Protein AF-Q3UFU7-F1 (afdb_monomer_lite)

Sequence (595 aa):
MSSWLGGLGSGLGQSLGQVGGSLASLTGQISNFTKDMLLEGTEDVPADFPNSGREENEATHSVLRSENERLKKLYTDLEEKHEASELQIKQQSSSYRSQLQQKEEEINHLKERQLALQDELLRLQSAAQSAHSGSGSAPAASASSSFSYGVSHRVSAFHEDDMDFGDVISSQQEINRLSNEVSRLESELGHWRHIAQTKVQGAQSSDQTEICKLQNIIKELKQNRSQDLDDHQHELSALQNAHQQKLTEISRRHREELSDYEERIEELENLLQQGGSGVTVTDHSKVYEMQNTIQILQMEKVESTKQIEDLENKIKEIHKRLSSAEHDQEVWKKEQERLEVEKREMTEQCERLKLELSEAQQSALRQSDAAVEEETILPHSSSVAEVLRLQQALTDAENEIMRLRSLNQDISLAEDNQKLQMCVQTLEKEKSLLSQEKEELQVSLSKLSSEYEVIKSTASRDLDLFSQVHDLKHNLEAKEQELNQSIHENEILMAELEELDKQNQEATKHVILIKDQLSKQQSEGDSVIKKLKEELAGEKQRTHQLEDDKMNIIKELTVQKEKLTHSEQALSDLQLTKQKLEDKVEDLVDQLSKS

Structure (mmCIF, N/CA/C/O backbone):
data_AF-Q3UFU7-F1
#
_entry.id   AF-Q3UFU7-F1
#
loop_
_atom_site.group_PDB
_atom_site.id
_atom_site.type_symbol
_atom_site.label_atom_id
_atom_site.label_alt_id
_atom_site.label_comp_id
_atom_site.label_asym_id
_atom_site.label_entity_id
_atom_site.label_seq_id
_atom_site.pdbx_PDB_ins_code
_atom_site.Cartn_x
_atom_site.Cartn_y
_atom_site.Cartn_z
_atom_site.occupancy
_atom_site.B_iso_or_equiv
_atom_site.auth_seq_id
_atom_site.auth_comp_id
_atom_site.auth_asym_id
_atom_site.auth_atom_id
_atom_site.pdbx_PDB_model_num
ATOM 1 N N . MET A 1 1 ? 72.736 -35.925 -38.783 1.00 42.75 1 MET A N 1
ATOM 2 C CA . MET A 1 1 ? 71.896 -36.243 -37.611 1.00 42.75 1 MET A CA 1
ATOM 3 C C . MET A 1 1 ? 70.460 -36.175 -38.072 1.00 42.75 1 MET A C 1
ATOM 5 O O . MET A 1 1 ? 70.076 -35.193 -38.691 1.00 42.75 1 MET A O 1
ATOM 9 N N . SER A 1 2 ? 69.768 -37.293 -37.934 1.00 36.34 2 SER A N 1
ATOM 10 C CA . SER A 1 2 ? 68.602 -37.673 -38.722 1.00 36.34 2 SER A CA 1
ATOM 11 C C . SER A 1 2 ? 67.278 -37.238 -38.087 1.00 36.34 2 SER A C 1
ATOM 13 O O . SER A 1 2 ? 67.170 -37.187 -36.867 1.00 36.34 2 SER A O 1
ATOM 15 N N . SER A 1 3 ? 66.277 -37.061 -38.954 1.00 39.00 3 SER A N 1
ATOM 16 C CA . SER A 1 3 ? 64.859 -37.400 -38.746 1.00 39.00 3 SER A CA 1
ATOM 17 C C . SER A 1 3 ? 64.030 -36.604 -37.733 1.00 39.00 3 SER A C 1
ATOM 19 O O . SER A 1 3 ? 63.894 -37.022 -36.591 1.00 39.00 3 SER A O 1
ATOM 21 N N . TRP A 1 4 ? 63.330 -35.567 -38.213 1.00 42.31 4 TRP A N 1
ATOM 22 C CA . TRP A 1 4 ? 62.076 -35.058 -37.612 1.00 42.31 4 TRP A CA 1
ATOM 23 C C . TRP A 1 4 ? 60.914 -34.962 -38.628 1.00 42.31 4 TRP A C 1
ATOM 25 O O . TRP A 1 4 ? 59.907 -34.306 -38.386 1.00 42.31 4 TRP A O 1
ATOM 35 N N . LEU A 1 5 ? 61.023 -35.653 -39.769 1.00 46.47 5 LEU A N 1
ATOM 36 C CA . LEU A 1 5 ? 59.932 -35.839 -40.732 1.00 46.47 5 LEU A CA 1
ATOM 37 C C . LEU A 1 5 ? 59.405 -37.271 -40.610 1.00 46.47 5 LEU A C 1
ATOM 39 O O . LEU A 1 5 ? 59.954 -38.201 -41.196 1.00 46.47 5 LEU A O 1
ATOM 43 N N . GLY A 1 6 ? 58.353 -37.453 -39.815 1.00 36.00 6 GLY A N 1
ATOM 44 C CA . GLY A 1 6 ? 57.640 -38.723 -39.730 1.00 36.00 6 GLY A CA 1
ATOM 45 C C . GLY A 1 6 ? 56.508 -38.675 -38.714 1.00 36.00 6 GLY A C 1
ATOM 46 O O . GLY A 1 6 ? 56.775 -38.677 -37.518 1.00 36.00 6 GLY A O 1
ATOM 47 N N . GLY A 1 7 ? 55.256 -38.665 -39.186 1.00 34.00 7 GLY A N 1
ATOM 48 C CA . GLY A 1 7 ? 54.116 -38.981 -38.318 1.00 34.00 7 GLY A CA 1
ATOM 49 C C . GLY A 1 7 ? 52.786 -38.268 -38.567 1.00 34.00 7 GLY A C 1
ATOM 50 O O . GLY A 1 7 ? 52.069 -38.040 -37.604 1.00 34.00 7 GLY A O 1
ATOM 51 N N . LEU A 1 8 ? 52.406 -37.932 -39.804 1.00 43.47 8 LEU A N 1
ATOM 52 C CA . LEU A 1 8 ? 50.995 -37.653 -40.127 1.00 43.47 8 LEU A CA 1
ATOM 53 C C . LEU A 1 8 ? 50.382 -38.907 -40.751 1.00 43.47 8 LEU A C 1
ATOM 55 O O . LEU A 1 8 ? 50.283 -39.036 -41.967 1.00 43.47 8 LEU A O 1
ATOM 59 N N . GLY A 1 9 ? 50.032 -39.875 -39.909 1.00 43.72 9 GLY A N 1
ATOM 60 C CA . GLY A 1 9 ? 49.356 -41.081 -40.367 1.00 43.72 9 GLY A CA 1
ATOM 61 C C . GLY A 1 9 ? 49.081 -42.066 -39.241 1.00 43.72 9 GLY A C 1
ATOM 62 O O . GLY A 1 9 ? 50.007 -42.698 -38.745 1.00 43.72 9 GLY A O 1
ATOM 63 N N . SER A 1 10 ? 47.790 -42.263 -38.960 1.00 47.34 10 SER A N 1
ATOM 64 C CA . SER A 1 10 ? 47.181 -43.316 -38.124 1.00 47.34 10 SER A CA 1
ATOM 65 C C . SER A 1 10 ? 46.925 -42.951 -36.659 1.00 47.34 10 SER A C 1
ATOM 67 O O . SER A 1 10 ? 47.835 -42.883 -35.842 1.00 47.34 10 SER A O 1
ATOM 69 N N . GLY A 1 11 ? 45.641 -42.786 -36.325 1.00 36.84 11 GLY A N 1
ATOM 70 C CA . GLY A 1 11 ? 45.171 -42.618 -34.948 1.00 36.84 11 GLY A CA 1
ATOM 71 C C . GLY A 1 11 ? 43.696 -42.235 -34.830 1.00 36.84 11 GLY A C 1
ATOM 72 O O . GLY A 1 11 ? 43.345 -41.406 -34.000 1.00 36.84 11 GLY A O 1
ATOM 73 N N . LEU A 1 12 ? 42.826 -42.786 -35.684 1.00 50.03 12 LEU A N 1
ATOM 74 C CA . LEU A 1 12 ? 41.378 -42.651 -35.534 1.00 50.03 12 LEU A CA 1
ATOM 75 C C . LEU A 1 12 ? 40.921 -43.650 -34.460 1.00 50.03 12 LEU A C 1
ATOM 77 O O . LEU A 1 12 ? 40.670 -44.813 -34.761 1.00 50.03 12 LEU A O 1
ATOM 81 N N . GLY A 1 13 ? 40.864 -43.219 -33.201 1.00 48.16 13 GLY A N 1
ATOM 82 C CA . GLY A 1 13 ? 40.243 -44.005 -32.135 1.00 48.16 13 GLY A CA 1
ATOM 83 C C . GLY A 1 13 ? 40.944 -43.884 -30.789 1.00 48.16 13 GLY A C 1
ATOM 84 O O . GLY A 1 13 ? 42.096 -44.268 -30.652 1.00 48.16 13 GLY A O 1
ATOM 85 N N . GLN A 1 14 ? 40.166 -43.451 -29.795 1.00 44.91 14 GLN A N 1
ATOM 86 C CA . GLN A 1 14 ? 40.465 -43.375 -28.358 1.00 44.91 14 GLN A CA 1
ATOM 87 C C . GLN A 1 14 ? 41.135 -42.090 -27.854 1.00 44.91 14 GLN A C 1
ATOM 89 O O . GLN A 1 14 ? 42.336 -42.036 -27.632 1.00 44.91 14 GLN A O 1
ATOM 94 N N . SER A 1 15 ? 40.312 -41.074 -27.582 1.00 37.69 15 SER A N 1
ATOM 95 C CA . SER A 1 15 ? 40.325 -40.342 -26.301 1.00 37.69 15 SER A CA 1
ATOM 96 C C . SER A 1 15 ? 39.219 -39.281 -26.325 1.00 37.69 15 SER A C 1
ATOM 98 O O . SER A 1 15 ? 39.423 -38.129 -26.708 1.00 37.69 15 SER A O 1
ATOM 100 N N . LEU A 1 16 ? 38.003 -39.691 -25.957 1.00 46.25 16 LEU A N 1
ATOM 101 C CA . LEU A 1 16 ? 36.899 -38.776 -25.675 1.00 46.25 16 LEU A CA 1
ATOM 102 C C . LEU A 1 16 ? 37.094 -38.270 -24.239 1.00 46.25 16 LEU A C 1
ATOM 104 O O . LEU A 1 16 ? 36.517 -38.811 -23.301 1.00 46.25 16 LEU A O 1
ATOM 108 N N . GLY A 1 17 ? 38.007 -37.319 -24.045 1.00 43.31 17 GLY A N 1
ATOM 109 C CA . GLY A 1 17 ? 38.309 -36.869 -22.686 1.00 43.31 17 GLY A CA 1
ATOM 110 C C . GLY A 1 17 ? 39.391 -35.816 -22.506 1.00 43.31 17 GLY A C 1
ATOM 111 O O . GLY A 1 17 ? 39.773 -35.602 -21.369 1.00 43.31 17 GLY A O 1
ATOM 112 N N . GLN A 1 18 ? 39.916 -35.159 -23.549 1.00 46.97 18 GLN A N 1
ATOM 113 C CA . GLN A 1 18 ? 40.803 -34.002 -23.344 1.00 46.97 18 GLN A CA 1
ATOM 114 C C . GLN A 1 18 ? 41.016 -33.192 -24.633 1.00 46.97 18 GLN A C 1
ATOM 116 O O . GLN A 1 18 ? 42.053 -33.286 -25.277 1.00 46.97 18 GLN A O 1
ATOM 121 N N . VAL A 1 19 ? 40.042 -32.368 -25.030 1.00 44.69 19 VAL A N 1
ATOM 122 C CA . VAL A 1 19 ? 40.220 -31.386 -26.123 1.00 44.69 19 VAL A CA 1
ATOM 123 C C . VAL A 1 19 ? 39.761 -30.005 -25.649 1.00 44.69 19 VAL A C 1
ATOM 125 O O . VAL A 1 19 ? 38.826 -29.421 -26.174 1.00 44.69 19 VAL A O 1
ATOM 128 N N . GLY A 1 20 ? 40.407 -29.499 -24.597 1.00 43.19 20 GLY A N 1
ATOM 129 C CA . GLY A 1 20 ? 40.314 -28.089 -24.191 1.00 43.19 20 GLY A CA 1
ATOM 130 C C . GLY A 1 20 ? 41.552 -27.267 -24.573 1.00 43.19 20 GLY A C 1
ATOM 131 O O . GLY A 1 20 ? 41.472 -26.051 -24.686 1.00 43.19 20 GLY A O 1
ATOM 132 N N . GLY A 1 21 ? 42.700 -27.920 -24.807 1.00 45.75 21 GLY A N 1
ATOM 133 C CA . GLY A 1 21 ? 43.987 -27.237 -25.013 1.00 45.75 21 GLY A CA 1
ATOM 134 C C . GLY A 1 21 ? 44.416 -27.044 -26.472 1.00 45.75 21 GLY A C 1
ATOM 135 O O . GLY A 1 21 ? 45.148 -26.107 -26.773 1.00 45.75 21 GLY A O 1
ATOM 136 N N . SER A 1 22 ? 43.964 -27.892 -27.403 1.00 43.12 22 SER A N 1
ATOM 137 C CA . SER A 1 22 ? 44.488 -27.884 -28.783 1.00 43.12 22 SER A CA 1
ATOM 138 C C . SER A 1 22 ? 43.803 -26.890 -29.727 1.00 43.12 22 SER A C 1
ATOM 140 O O . SER A 1 22 ? 44.399 -26.523 -30.735 1.00 43.12 22 SER A O 1
ATOM 142 N N . LEU A 1 23 ? 42.599 -26.399 -29.407 1.00 46.72 23 LEU A N 1
ATOM 143 C CA . LEU A 1 23 ? 41.930 -25.378 -30.229 1.00 46.72 23 LEU A CA 1
ATOM 144 C C . LEU A 1 23 ? 42.521 -23.977 -30.009 1.00 46.72 23 LEU A C 1
ATOM 146 O O . LEU A 1 23 ? 42.663 -23.228 -30.968 1.00 46.72 23 LEU A O 1
ATOM 150 N N . ALA A 1 24 ? 42.975 -23.654 -28.794 1.00 49.44 24 ALA A N 1
ATOM 151 C CA . ALA A 1 24 ? 43.646 -22.382 -28.513 1.00 49.44 24 ALA A CA 1
ATOM 152 C C . ALA A 1 24 ? 44.995 -22.254 -29.252 1.00 49.44 24 ALA A C 1
ATOM 154 O O . ALA A 1 24 ? 45.337 -21.178 -29.740 1.00 49.44 24 ALA A O 1
ATOM 155 N N . SER A 1 25 ? 45.728 -23.366 -29.412 1.00 49.75 25 SER A N 1
ATOM 156 C CA . SER A 1 25 ? 46.969 -23.399 -30.199 1.00 49.75 25 SER A CA 1
ATOM 157 C C . SER A 1 25 ? 46.715 -23.239 -31.700 1.00 49.75 25 SER A C 1
ATOM 159 O O . SER A 1 25 ? 47.517 -22.601 -32.374 1.00 49.75 25 SER A O 1
ATOM 161 N N . LEU A 1 26 ? 45.613 -23.778 -32.234 1.00 49.06 26 LEU A N 1
ATOM 162 C CA . LEU A 1 26 ? 45.287 -23.661 -33.658 1.00 49.06 26 LEU A CA 1
ATOM 163 C C . LEU A 1 26 ? 44.810 -22.241 -34.006 1.00 49.06 26 LEU A C 1
ATOM 165 O O . LEU A 1 26 ? 45.267 -21.667 -34.990 1.00 49.06 26 LEU A O 1
ATOM 169 N N . THR A 1 27 ? 43.972 -21.628 -33.165 1.00 55.66 27 THR A N 1
ATOM 170 C CA . THR A 1 27 ? 43.513 -20.240 -33.352 1.00 55.66 27 THR A CA 1
ATOM 171 C C . THR A 1 27 ? 44.665 -19.239 -33.207 1.00 55.66 27 THR A C 1
ATOM 173 O O . THR A 1 27 ? 44.780 -18.315 -34.011 1.00 55.66 27 THR A O 1
ATOM 176 N N . GLY A 1 28 ? 45.578 -19.459 -32.253 1.00 51.12 28 GLY A N 1
ATOM 177 C CA . GLY A 1 28 ? 46.790 -18.646 -32.103 1.00 51.12 28 GLY A CA 1
ATOM 178 C C . GLY A 1 28 ? 47.779 -18.803 -33.266 1.00 51.12 28 GLY A C 1
ATOM 179 O O . GLY A 1 28 ? 48.377 -17.823 -33.705 1.00 51.12 28 GLY A O 1
ATOM 180 N N . GLN A 1 29 ? 47.918 -20.011 -33.823 1.00 53.31 29 GLN A N 1
ATOM 181 C CA . GLN A 1 29 ? 48.786 -20.264 -34.979 1.00 53.31 29 GLN A CA 1
ATOM 182 C C . GLN A 1 29 ? 48.216 -19.696 -36.284 1.00 53.31 29 GLN A C 1
ATOM 184 O O . GLN A 1 29 ? 48.975 -19.134 -37.066 1.00 53.31 29 GLN A O 1
ATOM 189 N N . ILE A 1 30 ? 46.897 -19.756 -36.496 1.00 57.34 30 ILE A N 1
ATOM 190 C CA . ILE A 1 30 ? 46.233 -19.116 -37.646 1.00 57.34 30 ILE A CA 1
ATOM 191 C C . ILE A 1 30 ? 46.327 -17.585 -37.539 1.00 57.34 30 ILE A C 1
ATOM 193 O O . ILE A 1 30 ? 46.573 -16.908 -38.539 1.00 57.34 30 ILE A O 1
ATOM 197 N N . SER A 1 31 ? 46.204 -17.031 -36.327 1.00 53.47 31 SER A N 1
ATOM 198 C CA . SER A 1 31 ? 46.367 -15.594 -36.079 1.00 53.47 31 SER A CA 1
ATOM 199 C C . SER A 1 31 ? 47.802 -15.113 -36.323 1.00 53.47 31 SER A C 1
ATOM 201 O O . SER A 1 31 ? 47.988 -14.045 -36.901 1.00 53.47 31 SER A O 1
ATOM 203 N N . ASN A 1 32 ? 48.814 -15.890 -35.924 1.00 53.88 32 ASN A N 1
ATOM 204 C CA . ASN A 1 32 ? 50.216 -15.553 -36.188 1.00 53.88 32 ASN A CA 1
ATOM 205 C C . ASN A 1 32 ? 50.574 -15.725 -37.670 1.00 53.88 32 ASN A C 1
ATOM 207 O O . ASN A 1 32 ? 51.228 -14.858 -38.233 1.00 53.88 32 ASN A O 1
ATOM 211 N N . PHE A 1 33 ? 50.056 -16.762 -38.332 1.00 56.72 33 PHE A N 1
ATOM 212 C CA . PHE A 1 33 ? 50.244 -16.969 -39.770 1.00 56.72 33 PHE A CA 1
ATOM 213 C C . PHE A 1 33 ? 49.623 -15.840 -40.610 1.00 56.72 33 PHE A C 1
ATOM 215 O O . PHE A 1 33 ? 50.231 -15.357 -41.558 1.00 56.72 33 PHE A O 1
ATOM 222 N N . THR A 1 34 ? 48.436 -15.359 -40.228 1.00 57.53 34 THR A N 1
ATOM 223 C CA . THR A 1 34 ? 47.778 -14.228 -40.909 1.00 57.53 34 THR A CA 1
ATOM 224 C C . THR A 1 34 ? 48.528 -12.913 -40.671 1.00 57.53 34 THR A C 1
ATOM 226 O O . THR A 1 34 ? 48.582 -12.063 -41.554 1.00 57.53 34 THR A O 1
ATOM 229 N N . LYS A 1 35 ? 49.149 -12.751 -39.498 1.00 59.62 35 LYS A N 1
ATOM 230 C CA . LYS A 1 35 ? 49.955 -11.575 -39.153 1.00 59.62 35 LYS A CA 1
ATOM 231 C C . LYS A 1 35 ? 51.303 -11.552 -39.881 1.00 59.62 35 LYS A C 1
ATOM 233 O O . LYS A 1 35 ? 51.685 -10.495 -40.374 1.00 59.62 35 LYS A O 1
ATOM 238 N N . ASP A 1 36 ? 51.978 -12.694 -39.988 1.00 51.16 36 ASP A N 1
ATOM 239 C CA . ASP A 1 36 ? 53.257 -12.811 -40.699 1.00 51.16 36 ASP A CA 1
ATOM 240 C C . ASP A 1 36 ? 53.067 -12.644 -42.213 1.00 51.16 36 ASP A C 1
ATOM 242 O O . ASP A 1 36 ? 53.793 -11.876 -42.835 1.00 51.16 36 ASP A O 1
ATOM 246 N N . MET A 1 37 ? 52.006 -13.220 -42.789 1.00 59.00 37 MET A N 1
ATOM 247 C CA . MET A 1 37 ? 51.662 -13.054 -44.208 1.00 59.00 37 MET A CA 1
ATOM 248 C C . MET A 1 37 ? 51.261 -11.607 -44.574 1.00 59.00 37 MET A C 1
ATOM 250 O O . MET A 1 37 ? 51.439 -11.187 -45.715 1.00 59.00 37 MET A O 1
ATOM 254 N N . LEU A 1 38 ? 50.740 -10.820 -43.620 1.00 56.75 38 LEU A N 1
ATOM 255 C CA . LEU A 1 38 ? 50.469 -9.385 -43.805 1.00 56.75 38 LEU A CA 1
ATOM 256 C C . LEU A 1 38 ? 51.726 -8.509 -43.648 1.00 56.75 38 LEU A C 1
ATOM 258 O O . LEU A 1 38 ? 51.766 -7.419 -44.217 1.00 56.75 38 LEU A O 1
ATOM 262 N N . LEU A 1 39 ? 52.746 -8.962 -42.908 1.00 53.12 39 LEU A N 1
ATOM 263 C CA . LEU A 1 39 ? 54.046 -8.282 -42.808 1.00 53.12 39 LEU A CA 1
ATOM 264 C C . LEU A 1 39 ? 54.978 -8.614 -43.987 1.00 53.12 39 LEU A C 1
ATOM 266 O O . LEU A 1 39 ? 55.780 -7.769 -44.386 1.00 53.12 39 LEU A O 1
ATOM 270 N N . GLU A 1 40 ? 54.855 -9.812 -44.560 1.00 47.53 40 GLU A N 1
ATOM 271 C CA . GLU A 1 40 ? 55.684 -10.323 -45.663 1.00 47.53 40 GLU A CA 1
ATOM 272 C C . GLU A 1 40 ? 55.464 -9.581 -47.001 1.00 47.53 40 GLU A C 1
ATOM 274 O O . GLU A 1 40 ? 56.283 -9.683 -47.906 1.00 47.53 40 GLU A O 1
ATOM 279 N N . GLY A 1 41 ? 54.428 -8.738 -47.111 1.00 44.91 41 GLY A N 1
ATOM 280 C CA . GLY A 1 41 ? 54.225 -7.823 -48.248 1.00 44.91 41 GLY A CA 1
ATOM 281 C C . GLY A 1 41 ? 55.121 -6.572 -48.253 1.00 44.91 41 GLY A C 1
ATOM 282 O O . GLY A 1 41 ? 54.967 -5.716 -49.124 1.00 44.91 41 GLY A O 1
ATOM 283 N N . THR A 1 42 ? 56.034 -6.434 -47.287 1.00 46.19 42 THR A N 1
ATOM 284 C CA . THR A 1 42 ? 56.977 -5.307 -47.193 1.00 46.19 42 THR A CA 1
ATOM 285 C C . THR A 1 42 ? 58.277 -5.660 -47.922 1.00 46.19 42 THR A C 1
ATOM 287 O O . THR A 1 42 ? 59.310 -5.897 -47.305 1.00 46.19 42 THR A O 1
ATOM 290 N N . GLU A 1 43 ? 58.213 -5.781 -49.247 1.00 43.31 43 GLU A N 1
ATOM 291 C CA . GLU A 1 43 ? 59.383 -6.049 -50.089 1.00 43.31 43 GLU A CA 1
ATOM 292 C C . GLU A 1 43 ? 60.225 -4.764 -50.247 1.00 43.31 43 GLU A C 1
ATOM 294 O O . GLU A 1 43 ? 59.730 -3.732 -50.710 1.00 43.31 43 GLU A O 1
ATOM 299 N N . ASP A 1 44 ? 61.497 -4.813 -49.836 1.00 51.00 44 ASP A N 1
ATOM 300 C CA . ASP A 1 44 ? 62.486 -3.747 -50.037 1.00 51.00 44 ASP A CA 1
ATOM 301 C C . ASP A 1 44 ? 62.775 -3.574 -51.540 1.00 51.00 44 ASP A C 1
ATOM 303 O O . ASP A 1 44 ? 63.490 -4.366 -52.158 1.00 51.00 44 ASP A O 1
ATOM 307 N N . VAL A 1 45 ? 62.224 -2.520 -52.149 1.00 48.00 45 VAL A N 1
ATOM 308 C CA . VAL A 1 45 ? 62.451 -2.192 -53.567 1.00 48.00 45 VAL A CA 1
ATOM 309 C C . VAL A 1 45 ? 63.878 -1.637 -53.766 1.00 48.00 45 VAL A C 1
ATOM 311 O O . VAL A 1 45 ? 64.257 -0.675 -53.086 1.00 48.00 45 VAL A O 1
ATOM 314 N N . PRO A 1 46 ? 64.679 -2.179 -54.713 1.00 44.03 46 PRO A N 1
ATOM 315 C CA . PRO A 1 46 ? 66.037 -1.716 -54.968 1.00 44.03 46 PRO A CA 1
ATOM 316 C C . PRO A 1 46 ? 66.088 -0.276 -55.493 1.00 44.03 46 PRO A C 1
ATOM 318 O O . PRO A 1 46 ? 65.231 0.200 -56.238 1.00 44.03 46 PRO A O 1
ATOM 321 N N . ALA A 1 47 ? 67.142 0.417 -55.076 1.00 47.38 47 ALA A N 1
ATOM 322 C CA . ALA A 1 47 ? 67.372 1.834 -55.276 1.00 47.38 47 ALA A CA 1
ATOM 323 C C . ALA A 1 47 ? 67.779 2.184 -56.717 1.00 47.38 47 ALA A C 1
ATOM 325 O O . ALA A 1 47 ? 68.966 2.286 -56.966 1.00 47.38 47 ALA A O 1
ATOM 326 N N . ASP A 1 48 ? 66.825 2.430 -57.623 1.00 46.03 48 ASP A N 1
ATOM 327 C CA . ASP A 1 48 ? 67.097 3.069 -58.929 1.00 46.03 48 ASP A CA 1
ATOM 328 C C . ASP A 1 48 ? 65.831 3.727 -59.541 1.00 46.03 48 ASP A C 1
ATOM 330 O O . ASP A 1 48 ? 65.288 3.246 -60.526 1.00 46.03 48 ASP A O 1
ATOM 334 N N . PHE A 1 49 ? 65.327 4.837 -58.970 1.00 46.34 49 PHE A N 1
ATOM 335 C CA . PHE A 1 49 ? 64.352 5.760 -59.608 1.00 46.34 49 PHE A CA 1
ATOM 336 C C . PHE A 1 49 ? 64.473 7.187 -59.004 1.00 46.34 49 PHE A C 1
ATOM 338 O O . PHE A 1 49 ? 64.958 7.322 -57.877 1.00 46.34 49 PHE A O 1
ATOM 345 N N . PRO A 1 50 ? 64.106 8.266 -59.738 1.00 51.69 50 PRO A N 1
ATOM 346 C CA . PRO A 1 50 ? 64.584 9.629 -59.494 1.00 51.69 50 PRO A CA 1
ATOM 347 C C . PRO A 1 50 ? 64.018 10.250 -58.208 1.00 51.69 50 PRO A C 1
ATOM 349 O O . PRO A 1 50 ? 62.871 10.016 -57.828 1.00 51.69 50 PRO A O 1
ATOM 352 N N . ASN A 1 51 ? 64.837 11.090 -57.567 1.00 55.66 51 ASN A N 1
ATOM 353 C CA . ASN A 1 51 ? 64.678 11.589 -56.194 1.00 55.66 51 ASN A CA 1
ATOM 354 C C . ASN A 1 51 ? 63.332 12.262 -55.844 1.00 55.66 51 ASN A C 1
ATOM 356 O O . ASN A 1 51 ? 63.008 12.323 -54.665 1.00 55.66 51 ASN A O 1
ATOM 360 N N . SER A 1 52 ? 62.524 12.722 -56.806 1.00 54.66 52 SER A N 1
ATOM 361 C CA . SER A 1 52 ? 61.234 13.373 -56.517 1.00 54.66 52 SER A CA 1
ATOM 362 C C . SER A 1 52 ? 60.101 12.397 -56.168 1.00 54.66 52 SER A C 1
ATOM 364 O O . SER A 1 52 ? 59.212 12.755 -55.406 1.00 54.66 52 SER A O 1
ATOM 366 N N . GLY A 1 53 ? 60.124 11.161 -56.684 1.00 56.72 53 GLY A N 1
ATOM 367 C CA . GLY A 1 53 ? 59.087 10.159 -56.382 1.00 56.72 53 GLY A CA 1
ATOM 368 C C . GLY A 1 53 ? 59.289 9.458 -55.036 1.00 56.72 53 GLY A C 1
ATOM 369 O O . GLY A 1 53 ? 58.341 8.947 -54.450 1.00 56.72 53 GLY A O 1
ATOM 370 N N . ARG A 1 54 ? 60.525 9.453 -54.519 1.00 59.12 54 ARG A N 1
ATOM 371 C CA . ARG A 1 54 ? 60.869 8.826 -53.236 1.00 59.12 54 ARG A CA 1
ATOM 372 C C . ARG A 1 54 ? 60.335 9.632 -52.050 1.00 59.12 54 ARG A C 1
ATOM 374 O O . ARG A 1 54 ? 59.747 9.036 -51.157 1.00 59.12 54 ARG A O 1
ATOM 381 N N . GLU A 1 55 ? 60.481 10.959 -52.072 1.00 62.78 55 GLU A N 1
ATOM 382 C CA . GLU A 1 55 ? 59.978 11.845 -51.008 1.00 62.78 55 GLU A CA 1
ATOM 383 C C . GLU A 1 55 ? 58.443 11.855 -50.932 1.00 62.78 55 GLU A C 1
ATOM 385 O O . GLU A 1 55 ? 57.882 11.802 -49.839 1.00 62.78 55 GLU A O 1
ATOM 390 N N . GLU A 1 56 ? 57.744 11.855 -52.074 1.00 66.75 56 GLU A N 1
ATOM 391 C CA . GLU A 1 56 ? 56.275 11.778 -52.115 1.00 66.75 56 GLU A CA 1
ATOM 392 C C . GLU A 1 56 ? 55.763 10.416 -51.615 1.00 66.75 56 GLU A C 1
ATOM 394 O O . GLU A 1 56 ? 54.802 10.346 -50.841 1.00 66.75 56 GLU A O 1
ATOM 399 N N . ASN A 1 57 ? 56.446 9.325 -51.979 1.00 68.81 57 ASN A N 1
ATOM 400 C CA . ASN A 1 57 ? 56.098 7.989 -51.503 1.00 68.81 57 ASN A CA 1
ATOM 401 C C . ASN A 1 57 ? 56.389 7.827 -49.997 1.00 68.81 57 ASN A C 1
ATOM 403 O O . ASN A 1 57 ? 55.589 7.250 -49.263 1.00 68.81 57 ASN A O 1
ATOM 407 N N . GLU A 1 58 ? 57.486 8.400 -49.497 1.00 75.50 58 GLU A N 1
ATOM 408 C CA . GLU A 1 58 ? 57.838 8.400 -48.072 1.00 75.50 58 GLU A CA 1
ATOM 409 C C . GLU A 1 58 ? 56.868 9.252 -47.233 1.00 75.50 58 GLU A C 1
ATOM 411 O O . GLU A 1 58 ? 56.435 8.822 -46.159 1.00 75.50 58 GLU A O 1
ATOM 416 N N . ALA A 1 59 ? 56.435 10.408 -47.750 1.00 76.50 59 ALA A N 1
ATOM 417 C CA . ALA A 1 59 ? 55.385 11.221 -47.138 1.00 76.50 59 ALA A CA 1
ATOM 418 C C . ALA A 1 59 ? 54.049 10.461 -47.072 1.00 76.50 59 ALA A C 1
ATOM 420 O O . ALA A 1 59 ? 53.404 10.434 -46.021 1.00 76.50 59 ALA A O 1
ATOM 421 N N . THR A 1 60 ? 53.673 9.774 -48.154 1.00 77.19 60 THR A N 1
ATOM 422 C CA . THR A 1 60 ? 52.450 8.958 -48.216 1.00 77.19 60 THR A CA 1
ATOM 423 C C . THR A 1 60 ? 52.505 7.789 -47.228 1.00 77.19 60 THR A C 1
ATOM 425 O O . THR A 1 60 ? 51.553 7.560 -46.481 1.00 77.19 60 THR A O 1
ATOM 428 N N . HIS A 1 61 ? 53.645 7.099 -47.128 1.00 76.69 61 HIS A N 1
ATOM 429 C CA . HIS A 1 61 ? 53.862 6.049 -46.130 1.00 76.69 61 HIS A CA 1
ATOM 430 C C . HIS A 1 61 ? 53.818 6.576 -44.691 1.00 76.69 61 HIS A C 1
ATOM 432 O O . HIS A 1 61 ? 53.285 5.902 -43.809 1.00 76.69 61 HIS A O 1
ATOM 438 N N . SER A 1 62 ? 54.347 7.774 -44.433 1.00 81.38 62 SER A N 1
ATOM 439 C CA . SER A 1 62 ? 54.288 8.405 -43.111 1.00 81.38 62 SER A CA 1
ATOM 440 C C . SER A 1 62 ? 52.848 8.740 -42.699 1.00 81.38 62 SER A C 1
ATOM 442 O O . SER A 1 62 ? 52.452 8.460 -41.565 1.00 81.38 62 SER A O 1
ATOM 444 N N . VAL A 1 63 ? 52.032 9.244 -43.635 1.00 87.81 63 VAL A N 1
ATOM 445 C CA . VAL A 1 63 ? 50.596 9.505 -43.425 1.00 87.81 63 VAL A CA 1
ATOM 446 C C . VAL A 1 63 ? 49.814 8.209 -43.201 1.00 87.81 63 VAL A C 1
ATOM 448 O O . VAL A 1 63 ? 49.030 8.122 -42.262 1.00 87.81 63 VAL A O 1
ATOM 451 N N . LEU A 1 64 ? 50.051 7.165 -43.999 1.00 86.56 64 LEU A N 1
ATOM 452 C CA . LEU A 1 64 ? 49.389 5.867 -43.808 1.00 86.56 64 LEU A CA 1
ATOM 453 C C . LEU A 1 64 ? 49.766 5.202 -42.478 1.00 86.56 64 LEU A C 1
ATOM 455 O O . LEU A 1 64 ? 48.939 4.516 -41.874 1.00 86.56 64 LEU A O 1
ATOM 459 N N . ARG A 1 65 ? 51.002 5.404 -42.008 1.00 87.69 65 ARG A N 1
ATOM 460 C CA . ARG A 1 65 ? 51.478 4.891 -40.718 1.00 87.69 65 ARG A CA 1
ATOM 461 C C . ARG A 1 65 ? 50.838 5.636 -39.546 1.00 87.69 65 ARG A C 1
ATOM 463 O O . ARG A 1 65 ? 50.391 4.990 -38.602 1.00 87.69 65 ARG A O 1
ATOM 470 N N . SER A 1 66 ? 50.760 6.967 -39.609 1.00 87.38 66 SER A N 1
ATOM 471 C CA . SER A 1 66 ? 50.100 7.761 -38.565 1.00 87.38 66 SER A CA 1
ATOM 472 C C . SER A 1 66 ? 48.593 7.500 -38.519 1.00 87.38 66 SER A C 1
ATOM 474 O O . SER A 1 66 ? 48.026 7.396 -37.433 1.00 87.38 66 SER A O 1
ATOM 476 N N . GLU A 1 67 ? 47.960 7.294 -39.674 1.00 88.06 67 GLU A N 1
ATOM 477 C CA . GLU A 1 67 ? 46.550 6.920 -39.765 1.00 88.06 67 GLU A CA 1
ATOM 478 C C . GLU A 1 67 ? 46.292 5.500 -39.239 1.00 88.06 67 GLU A C 1
ATOM 480 O O . GLU A 1 67 ? 45.318 5.286 -38.520 1.00 88.06 67 GLU A O 1
ATOM 485 N N . ASN A 1 68 ? 47.185 4.539 -39.503 1.00 82.88 68 ASN A N 1
ATOM 486 C CA . ASN A 1 68 ? 47.101 3.202 -38.905 1.00 82.88 68 ASN A CA 1
ATOM 487 C C . ASN A 1 68 ? 47.216 3.241 -37.378 1.00 82.88 68 ASN A C 1
ATOM 489 O O . ASN A 1 68 ? 46.425 2.595 -36.696 1.00 82.88 68 ASN A O 1
ATOM 493 N N . GLU A 1 69 ? 48.156 4.011 -36.827 1.00 90.38 69 GLU A N 1
ATOM 494 C CA . GLU A 1 69 ? 48.277 4.180 -35.372 1.00 90.38 69 GLU A CA 1
ATOM 495 C C . GLU A 1 69 ? 47.039 4.864 -34.774 1.00 90.38 69 GLU A C 1
ATOM 497 O O . GLU A 1 69 ? 46.518 4.439 -33.740 1.00 90.38 69 GLU A O 1
ATOM 502 N N . ARG A 1 70 ? 46.494 5.876 -35.462 1.00 95.56 70 ARG A N 1
ATOM 503 C CA . ARG A 1 70 ? 45.246 6.535 -35.060 1.00 95.56 70 ARG A CA 1
ATOM 504 C C . ARG A 1 70 ? 44.066 5.560 -35.058 1.00 95.56 70 ARG A C 1
ATOM 506 O O . ARG A 1 70 ? 43.287 5.558 -34.106 1.00 95.56 70 ARG A O 1
ATOM 513 N N . LEU A 1 71 ? 43.927 4.741 -36.101 1.00 91.31 71 LEU A N 1
ATOM 514 C CA . LEU A 1 71 ? 42.874 3.728 -36.205 1.00 91.31 71 LEU A CA 1
ATOM 515 C C . LEU A 1 71 ? 43.036 2.645 -35.143 1.00 91.31 71 LEU A C 1
ATOM 517 O O . LEU A 1 71 ? 42.054 2.271 -34.515 1.00 91.31 71 LEU A O 1
ATOM 521 N N . LYS A 1 72 ? 44.260 2.185 -34.890 1.00 90.56 72 LYS A N 1
ATOM 522 C CA . LYS A 1 72 ? 44.554 1.193 -33.855 1.00 90.56 72 LYS A CA 1
ATOM 523 C C . LYS A 1 72 ? 44.145 1.690 -32.471 1.00 90.56 72 LYS A C 1
ATOM 525 O O . LYS A 1 72 ? 43.478 0.960 -31.748 1.00 90.56 72 LYS A O 1
ATOM 530 N N . LYS A 1 73 ? 44.459 2.949 -32.149 1.00 93.56 73 LYS A N 1
ATOM 531 C CA . LYS A 1 73 ? 44.003 3.590 -30.910 1.00 93.56 73 LYS A CA 1
ATOM 532 C C . LYS A 1 73 ? 42.478 3.730 -30.853 1.00 93.56 73 LYS A C 1
ATOM 534 O O . LYS A 1 73 ? 41.871 3.497 -29.818 1.00 93.56 73 LYS A O 1
ATOM 539 N N . LEU A 1 74 ? 41.840 4.080 -31.971 1.00 93.25 74 LEU A N 1
ATOM 540 C CA . LEU A 1 74 ? 40.379 4.160 -32.031 1.00 93.25 74 LEU A CA 1
ATOM 541 C C . LEU A 1 74 ? 39.722 2.789 -31.802 1.00 93.25 74 LEU A C 1
ATOM 543 O O . LEU A 1 74 ? 38.698 2.723 -31.130 1.00 93.25 74 LEU A O 1
ATOM 547 N N . TYR A 1 75 ? 40.302 1.714 -32.342 1.00 86.31 75 TYR A N 1
ATOM 548 C CA . TYR A 1 75 ? 39.828 0.348 -32.123 1.00 86.31 75 TYR A CA 1
ATOM 549 C C . TYR A 1 75 ? 39.938 -0.060 -30.654 1.00 86.31 75 TYR A C 1
ATOM 551 O O . TYR A 1 75 ? 38.955 -0.552 -30.112 1.00 86.31 75 TYR A O 1
ATOM 559 N N . THR A 1 76 ? 41.073 0.203 -29.998 1.00 91.62 76 THR A N 1
ATOM 560 C CA . THR A 1 76 ? 41.233 -0.102 -28.566 1.00 91.62 76 THR A CA 1
ATOM 561 C C . THR A 1 76 ? 40.270 0.710 -27.704 1.00 91.62 76 THR A C 1
ATOM 563 O O . THR A 1 76 ? 39.584 0.143 -26.862 1.00 91.62 76 THR A O 1
ATOM 566 N N . ASP A 1 77 ? 40.127 2.014 -27.966 1.00 91.31 77 ASP A N 1
ATOM 567 C CA . ASP A 1 77 ? 39.199 2.875 -27.220 1.00 91.31 77 ASP A CA 1
ATOM 568 C C . ASP A 1 77 ? 37.733 2.430 -27.405 1.00 91.31 77 ASP A C 1
ATOM 570 O O . ASP A 1 77 ? 36.896 2.605 -26.516 1.00 91.31 77 ASP A O 1
ATOM 574 N N . LEU A 1 78 ? 37.389 1.892 -28.581 1.00 90.25 78 LEU A N 1
ATOM 575 C CA . LEU A 1 78 ? 36.048 1.390 -28.872 1.00 90.25 78 LEU A CA 1
ATOM 576 C C . LEU A 1 78 ? 35.789 0.032 -28.208 1.00 90.25 78 LEU A C 1
ATOM 578 O O . LEU A 1 78 ? 34.691 -0.181 -27.696 1.00 90.25 78 LEU A O 1
ATOM 582 N N . GLU A 1 79 ? 36.785 -0.852 -28.193 1.00 90.00 79 GLU A N 1
ATOM 583 C CA . GLU A 1 79 ? 36.736 -2.148 -27.510 1.00 90.00 79 GLU A CA 1
ATOM 584 C C . GLU A 1 79 ? 36.585 -1.962 -25.993 1.00 90.00 79 GLU A C 1
ATOM 586 O O . GLU A 1 79 ? 35.637 -2.487 -25.411 1.00 90.00 79 GLU A O 1
ATOM 591 N N . GLU A 1 80 ? 37.387 -1.089 -25.373 1.00 91.75 80 GLU A N 1
ATOM 592 C CA . GLU A 1 80 ? 37.263 -0.749 -23.946 1.00 91.75 80 GLU A CA 1
ATOM 593 C C . GLU A 1 80 ? 35.882 -0.161 -23.605 1.00 91.75 80 GLU A C 1
ATOM 595 O O . GLU A 1 80 ? 35.269 -0.518 -22.596 1.00 91.75 80 GLU A O 1
ATOM 600 N N . LYS A 1 81 ? 35.340 0.721 -24.458 1.00 92.69 81 LYS A N 1
ATOM 601 C CA . LYS A 1 81 ? 33.981 1.264 -24.275 1.00 92.69 81 LYS A CA 1
ATOM 602 C C . LYS A 1 81 ? 32.903 0.194 -24.399 1.00 92.69 81 LYS A C 1
ATOM 604 O O . LYS A 1 81 ? 31.904 0.259 -23.680 1.00 92.69 81 LYS A O 1
ATOM 609 N N . HIS A 1 82 ? 33.076 -0.756 -25.314 1.00 89.62 82 HIS A N 1
ATOM 610 C CA . HIS A 1 82 ? 32.147 -1.864 -25.475 1.00 89.62 82 HIS A CA 1
ATOM 611 C C . HIS A 1 82 ? 32.152 -2.765 -24.234 1.00 89.62 82 HIS A C 1
ATOM 613 O O . HIS A 1 82 ? 31.086 -3.017 -23.673 1.00 89.62 82 HIS A O 1
ATOM 619 N N . GLU A 1 83 ? 33.332 -3.149 -23.742 1.00 92.62 83 GLU A N 1
ATOM 620 C CA . GLU A 1 83 ? 33.480 -3.937 -22.513 1.00 92.62 83 GLU A CA 1
ATOM 621 C C . GLU A 1 83 ? 32.888 -3.218 -21.292 1.00 92.62 83 GLU A C 1
ATOM 623 O O . GLU A 1 83 ? 32.141 -3.816 -20.512 1.00 92.62 83 GLU A O 1
ATOM 628 N N . ALA A 1 84 ? 33.143 -1.913 -21.150 1.00 87.25 84 ALA A N 1
ATOM 629 C CA . ALA A 1 84 ? 32.566 -1.106 -20.077 1.00 87.25 84 ALA A CA 1
ATOM 630 C C . ALA A 1 84 ? 31.028 -1.073 -20.140 1.00 87.25 84 ALA A C 1
ATOM 632 O O . ALA A 1 84 ? 30.359 -1.200 -19.110 1.00 87.25 84 ALA A O 1
ATOM 633 N N . SER A 1 85 ? 30.454 -0.948 -21.342 1.00 83.19 85 SER A N 1
ATOM 634 C CA . SER A 1 85 ? 29.001 -0.974 -21.541 1.00 83.19 85 SER A CA 1
ATOM 635 C C . SER A 1 85 ? 28.405 -2.349 -21.230 1.00 83.19 85 SER A C 1
ATOM 637 O O . SER A 1 85 ? 27.376 -2.425 -20.555 1.00 83.19 85 SER A O 1
ATOM 639 N N . GLU A 1 86 ? 29.058 -3.441 -21.636 1.00 90.00 86 GLU A N 1
ATOM 640 C CA . GLU A 1 86 ? 28.612 -4.791 -21.284 1.00 90.00 86 GLU A CA 1
ATOM 641 C C . GLU A 1 86 ? 28.613 -5.024 -19.771 1.00 90.00 86 GLU A C 1
ATOM 643 O O . GLU A 1 86 ? 27.661 -5.597 -19.234 1.00 90.00 86 GLU A O 1
ATOM 648 N N . LEU A 1 87 ? 29.664 -4.584 -19.073 1.00 91.88 87 LEU A N 1
ATOM 649 C CA . LEU A 1 87 ? 29.749 -4.694 -17.617 1.00 91.88 87 LEU A CA 1
ATOM 650 C C . LEU A 1 87 ? 28.650 -3.879 -16.934 1.00 91.88 87 LEU A C 1
ATOM 652 O O . LEU A 1 87 ? 27.989 -4.394 -16.030 1.00 91.88 87 LEU A O 1
ATOM 656 N N . GLN A 1 88 ? 28.391 -2.658 -17.405 1.00 96.06 88 GLN A N 1
ATOM 657 C CA . GLN A 1 88 ? 27.312 -1.818 -16.889 1.00 96.06 88 GLN A CA 1
ATOM 658 C C . GLN A 1 88 ? 25.940 -2.476 -17.083 1.00 96.06 88 GLN A C 1
ATOM 660 O O . GLN A 1 88 ? 25.157 -2.560 -16.136 1.00 96.06 88 GLN A O 1
ATOM 665 N N . ILE A 1 89 ? 25.656 -2.997 -18.280 1.00 89.94 89 ILE A N 1
ATOM 666 C CA . ILE A 1 89 ? 24.395 -3.688 -18.582 1.00 89.94 89 ILE A CA 1
ATOM 667 C C . ILE A 1 89 ? 24.260 -4.953 -17.728 1.00 89.94 89 ILE A C 1
ATOM 669 O O . ILE A 1 89 ? 23.193 -5.213 -17.166 1.00 89.94 89 ILE A O 1
ATOM 673 N N . LYS A 1 90 ? 25.333 -5.738 -17.569 1.00 93.31 90 LYS A N 1
ATOM 674 C CA . LYS A 1 90 ? 25.334 -6.922 -16.696 1.00 93.31 90 LYS A CA 1
ATOM 675 C C . LYS A 1 90 ? 25.040 -6.537 -15.250 1.00 93.31 90 LYS A C 1
ATOM 677 O O . LYS A 1 90 ? 24.150 -7.141 -14.652 1.00 93.31 90 LYS A O 1
ATOM 682 N N . GLN A 1 91 ? 25.701 -5.510 -14.721 1.00 93.44 91 GLN A N 1
ATOM 683 C CA . GLN A 1 91 ? 25.479 -5.016 -13.362 1.00 93.44 91 GLN A CA 1
ATOM 684 C C . GLN A 1 91 ? 24.037 -4.528 -13.159 1.00 93.44 91 GLN A C 1
ATOM 686 O O . GLN A 1 91 ? 23.383 -4.951 -12.204 1.00 93.44 91 GLN A O 1
ATOM 691 N N . GLN A 1 92 ? 23.513 -3.707 -14.074 1.00 90.31 92 GLN A N 1
ATOM 692 C CA . GLN A 1 92 ? 22.129 -3.225 -14.024 1.00 90.31 92 GLN A CA 1
ATOM 693 C C . GLN A 1 92 ? 21.129 -4.380 -14.104 1.00 90.31 92 GLN A C 1
ATOM 695 O O . GLN A 1 92 ? 20.220 -4.473 -13.283 1.00 90.31 92 GLN A O 1
ATOM 700 N N . SER A 1 93 ? 21.322 -5.314 -15.040 1.00 88.12 93 SER A N 1
ATOM 701 C CA . SER A 1 93 ? 20.440 -6.476 -15.178 1.00 88.12 93 SER A CA 1
ATOM 702 C C . SER A 1 93 ? 20.480 -7.391 -13.950 1.00 88.12 93 SER A C 1
ATOM 704 O O . SER A 1 93 ? 19.463 -7.976 -13.592 1.00 88.12 93 SER A O 1
ATOM 706 N N . SER A 1 94 ? 21.635 -7.521 -13.293 1.00 90.69 94 SER A N 1
ATOM 707 C CA . SER A 1 94 ? 21.768 -8.265 -12.040 1.00 90.69 94 SER A CA 1
ATOM 708 C C . SER A 1 94 ? 20.987 -7.579 -10.918 1.00 90.69 94 SER A C 1
ATOM 710 O O . SER A 1 94 ? 20.158 -8.215 -10.277 1.00 90.69 94 SER A O 1
ATOM 712 N N . SER A 1 95 ? 21.155 -6.260 -10.761 1.00 91.25 95 SER A N 1
ATOM 713 C CA . SER A 1 95 ? 20.425 -5.471 -9.761 1.00 91.25 95 SER A CA 1
ATOM 714 C C . SER A 1 95 ? 18.908 -5.559 -9.945 1.00 91.25 95 SER A C 1
ATOM 716 O O . SER A 1 95 ? 18.193 -5.810 -8.975 1.00 91.25 95 SER A O 1
ATOM 718 N N . TYR A 1 96 ? 18.412 -5.439 -11.182 1.00 96.31 96 TYR A N 1
ATOM 719 C CA . TYR A 1 96 ? 16.982 -5.581 -11.461 1.00 96.31 96 TYR A CA 1
ATOM 720 C C . TYR A 1 96 ? 16.461 -6.990 -11.176 1.00 96.31 96 TYR A C 1
ATOM 722 O O . TYR A 1 96 ? 15.380 -7.121 -10.610 1.00 96.31 96 TYR A O 1
ATOM 730 N N . ARG A 1 97 ? 17.220 -8.046 -11.508 1.00 95.38 97 ARG A N 1
ATOM 731 C CA . ARG A 1 97 ? 16.830 -9.422 -11.154 1.00 95.38 97 ARG A CA 1
ATOM 732 C C . ARG A 1 97 ? 16.751 -9.614 -9.641 1.00 95.38 97 ARG A C 1
ATOM 734 O O . ARG A 1 97 ? 15.790 -10.211 -9.173 1.00 95.38 97 ARG A O 1
ATOM 741 N N . SER A 1 98 ? 17.713 -9.086 -8.886 1.00 92.56 98 SER A N 1
ATOM 742 C CA . SER A 1 98 ? 17.703 -9.171 -7.423 1.00 92.56 98 SER A CA 1
ATOM 743 C C . SER A 1 98 ? 16.530 -8.409 -6.802 1.00 92.56 98 SER A C 1
ATOM 745 O O . SER A 1 98 ? 15.868 -8.944 -5.920 1.00 92.56 98 SER A O 1
ATOM 747 N N . GLN A 1 99 ? 16.220 -7.201 -7.288 1.00 91.56 99 GLN A N 1
ATOM 748 C CA . GLN A 1 99 ? 15.048 -6.444 -6.826 1.00 91.56 99 GLN A CA 1
ATOM 749 C C . GLN A 1 99 ? 13.735 -7.159 -7.153 1.00 91.56 99 GLN A C 1
ATOM 751 O O . GLN A 1 99 ? 12.838 -7.209 -6.315 1.00 91.56 99 GLN A O 1
ATOM 756 N N . LEU A 1 100 ? 13.625 -7.735 -8.355 1.00 94.94 100 LEU A N 1
ATOM 757 C CA . LEU A 1 100 ? 12.450 -8.507 -8.752 1.00 94.94 100 LEU A CA 1
ATOM 758 C C . LEU A 1 100 ? 12.259 -9.718 -7.830 1.00 94.94 100 LEU A C 1
ATOM 760 O O . LEU A 1 100 ? 11.163 -9.921 -7.322 1.00 94.94 100 LEU A O 1
ATOM 764 N N . GLN A 1 101 ? 13.333 -10.468 -7.564 1.00 95.38 101 GLN A N 1
ATOM 765 C CA . GLN A 1 101 ? 13.294 -11.618 -6.663 1.00 95.38 101 GLN A CA 1
ATOM 766 C C . GLN A 1 101 ? 12.873 -11.211 -5.243 1.00 95.38 101 GLN A C 1
ATOM 768 O O . GLN A 1 101 ? 11.987 -11.839 -4.672 1.00 95.38 101 GLN A O 1
ATOM 773 N N . GLN A 1 102 ? 13.438 -10.126 -4.705 1.00 94.62 102 GLN A N 1
ATOM 774 C CA . GLN A 1 102 ? 13.056 -9.604 -3.391 1.00 94.62 102 GLN A CA 1
ATOM 775 C C . GLN A 1 102 ? 11.564 -9.240 -3.337 1.00 94.62 102 GLN A C 1
ATOM 777 O O . GLN A 1 102 ? 10.886 -9.536 -2.355 1.00 94.62 102 GLN A O 1
ATOM 782 N N . LYS A 1 103 ? 11.036 -8.615 -4.396 1.00 94.38 103 LYS A N 1
ATOM 783 C CA . LYS A 1 103 ? 9.610 -8.275 -4.480 1.00 94.38 103 LYS A CA 1
ATOM 784 C C . LYS A 1 103 ? 8.721 -9.506 -4.605 1.00 94.38 103 LYS A C 1
ATOM 786 O O . LYS A 1 103 ? 7.632 -9.521 -4.042 1.00 94.38 103 LYS A O 1
ATOM 791 N N . GLU A 1 104 ? 9.173 -10.541 -5.299 1.00 95.81 104 GLU A N 1
ATOM 792 C CA . GLU A 1 104 ? 8.444 -11.804 -5.407 1.00 95.81 104 GLU A CA 1
ATOM 793 C C . GLU A 1 104 ? 8.389 -12.544 -4.058 1.00 95.81 104 GLU A C 1
ATOM 795 O O . GLU A 1 104 ? 7.332 -13.044 -3.674 1.00 95.81 104 GLU A O 1
ATOM 800 N N . GLU A 1 105 ? 9.484 -12.534 -3.291 1.00 95.88 105 GLU A N 1
ATOM 801 C CA . GLU A 1 105 ? 9.539 -13.050 -1.915 1.00 95.88 105 GLU A CA 1
ATOM 802 C C . GLU A 1 105 ? 8.622 -12.253 -0.967 1.00 95.88 105 GLU A C 1
ATOM 804 O O . GLU A 1 105 ? 7.842 -12.847 -0.223 1.00 95.88 105 GLU A O 1
ATOM 809 N N . GLU A 1 106 ? 8.621 -10.918 -1.049 1.00 96.31 106 GLU A N 1
ATOM 810 C CA . GLU A 1 106 ? 7.708 -10.054 -0.286 1.00 96.31 106 GLU A CA 1
ATOM 811 C C . GLU A 1 106 ? 6.234 -10.352 -0.612 1.00 96.31 106 GLU A C 1
ATOM 813 O O . GLU A 1 106 ? 5.412 -10.517 0.290 1.00 96.31 106 GLU A O 1
ATOM 818 N N . ILE A 1 107 ? 5.896 -10.493 -1.899 1.00 92.44 107 ILE A N 1
ATOM 819 C CA . ILE A 1 107 ? 4.546 -10.869 -2.339 1.00 92.44 107 ILE A CA 1
ATOM 820 C C . ILE A 1 107 ? 4.159 -12.247 -1.793 1.00 92.44 107 ILE A C 1
ATOM 822 O O . ILE A 1 107 ? 3.010 -12.438 -1.391 1.00 92.44 107 ILE A O 1
ATOM 826 N N . ASN A 1 108 ? 5.084 -13.208 -1.767 1.00 94.56 108 ASN A N 1
ATOM 827 C CA . ASN A 1 108 ? 4.816 -14.536 -1.221 1.00 94.56 108 ASN A CA 1
ATOM 828 C C . ASN A 1 108 ? 4.552 -14.479 0.286 1.00 94.56 108 ASN A C 1
ATOM 830 O O . ASN A 1 108 ? 3.539 -15.016 0.728 1.00 94.56 108 ASN A O 1
ATOM 834 N N . HIS A 1 109 ? 5.360 -13.745 1.052 1.00 95.06 109 HIS A N 1
ATOM 835 C CA . HIS A 1 109 ? 5.111 -13.543 2.481 1.00 95.06 109 HIS A CA 1
ATOM 836 C C . HIS A 1 109 ? 3.780 -12.836 2.757 1.00 95.06 109 HIS A C 1
ATOM 838 O O . HIS A 1 109 ? 3.043 -13.222 3.667 1.00 95.06 109 HIS A O 1
ATOM 844 N N . LEU A 1 110 ? 3.422 -11.830 1.955 1.00 94.50 110 LEU A N 1
ATOM 845 C CA . LEU A 1 110 ? 2.126 -11.161 2.076 1.00 94.50 110 LEU A CA 1
ATOM 846 C C . LEU A 1 110 ? 0.963 -12.108 1.751 1.00 94.50 110 LEU A C 1
ATOM 848 O O . LEU A 1 110 ? -0.040 -12.099 2.464 1.00 94.50 110 LEU A O 1
ATOM 852 N N . LYS A 1 111 ? 1.101 -12.967 0.734 1.00 95.31 111 LYS A N 1
ATOM 853 C CA . LYS A 1 111 ? 0.105 -14.002 0.410 1.00 95.31 111 LYS A CA 1
ATOM 854 C C . LYS A 1 111 ? -0.022 -15.051 1.512 1.00 95.31 111 LYS A C 1
ATOM 856 O O . LYS A 1 111 ? -1.141 -15.426 1.849 1.00 95.31 111 LYS A O 1
ATOM 861 N N . GLU A 1 112 ? 1.086 -15.507 2.088 1.00 93.81 112 GLU A N 1
ATOM 862 C CA . GLU A 1 112 ? 1.091 -16.433 3.227 1.00 93.81 112 GLU A CA 1
ATOM 863 C C . GLU A 1 112 ? 0.387 -15.816 4.436 1.00 93.81 112 GLU A C 1
ATOM 865 O O . GLU A 1 112 ? -0.478 -16.450 5.039 1.00 93.81 112 GLU A O 1
ATOM 870 N N . ARG A 1 113 ? 0.675 -14.545 4.742 1.00 94.25 113 ARG A N 1
ATOM 871 C CA . ARG A 1 113 ? -0.004 -13.806 5.811 1.00 94.25 113 ARG A CA 1
ATOM 872 C C . ARG A 1 113 ? -1.495 -13.635 5.529 1.00 94.25 113 ARG A C 1
ATOM 874 O O . ARG A 1 113 ? -2.304 -13.800 6.437 1.00 94.25 113 ARG A O 1
ATOM 881 N N . GLN A 1 114 ? -1.871 -13.338 4.286 1.00 92.69 114 GLN A N 1
ATOM 882 C CA . GLN A 1 114 ? -3.272 -13.246 3.878 1.00 92.69 114 GLN A CA 1
ATOM 883 C C . GLN A 1 114 ? -3.997 -14.590 4.049 1.00 92.69 114 GLN A C 1
ATOM 885 O O . GLN A 1 114 ? -5.107 -14.616 4.576 1.00 92.69 114 GLN A O 1
ATOM 890 N N . LEU A 1 115 ? -3.367 -15.698 3.649 1.00 94.25 115 LEU A N 1
ATOM 891 C CA . LEU A 1 115 ? -3.898 -17.052 3.834 1.00 94.25 115 LEU A CA 1
ATOM 892 C C . LEU A 1 115 ? -4.050 -17.405 5.317 1.00 94.25 115 LEU A C 1
ATOM 894 O O . LEU A 1 115 ? -5.101 -17.904 5.712 1.00 94.25 115 LEU A O 1
ATOM 898 N N . ALA A 1 116 ? -3.046 -17.102 6.142 1.00 92.69 116 ALA A N 1
ATOM 899 C CA . ALA A 1 116 ? -3.093 -17.342 7.583 1.00 92.69 116 ALA A CA 1
ATOM 900 C C . ALA A 1 116 ? -4.227 -16.553 8.259 1.00 92.69 116 ALA A C 1
ATOM 902 O O . ALA A 1 116 ? -4.979 -17.109 9.057 1.00 92.69 116 ALA A O 1
ATOM 903 N N . LEU A 1 117 ? -4.400 -15.280 7.890 1.00 93.12 117 LEU A N 1
ATOM 904 C CA . LEU A 1 117 ? -5.509 -14.457 8.378 1.00 93.12 117 LEU A CA 1
ATOM 905 C C . LEU A 1 117 ? -6.867 -15.011 7.924 1.00 93.12 117 LEU A C 1
ATOM 907 O O . LEU A 1 117 ? -7.813 -15.049 8.707 1.00 93.12 117 LEU A O 1
ATOM 911 N N . GLN A 1 118 ? -6.974 -15.479 6.678 1.00 92.56 118 GLN A N 1
ATOM 912 C CA . GLN A 1 118 ? -8.210 -16.068 6.166 1.00 92.56 118 GLN A CA 1
ATOM 913 C C . GLN A 1 118 ? -8.581 -17.373 6.892 1.00 92.56 118 GLN A C 1
ATOM 915 O O . GLN A 1 118 ? -9.758 -17.581 7.201 1.00 92.56 118 GLN A O 1
ATOM 920 N N . ASP A 1 119 ? -7.598 -18.224 7.198 1.00 92.62 119 ASP A N 1
ATOM 921 C CA . ASP A 1 119 ? -7.791 -19.445 7.992 1.00 92.62 119 ASP A CA 1
ATOM 922 C C . ASP A 1 119 ? -8.226 -19.118 9.429 1.00 92.62 119 ASP A C 1
ATOM 924 O O . ASP A 1 119 ? -9.177 -19.706 9.953 1.00 92.62 119 ASP A O 1
ATOM 928 N N . GLU A 1 120 ? -7.615 -18.100 10.043 1.00 91.44 120 GLU A N 1
ATOM 929 C CA . GLU A 1 120 ? -7.998 -17.644 11.378 1.00 91.44 120 GLU A CA 1
ATOM 930 C C . GLU A 1 120 ? -9.452 -17.154 11.424 1.00 91.44 120 GLU A C 1
ATOM 932 O O . GLU A 1 120 ? -10.182 -17.479 12.366 1.00 91.44 120 GLU A O 1
ATOM 937 N N . LEU A 1 121 ? -9.924 -16.459 10.385 1.00 90.75 121 LEU A N 1
ATOM 938 C CA . LEU A 1 121 ? -11.327 -16.055 10.322 1.00 90.75 121 LEU A CA 1
ATOM 939 C C . LEU A 1 121 ? -12.290 -17.203 10.091 1.00 90.75 121 LEU A C 1
ATOM 941 O O . LEU A 1 121 ? -13.358 -17.213 10.702 1.00 90.75 121 LEU A O 1
ATOM 945 N N . LEU A 1 122 ? -11.937 -18.177 9.255 1.00 89.62 122 LEU A N 1
ATOM 946 C CA . LEU A 1 122 ? -12.739 -19.392 9.102 1.00 89.62 122 LEU A CA 1
ATOM 947 C C . LEU A 1 122 ? -12.844 -20.146 10.433 1.00 89.62 122 LEU A C 1
ATOM 949 O O . LEU A 1 122 ? -13.923 -20.628 10.798 1.00 89.62 122 LEU A O 1
ATOM 953 N N . ARG A 1 123 ? -11.755 -20.185 11.207 1.00 89.50 123 ARG A N 1
ATOM 954 C CA . ARG A 1 123 ? -11.725 -20.778 12.547 1.00 89.50 123 ARG A CA 1
ATOM 955 C C . ARG A 1 123 ? -12.601 -20.006 13.536 1.00 89.50 123 ARG A C 1
ATOM 957 O O . ARG A 1 123 ? -13.371 -20.625 14.271 1.00 89.50 123 ARG A O 1
ATOM 964 N N . LEU A 1 124 ? -12.541 -18.673 13.529 1.00 85.69 124 LEU A N 1
ATOM 965 C CA . LEU A 1 124 ? -13.385 -17.813 14.370 1.00 85.69 124 LEU A CA 1
ATOM 966 C C . LEU A 1 124 ? -14.870 -17.914 13.992 1.00 85.69 124 LEU A C 1
ATOM 968 O O . LEU A 1 124 ? -15.721 -18.022 14.875 1.00 85.69 124 LEU A O 1
ATOM 972 N N . GLN A 1 125 ? -15.193 -17.968 12.698 1.00 86.81 125 GLN A N 1
ATOM 973 C CA . GLN A 1 125 ? -16.557 -18.175 12.210 1.00 86.81 125 GLN A CA 1
ATOM 974 C C . GLN A 1 125 ? -17.104 -19.546 12.633 1.00 86.81 125 GLN A C 1
ATOM 976 O O . GLN A 1 125 ? -18.246 -19.647 13.084 1.00 86.81 125 GLN A O 1
ATOM 981 N N . SER A 1 126 ? -16.277 -20.591 12.559 1.00 80.94 126 SER A N 1
ATOM 982 C CA . SER A 1 126 ? -16.635 -21.941 13.012 1.00 80.94 126 SER A CA 1
ATOM 983 C C . SER A 1 126 ? -16.846 -21.999 14.531 1.00 80.94 126 SER A C 1
ATOM 985 O O . SER A 1 126 ? -17.798 -22.622 15.006 1.00 80.94 126 SER A O 1
ATOM 987 N N . ALA A 1 127 ? -16.015 -21.298 15.311 1.00 75.50 127 ALA A N 1
ATOM 988 C CA . ALA A 1 127 ? -16.174 -21.184 16.761 1.00 75.50 127 ALA A CA 1
ATOM 989 C C . ALA A 1 127 ? -17.459 -20.424 17.147 1.00 75.50 127 ALA A C 1
ATOM 991 O O . ALA A 1 127 ? -18.179 -20.845 18.056 1.00 75.50 127 ALA A O 1
ATOM 992 N N . ALA A 1 128 ? -17.801 -19.361 16.414 1.00 70.62 128 ALA A N 1
ATOM 993 C CA . ALA A 1 128 ? -19.033 -18.600 16.619 1.00 70.62 128 ALA A CA 1
ATOM 994 C C . ALA A 1 128 ? -20.300 -19.414 16.282 1.00 70.62 128 ALA A C 1
ATOM 996 O O . ALA A 1 128 ? -21.302 -19.315 16.994 1.00 70.62 128 ALA A O 1
ATOM 997 N N . GLN A 1 129 ? -20.256 -20.258 15.243 1.00 70.56 129 GLN A N 1
ATOM 998 C CA . GLN A 1 129 ? -21.361 -21.159 14.879 1.00 70.56 129 GLN A CA 1
ATOM 999 C C . GLN A 1 129 ? -21.525 -22.326 15.868 1.00 70.56 129 GLN A C 1
ATOM 1001 O O . GLN A 1 129 ? -22.650 -22.721 16.177 1.00 70.56 129 GLN A O 1
ATOM 1006 N N . SER A 1 130 ? -20.423 -22.834 16.429 1.00 57.47 130 SER A N 1
ATOM 1007 C CA . SER A 1 130 ? -20.442 -23.854 17.487 1.00 57.47 130 SER A CA 1
ATOM 1008 C C . SER A 1 130 ? -21.120 -23.345 18.771 1.00 57.47 130 SER A C 1
ATOM 1010 O O . SER A 1 130 ? -21.927 -24.052 19.376 1.00 57.47 130 SER A O 1
ATOM 1012 N N . ALA A 1 131 ? -20.905 -22.073 19.130 1.00 51.72 131 ALA A N 1
ATOM 1013 C CA . ALA A 1 131 ? -21.539 -21.439 20.292 1.00 51.72 131 ALA A CA 1
ATOM 1014 C C . ALA A 1 131 ? -23.068 -21.246 20.161 1.00 51.72 131 ALA A C 1
ATOM 1016 O O . ALA A 1 131 ? -23.748 -21.073 21.170 1.00 51.72 131 ALA A O 1
ATOM 1017 N N . HIS A 1 132 ? -23.628 -21.314 18.946 1.00 51.16 132 HIS A N 1
ATOM 1018 C CA . HIS A 1 132 ? -25.067 -21.141 18.693 1.00 51.16 132 HIS A CA 1
ATOM 1019 C C . HIS A 1 132 ? -25.863 -22.461 18.646 1.00 51.16 132 HIS A C 1
ATOM 1021 O O . HIS A 1 132 ? -27.083 -22.430 18.502 1.00 51.16 132 HIS A O 1
ATOM 1027 N N . SER A 1 133 ? -25.227 -23.626 18.828 1.00 42.16 133 SER A N 1
ATOM 1028 C CA . SER A 1 133 ? -25.914 -24.938 18.823 1.00 42.16 133 SER A CA 1
ATOM 1029 C C . SER A 1 133 ? -26.463 -25.377 20.194 1.00 42.16 133 SER A C 1
ATOM 1031 O O . SER A 1 133 ? -26.717 -26.558 20.423 1.00 42.16 133 SER A O 1
ATOM 1033 N N . GLY A 1 134 ? -26.671 -24.427 21.109 1.00 42.81 134 GLY A N 1
ATOM 1034 C CA . GLY A 1 134 ? -27.159 -24.654 22.471 1.00 42.81 134 GLY A CA 1
ATOM 1035 C C . GLY A 1 134 ? -28.569 -24.128 22.757 1.00 42.81 134 GLY A C 1
ATOM 1036 O O . GLY A 1 134 ? -28.803 -23.689 23.871 1.00 42.81 134 GLY A O 1
ATOM 1037 N N . SER A 1 135 ? -29.501 -24.106 21.799 1.00 33.72 135 SER A N 1
ATOM 1038 C CA . SER A 1 135 ? -30.940 -23.988 22.099 1.00 33.72 135 SER A CA 1
ATOM 1039 C C . SER A 1 135 ? -31.773 -24.306 20.859 1.00 33.72 135 SER A C 1
ATOM 1041 O O . SER A 1 135 ? -31.634 -23.663 19.820 1.00 33.72 135 SER A O 1
ATOM 1043 N N . GLY A 1 136 ? -32.616 -25.334 20.943 1.00 38.12 136 GLY A N 1
ATOM 1044 C CA . GLY A 1 136 ? -33.489 -25.741 19.850 1.00 38.12 136 GLY A CA 1
ATOM 1045 C C . GLY A 1 136 ? -34.721 -24.847 19.720 1.00 38.12 136 GLY A C 1
ATOM 1046 O O . GLY A 1 136 ? -35.474 -24.706 20.676 1.00 38.12 136 GLY A O 1
ATOM 1047 N N . SER A 1 137 ? -34.957 -24.314 18.518 1.00 33.56 137 SER A N 1
ATOM 1048 C CA . SER A 1 137 ? -36.261 -24.288 17.832 1.00 33.56 137 SER A CA 1
ATOM 1049 C C . SER A 1 137 ? -36.086 -23.727 16.409 1.00 33.56 137 SER A C 1
ATOM 1051 O O . SER A 1 137 ? -35.327 -22.786 16.197 1.00 33.56 137 SER A O 1
ATOM 1053 N N . ALA A 1 138 ? -36.765 -24.313 15.424 1.00 36.31 138 ALA A N 1
ATOM 1054 C CA . ALA A 1 138 ? -36.739 -23.939 14.001 1.00 36.31 138 ALA A CA 1
ATOM 1055 C C . ALA A 1 138 ? -38.006 -23.130 13.610 1.00 36.31 138 ALA A C 1
ATOM 1057 O O . ALA A 1 138 ? -38.940 -23.070 14.408 1.00 36.31 138 ALA A O 1
ATOM 1058 N N . PRO A 1 139 ? -38.186 -22.694 12.343 1.00 63.22 139 PRO A N 1
ATOM 1059 C CA . PRO A 1 139 ? -37.326 -21.824 11.530 1.00 63.22 139 PRO A CA 1
ATOM 1060 C C . PRO A 1 139 ? -38.114 -20.621 10.942 1.00 63.22 139 PRO A C 1
ATOM 1062 O O . PRO A 1 139 ? -39.312 -20.740 10.706 1.00 63.22 139 PRO A O 1
ATOM 1065 N N . ALA A 1 140 ? -37.444 -19.503 10.624 1.00 29.41 140 ALA A N 1
ATOM 1066 C CA . ALA A 1 140 ? -37.694 -18.652 9.438 1.00 29.41 140 ALA A CA 1
ATOM 1067 C C . ALA A 1 140 ? -37.006 -17.282 9.567 1.00 29.41 140 ALA A C 1
ATOM 1069 O O . ALA A 1 140 ? -37.359 -16.496 10.437 1.00 29.41 140 ALA A O 1
ATOM 1070 N N . ALA A 1 141 ? -36.080 -16.993 8.652 1.00 28.00 141 ALA A N 1
ATOM 1071 C CA . ALA A 1 141 ? -36.068 -15.803 7.791 1.00 28.00 141 ALA A CA 1
ATOM 1072 C C . ALA A 1 141 ? -34.668 -15.645 7.185 1.00 28.00 141 ALA A C 1
ATOM 1074 O O . ALA A 1 141 ? -33.679 -15.416 7.876 1.00 28.00 141 ALA A O 1
ATOM 1075 N N . SER A 1 142 ? -34.601 -15.795 5.867 1.00 45.59 142 SER A N 1
ATOM 1076 C CA . SER A 1 142 ? -33.440 -15.472 5.051 1.00 45.59 142 SER A CA 1
ATOM 1077 C C . SER A 1 142 ? -33.205 -13.960 5.034 1.00 45.59 142 SER A C 1
ATOM 1079 O O . SER A 1 142 ? -34.087 -13.228 4.599 1.00 45.59 142 SER A O 1
ATOM 1081 N N . ALA A 1 143 ? -32.014 -13.514 5.427 1.00 31.25 143 ALA A N 1
ATOM 1082 C CA . ALA A 1 143 ? -31.282 -12.421 4.783 1.00 31.25 143 ALA A CA 1
ATOM 1083 C C . ALA A 1 143 ? -29.855 -12.388 5.347 1.00 31.25 143 ALA A C 1
ATOM 1085 O O . ALA A 1 143 ? -29.643 -12.294 6.552 1.00 31.25 143 ALA A O 1
ATOM 1086 N N . SER A 1 144 ? -28.892 -12.546 4.448 1.00 31.81 144 SER A N 1
ATOM 1087 C CA . SER A 1 144 ? -27.474 -12.747 4.713 1.00 31.81 144 SER A CA 1
ATOM 1088 C C . SER A 1 144 ? -26.814 -11.584 5.457 1.00 31.81 144 SER A C 1
ATOM 1090 O O . SER A 1 144 ? -26.955 -10.422 5.084 1.00 31.81 144 SER A O 1
ATOM 1092 N N . SER A 1 145 ? -26.025 -11.930 6.472 1.00 31.44 145 SER A N 1
ATOM 1093 C CA . SER A 1 145 ? -25.134 -11.042 7.213 1.00 31.44 145 SER A CA 1
ATOM 1094 C C . SER A 1 145 ? -23.849 -10.766 6.422 1.00 31.44 145 SER A C 1
ATOM 1096 O O . SER A 1 145 ? -23.044 -11.675 6.214 1.00 31.44 145 SER A O 1
ATOM 1098 N N . SER A 1 146 ? -23.631 -9.513 6.024 1.00 40.75 146 SER A N 1
ATOM 1099 C CA . SER A 1 146 ? -22.326 -9.020 5.569 1.00 40.75 146 SER A CA 1
ATOM 1100 C C . SER A 1 146 ? -21.519 -8.560 6.785 1.00 40.75 146 SER A C 1
ATOM 1102 O O . SER A 1 146 ? -21.610 -7.405 7.189 1.00 40.75 146 SER A O 1
ATOM 1104 N N . PHE A 1 147 ? -20.762 -9.472 7.399 1.00 36.38 147 PHE A N 1
ATOM 1105 C CA . PHE A 1 147 ? -19.756 -9.131 8.410 1.00 36.38 147 PHE A CA 1
ATOM 1106 C C . PHE A 1 147 ? -18.414 -8.903 7.702 1.00 36.38 147 PHE A C 1
ATOM 1108 O O . PHE A 1 147 ? -17.672 -9.854 7.455 1.00 36.38 147 PHE A O 1
ATOM 1115 N N . SER A 1 148 ? -18.113 -7.650 7.340 1.00 30.98 148 SER A N 1
ATOM 1116 C CA . SER A 1 148 ? -16.734 -7.245 7.055 1.00 30.98 148 SER A CA 1
ATOM 1117 C C . SER A 1 148 ? -16.020 -6.948 8.370 1.00 30.98 148 SER A C 1
ATOM 1119 O O . SER A 1 148 ? -16.610 -6.454 9.329 1.00 30.98 148 SER A O 1
ATOM 1121 N N . TYR A 1 149 ? -14.744 -7.298 8.399 1.00 37.69 149 TYR A N 1
ATOM 1122 C CA . TYR A 1 149 ? -13.867 -7.275 9.553 1.00 37.69 149 TYR A CA 1
ATOM 1123 C C . TYR A 1 149 ? -13.782 -5.882 10.184 1.00 37.69 149 TYR A C 1
ATOM 1125 O O . TYR A 1 149 ? -13.335 -4.937 9.544 1.00 37.69 149 TYR A O 1
ATOM 1133 N N . GLY A 1 150 ? -14.116 -5.788 11.466 1.00 39.69 150 GLY A N 1
ATOM 1134 C CA . GLY A 1 150 ? -13.626 -4.736 12.348 1.00 39.69 150 GLY A CA 1
ATOM 1135 C C . GLY A 1 150 ? -12.676 -5.363 13.357 1.00 39.69 150 GLY A C 1
ATOM 1136 O O . GLY A 1 150 ? -13.093 -5.692 14.464 1.00 39.69 150 GLY A O 1
ATOM 1137 N N . VAL A 1 151 ? -11.420 -5.590 12.967 1.00 34.78 151 VAL A N 1
ATOM 1138 C CA . VAL A 1 151 ? -10.349 -5.903 13.921 1.00 34.78 151 VAL A CA 1
ATOM 1139 C C . VAL A 1 151 ? -9.603 -4.607 14.191 1.00 34.78 151 VAL A C 1
ATOM 1141 O O . VAL A 1 151 ? -9.064 -3.975 13.288 1.00 34.78 151 VAL A O 1
ATOM 1144 N N . SER A 1 152 ? -9.641 -4.207 15.457 1.00 41.19 152 SER A N 1
ATOM 1145 C CA . SER A 1 152 ? -8.984 -3.031 16.002 1.00 41.19 152 SER A CA 1
ATOM 1146 C C . SER A 1 152 ? -7.501 -2.978 15.647 1.00 41.19 152 SER A C 1
ATOM 1148 O O . SER A 1 152 ? -6.717 -3.784 16.143 1.00 41.19 152 SER A O 1
ATOM 1150 N N . HIS A 1 153 ? -7.093 -1.929 14.940 1.00 34.22 153 HIS A N 1
ATOM 1151 C CA . HIS A 1 153 ? -5.741 -1.397 15.058 1.00 34.22 153 HIS A CA 1
ATOM 1152 C C . HIS A 1 153 ? -5.724 -0.305 16.132 1.00 34.22 153 HIS A C 1
ATOM 1154 O O . HIS A 1 153 ? -5.673 0.885 15.855 1.00 34.22 153 HIS A O 1
ATOM 1160 N N . ARG A 1 154 ? -5.714 -0.726 17.403 1.00 43.19 154 ARG A N 1
ATOM 1161 C CA . ARG A 1 154 ? -5.076 0.066 18.465 1.00 43.19 154 ARG A CA 1
ATOM 1162 C C . ARG A 1 154 ? -3.561 -0.159 18.400 1.00 43.19 154 ARG A C 1
ATOM 1164 O O . ARG A 1 154 ? -3.038 -0.776 19.310 1.00 43.19 154 ARG A O 1
ATOM 1171 N N . VAL A 1 155 ? -2.871 0.287 17.352 1.00 39.00 155 VAL A N 1
ATOM 1172 C CA . VAL A 1 155 ? -1.426 0.606 17.383 1.00 39.00 155 VAL A CA 1
ATOM 1173 C C . VAL A 1 155 ? -1.119 1.447 16.138 1.00 39.00 155 VAL A C 1
ATOM 1175 O O . VAL A 1 155 ? -0.706 0.896 15.129 1.00 39.00 155 VAL A O 1
ATOM 1178 N N . SER A 1 156 ? -1.355 2.756 16.182 1.00 40.81 156 SER A N 1
ATOM 1179 C CA . SER A 1 156 ? -0.521 3.753 15.485 1.00 40.81 156 SER A CA 1
ATOM 1180 C C . SER A 1 156 ? -1.010 5.148 15.871 1.00 40.81 156 SER A C 1
ATOM 1182 O O . SER A 1 156 ? -1.716 5.818 15.134 1.00 40.81 156 SER A O 1
ATOM 1184 N N . ALA A 1 157 ? -0.714 5.558 17.102 1.00 41.91 157 ALA A N 1
ATOM 1185 C CA . ALA A 1 157 ? -1.036 6.894 17.597 1.00 41.91 157 ALA A CA 1
ATOM 1186 C C . ALA A 1 157 ? 0.082 7.910 17.301 1.00 41.91 157 ALA A C 1
ATOM 1188 O O . ALA A 1 157 ? 0.238 8.860 18.061 1.00 41.91 157 ALA A O 1
ATOM 1189 N N . PHE A 1 158 ? 0.891 7.715 16.254 1.00 43.88 158 PHE A N 1
ATOM 1190 C CA . PHE A 1 158 ? 1.951 8.666 15.923 1.00 43.88 158 PHE A CA 1
ATOM 1191 C C . PHE A 1 158 ? 2.091 8.865 14.414 1.00 43.88 158 PHE A C 1
ATOM 1193 O O . PHE A 1 158 ? 2.632 8.017 13.713 1.00 43.88 158 PHE A O 1
ATOM 1200 N N . HIS A 1 159 ? 1.635 10.055 14.020 1.00 52.00 159 HIS A N 1
ATOM 1201 C CA . HIS A 1 159 ? 1.963 10.824 12.821 1.00 52.00 159 HIS A CA 1
ATOM 1202 C C . HIS A 1 159 ? 1.432 10.299 11.494 1.00 52.00 159 HIS A C 1
ATOM 1204 O O . HIS A 1 159 ? 2.119 9.630 10.731 1.00 52.00 159 HIS A O 1
ATOM 1210 N N . GLU A 1 160 ? 0.218 10.747 11.207 1.00 40.31 160 GLU A N 1
ATOM 1211 C CA . GLU A 1 160 ? -0.297 10.925 9.860 1.00 40.31 160 GLU A CA 1
ATOM 1212 C C . GLU A 1 160 ? -0.737 12.402 9.822 1.00 40.31 160 GLU A C 1
ATOM 1214 O O . GLU A 1 160 ? -1.592 12.809 10.607 1.00 40.31 160 GLU A O 1
ATOM 1219 N N . ASP A 1 161 ? -0.040 13.221 9.030 1.00 49.19 161 ASP A N 1
ATOM 1220 C CA . ASP A 1 161 ? -0.366 14.623 8.710 1.00 49.19 161 ASP A CA 1
ATOM 1221 C C . ASP A 1 161 ? -0.145 15.751 9.744 1.00 49.19 161 ASP A C 1
ATOM 1223 O O . ASP A 1 161 ? -0.952 16.673 9.862 1.00 49.19 161 ASP A O 1
ATOM 1227 N N . ASP A 1 162 ? 1.017 15.800 10.401 1.00 55.34 162 ASP A N 1
ATOM 1228 C CA . ASP A 1 162 ? 1.574 17.109 10.790 1.00 55.34 162 ASP A CA 1
ATOM 1229 C C . ASP A 1 162 ? 2.644 17.463 9.752 1.00 55.34 162 ASP A C 1
ATOM 1231 O O . ASP A 1 162 ? 3.620 16.731 9.604 1.00 55.34 162 ASP A O 1
ATOM 1235 N N . MET A 1 163 ? 2.434 18.532 8.974 1.00 64.62 163 MET A N 1
ATOM 1236 C CA . MET A 1 163 ? 3.462 19.067 8.074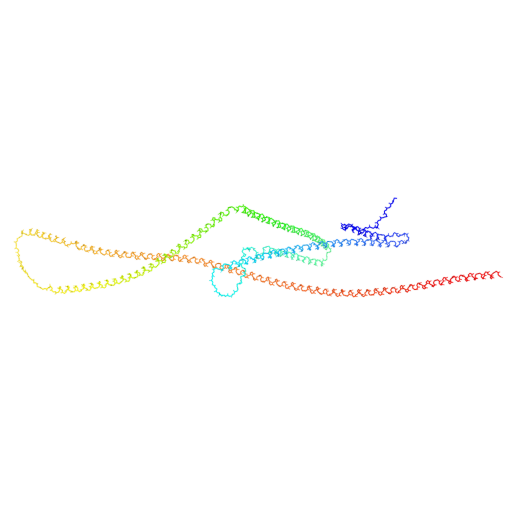 1.00 64.62 163 MET A CA 1
ATOM 1237 C C . MET A 1 163 ? 4.674 19.393 8.941 1.00 64.62 163 MET A C 1
ATOM 1239 O O . MET A 1 163 ? 4.653 20.373 9.692 1.00 64.62 163 MET A O 1
ATOM 1243 N N . ASP A 1 164 ? 5.695 18.540 8.882 1.00 70.94 164 ASP A N 1
ATOM 1244 C CA . ASP A 1 164 ? 6.813 18.595 9.805 1.00 70.94 164 ASP A CA 1
ATOM 1245 C C . ASP A 1 164 ? 7.399 20.009 9.800 1.00 70.94 164 ASP A C 1
ATOM 1247 O O . ASP A 1 164 ? 7.582 20.635 8.752 1.00 70.94 164 ASP A O 1
ATOM 1251 N N . PHE A 1 165 ? 7.760 20.531 10.976 1.00 68.19 165 PHE A N 1
ATOM 1252 C CA . PHE A 1 165 ? 8.453 21.822 11.088 1.00 68.19 165 PHE A CA 1
ATOM 1253 C C . PHE A 1 165 ? 9.670 21.916 10.141 1.00 68.19 165 PHE A C 1
ATOM 1255 O O . PHE A 1 165 ? 10.068 23.018 9.762 1.00 68.19 165 PHE A O 1
ATOM 1262 N N . GLY A 1 166 ? 10.232 20.773 9.727 1.00 75.25 166 GLY A N 1
ATOM 1263 C CA . GLY A 1 166 ? 11.234 20.659 8.671 1.00 75.25 166 GLY A CA 1
ATOM 1264 C C . GLY A 1 166 ? 10.783 21.211 7.315 1.00 75.25 166 GLY A C 1
ATOM 1265 O O . GLY A 1 166 ? 11.514 22.012 6.743 1.00 75.25 166 GLY A O 1
ATOM 1266 N N . ASP A 1 167 ? 9.580 20.891 6.841 1.00 81.31 167 ASP A N 1
ATOM 1267 C CA . ASP A 1 167 ? 9.064 21.333 5.536 1.00 81.31 167 ASP A CA 1
ATOM 1268 C C . ASP A 1 167 ? 8.788 22.840 5.513 1.00 81.31 167 ASP A C 1
ATOM 1270 O O . ASP A 1 167 ? 9.094 23.551 4.547 1.00 81.31 167 ASP A O 1
ATOM 1274 N N . VAL A 1 168 ? 8.284 23.370 6.629 1.00 81.06 168 VAL A N 1
ATOM 1275 C CA . VAL A 1 168 ? 8.093 24.814 6.812 1.00 81.06 168 VAL A CA 1
ATOM 1276 C C . VAL A 1 168 ? 9.445 25.536 6.822 1.00 81.06 168 VAL A C 1
ATOM 1278 O O . VAL A 1 168 ? 9.600 26.578 6.185 1.00 81.06 168 VAL A O 1
ATOM 1281 N N . ILE A 1 169 ? 10.460 24.971 7.480 1.00 80.69 169 ILE A N 1
ATOM 1282 C CA . ILE A 1 169 ? 11.812 25.541 7.497 1.00 80.69 169 ILE A CA 1
ATOM 1283 C C . ILE A 1 169 ? 12.476 25.436 6.115 1.00 80.69 169 ILE A C 1
ATOM 1285 O O . ILE A 1 169 ? 13.088 26.410 5.674 1.00 80.69 169 ILE A O 1
ATOM 1289 N N . SER A 1 170 ? 12.326 24.318 5.401 1.00 85.00 170 SER A N 1
ATOM 1290 C CA . SER A 1 170 ? 12.868 24.116 4.052 1.00 85.00 170 SER A CA 1
ATOM 1291 C C . SER A 1 170 ? 12.240 25.063 3.033 1.00 85.00 170 SER A C 1
ATOM 1293 O O . SER A 1 170 ? 12.962 25.700 2.264 1.00 85.00 170 SER A O 1
ATOM 1295 N N . SER A 1 171 ? 10.917 25.248 3.068 1.00 85.12 171 SER A N 1
ATOM 1296 C CA . SER A 1 171 ? 10.250 26.225 2.200 1.00 85.12 171 SER A CA 1
ATOM 1297 C C . SER A 1 171 ? 10.694 27.659 2.514 1.00 85.12 171 SER A C 1
ATOM 1299 O O . SER A 1 171 ? 10.964 28.443 1.603 1.00 85.12 171 SER A O 1
ATOM 1301 N N . GLN A 1 172 ? 10.882 27.996 3.794 1.00 90.00 172 GLN A N 1
ATOM 1302 C CA . GLN A 1 172 ? 11.370 29.312 4.198 1.00 90.00 172 GLN A CA 1
ATOM 1303 C C . GLN A 1 172 ? 12.836 29.553 3.796 1.00 90.00 172 GLN A C 1
ATOM 1305 O O . GLN A 1 172 ? 13.197 30.675 3.426 1.00 90.00 172 GLN A O 1
ATOM 1310 N N . GLN A 1 173 ? 13.685 28.524 3.842 1.00 88.06 173 GLN A N 1
ATOM 1311 C CA . GLN A 1 173 ? 15.064 28.586 3.350 1.00 88.06 173 GLN A CA 1
ATOM 1312 C C . GLN A 1 173 ? 15.112 28.808 1.835 1.00 88.06 173 GLN A C 1
ATOM 1314 O O . GLN A 1 173 ? 15.889 29.646 1.373 1.00 88.06 173 GLN A O 1
ATOM 1319 N N . GLU A 1 174 ? 14.245 28.138 1.076 1.00 91.25 174 GLU A N 1
ATOM 1320 C CA . GLU A 1 174 ? 14.168 28.304 -0.378 1.00 91.25 174 GLU A CA 1
ATOM 1321 C C . GLU A 1 174 ? 13.666 29.700 -0.768 1.00 91.25 174 GLU A C 1
ATOM 1323 O O . GLU A 1 174 ? 14.245 30.356 -1.636 1.00 91.25 174 GLU A O 1
ATOM 1328 N N . ILE A 1 175 ? 12.666 30.229 -0.058 1.00 90.44 175 ILE A N 1
ATOM 1329 C CA . ILE A 1 175 ? 12.209 31.616 -0.235 1.00 90.44 175 ILE A CA 1
ATOM 1330 C C . ILE A 1 175 ? 13.361 32.602 0.003 1.00 90.44 175 ILE A C 1
ATOM 1332 O O . ILE A 1 175 ? 13.554 33.537 -0.777 1.00 90.44 175 ILE A O 1
ATOM 1336 N N . ASN A 1 176 ? 14.164 32.389 1.047 1.00 91.75 176 ASN A N 1
ATOM 1337 C CA . ASN A 1 176 ? 15.307 33.253 1.344 1.00 91.75 176 ASN A CA 1
ATOM 1338 C C . ASN A 1 176 ? 16.403 33.148 0.271 1.00 91.75 176 ASN A C 1
ATOM 1340 O O . ASN A 1 176 ? 16.984 34.165 -0.115 1.00 91.75 176 ASN A O 1
ATOM 1344 N N . ARG A 1 177 ? 16.661 31.944 -0.254 1.00 96.12 177 ARG A N 1
ATOM 1345 C CA . ARG A 1 177 ? 17.586 31.719 -1.373 1.00 96.12 177 ARG A CA 1
ATOM 1346 C C . ARG A 1 177 ? 17.131 32.473 -2.624 1.00 96.12 177 ARG A C 1
ATOM 1348 O O . ARG A 1 177 ? 17.924 33.213 -3.204 1.00 96.12 177 ARG A O 1
ATOM 1355 N N . LEU A 1 178 ? 15.865 32.324 -3.011 1.00 93.25 178 LEU A N 1
ATOM 1356 C CA . LEU A 1 178 ? 15.292 32.999 -4.177 1.00 93.25 178 LEU A CA 1
ATOM 1357 C C . LEU A 1 178 ? 15.291 34.523 -4.011 1.00 93.25 178 LEU A C 1
ATOM 1359 O O . LEU A 1 178 ? 15.623 35.240 -4.949 1.00 93.25 178 LEU A O 1
ATOM 1363 N N . SER A 1 179 ? 14.992 35.027 -2.814 1.00 92.75 179 SER A N 1
ATOM 1364 C CA . SER A 1 179 ? 15.030 36.464 -2.512 1.00 92.75 179 SER A CA 1
ATOM 1365 C C . SER A 1 179 ? 16.442 37.057 -2.653 1.00 92.75 179 SER A C 1
ATOM 1367 O O . SER A 1 179 ? 16.631 38.135 -3.229 1.00 92.75 179 SER A O 1
ATOM 1369 N N . ASN A 1 180 ? 17.464 36.318 -2.209 1.00 90.31 180 ASN A N 1
ATOM 1370 C CA . ASN A 1 180 ? 18.862 36.701 -2.409 1.00 90.31 180 ASN A CA 1
ATOM 1371 C C . ASN A 1 180 ? 19.261 36.670 -3.889 1.00 90.31 180 ASN A C 1
ATOM 1373 O O . ASN A 1 180 ? 19.970 37.564 -4.348 1.00 90.31 180 ASN A O 1
ATOM 1377 N N . GLU A 1 181 ? 18.783 35.682 -4.647 1.00 92.25 181 GLU A N 1
ATOM 1378 C CA . GLU A 1 181 ? 19.043 35.585 -6.084 1.00 92.25 181 GLU A CA 1
ATOM 1379 C C . GLU A 1 181 ? 18.386 36.731 -6.862 1.00 92.25 181 GLU A C 1
ATOM 1381 O O . GLU A 1 181 ? 19.024 37.340 -7.720 1.00 92.25 181 GLU A O 1
ATOM 1386 N N . VAL A 1 182 ? 17.154 37.106 -6.510 1.00 92.88 182 VAL A N 1
ATOM 1387 C CA . VAL A 1 182 ? 16.486 38.292 -7.067 1.00 92.88 182 VAL A CA 1
ATOM 1388 C C . VAL A 1 182 ? 17.298 39.551 -6.765 1.00 92.88 182 VAL A C 1
ATOM 1390 O O . VAL A 1 182 ? 17.604 40.307 -7.684 1.00 92.88 182 VAL A O 1
ATOM 1393 N N . SER A 1 183 ? 17.742 39.738 -5.520 1.00 90.62 183 SER A N 1
ATOM 1394 C CA . SER A 1 183 ? 18.573 40.889 -5.130 1.00 90.62 183 SER A CA 1
ATOM 1395 C C . SER A 1 183 ? 19.904 40.929 -5.895 1.00 90.62 183 SER A C 1
ATOM 1397 O O . SER A 1 183 ? 20.365 41.989 -6.330 1.00 90.62 183 SER A O 1
ATOM 1399 N N . ARG A 1 184 ? 20.525 39.761 -6.106 1.00 94.44 184 ARG A N 1
ATOM 1400 C CA . ARG A 1 184 ? 21.746 39.611 -6.903 1.00 94.44 184 ARG A CA 1
ATOM 1401 C C . ARG A 1 184 ? 21.502 40.011 -8.359 1.00 94.44 184 ARG A C 1
ATOM 1403 O O . ARG A 1 184 ? 22.254 40.831 -8.888 1.00 94.44 184 ARG A O 1
ATOM 1410 N N . LEU A 1 185 ? 20.438 39.504 -8.980 1.00 89.81 185 LEU A N 1
ATOM 1411 C CA . LEU A 1 185 ? 20.060 39.812 -10.363 1.00 89.81 185 LEU A CA 1
ATOM 1412 C C . LEU A 1 185 ? 19.690 41.290 -10.547 1.00 89.81 185 LEU A C 1
ATOM 1414 O O . LEU A 1 185 ? 20.070 41.900 -11.545 1.00 89.81 185 LEU A O 1
ATOM 1418 N N . GLU A 1 186 ? 19.015 41.902 -9.577 1.00 88.81 186 GLU A N 1
ATOM 1419 C CA . GLU A 1 186 ? 18.740 43.342 -9.575 1.00 88.81 186 GLU A CA 1
ATOM 1420 C C . GLU A 1 186 ? 20.035 44.165 -9.525 1.00 88.81 186 GLU A C 1
ATOM 1422 O O . GLU A 1 186 ? 20.173 45.148 -10.264 1.00 88.81 186 GLU A O 1
ATOM 1427 N N . SER A 1 187 ? 21.022 43.739 -8.727 1.00 81.69 187 SER A N 1
ATOM 1428 C CA . SER A 1 187 ? 22.341 44.381 -8.696 1.00 81.69 187 SER A CA 1
ATOM 1429 C C . SER A 1 187 ? 23.097 44.228 -10.025 1.00 81.69 187 SER A C 1
ATOM 1431 O O . SER A 1 187 ? 23.697 45.193 -10.505 1.00 81.69 187 SER A O 1
ATOM 1433 N N . GLU A 1 188 ? 23.002 43.063 -10.677 1.00 81.50 188 GLU A N 1
ATOM 1434 C CA . GLU A 1 188 ? 23.599 42.818 -11.994 1.00 81.50 188 GLU A CA 1
ATOM 1435 C C . GLU A 1 188 ? 22.924 43.657 -13.080 1.00 81.50 188 GLU A C 1
ATOM 1437 O O . GLU A 1 188 ? 23.612 44.273 -13.890 1.00 81.50 188 GLU A O 1
ATOM 1442 N N . LEU A 1 189 ? 21.593 43.772 -13.078 1.00 84.38 189 LEU A N 1
ATOM 1443 C CA . LEU A 1 189 ? 20.867 44.674 -13.977 1.00 84.38 189 LEU A CA 1
ATOM 1444 C C . LEU A 1 189 ? 21.275 46.137 -13.769 1.00 84.38 189 LEU A C 1
ATOM 1446 O O . LEU A 1 189 ? 21.439 46.877 -14.744 1.00 84.38 189 LEU A O 1
ATOM 1450 N N . GLY A 1 190 ? 21.469 46.561 -12.518 1.00 81.12 190 GLY A N 1
ATOM 1451 C CA . GLY A 1 190 ? 22.006 47.881 -12.184 1.00 81.12 190 GLY A CA 1
ATOM 1452 C C . GLY A 1 190 ? 23.423 48.089 -12.727 1.00 81.12 190 GLY A C 1
ATOM 1453 O O . GLY A 1 190 ? 23.709 49.124 -13.334 1.00 81.12 190 GLY A O 1
ATOM 1454 N N . HIS A 1 191 ? 24.285 47.084 -12.580 1.00 78.75 191 HIS A N 1
ATOM 1455 C CA . HIS A 1 191 ? 25.657 47.085 -13.080 1.00 78.75 191 HIS A CA 1
ATOM 1456 C C . HIS A 1 191 ? 25.719 47.139 -14.614 1.00 78.75 191 HIS A C 1
ATOM 1458 O O . HIS A 1 191 ? 26.388 48.011 -15.170 1.00 78.75 191 HIS A O 1
ATOM 1464 N N . TRP A 1 192 ? 24.957 46.290 -15.308 1.00 76.00 192 TRP A N 1
ATOM 1465 C CA . TRP A 1 192 ? 24.866 46.283 -16.770 1.00 76.00 192 TRP A CA 1
ATOM 1466 C C . TRP A 1 192 ? 24.278 47.583 -17.321 1.00 76.00 192 TRP A C 1
ATOM 1468 O O . TRP A 1 192 ? 24.743 48.083 -18.346 1.00 76.00 192 TRP A O 1
ATOM 1478 N N . ARG A 1 193 ? 23.311 48.188 -16.619 1.00 80.69 193 ARG A N 1
ATOM 1479 C CA . ARG A 1 193 ? 22.792 49.523 -16.950 1.00 80.69 193 ARG A CA 1
ATOM 1480 C C . ARG A 1 193 ? 23.876 50.596 -16.826 1.00 80.69 193 ARG A C 1
ATOM 1482 O O . ARG A 1 193 ? 23.972 51.452 -17.703 1.00 80.69 193 ARG A O 1
ATOM 1489 N N . HIS A 1 194 ? 24.705 50.527 -15.784 1.00 73.19 194 HIS A N 1
ATOM 1490 C CA . HIS A 1 194 ? 25.840 51.432 -15.595 1.00 73.19 194 HIS A CA 1
ATOM 1491 C C . HIS A 1 194 ? 26.890 51.270 -16.700 1.00 73.19 194 HIS A C 1
ATOM 1493 O O . HIS A 1 194 ? 27.303 52.271 -17.275 1.00 73.19 194 HIS A O 1
ATOM 1499 N N . ILE A 1 195 ? 27.251 50.032 -17.058 1.00 66.12 195 ILE A N 1
ATOM 1500 C CA . ILE A 1 195 ? 28.179 49.720 -18.161 1.00 66.12 195 ILE A CA 1
ATOM 1501 C C . ILE A 1 195 ? 27.649 50.244 -19.502 1.00 66.12 195 ILE A C 1
ATOM 1503 O O . ILE A 1 195 ? 28.389 50.802 -20.314 1.00 66.12 195 ILE A O 1
ATOM 1507 N N . ALA A 1 196 ? 26.350 50.077 -19.753 1.00 68.62 196 ALA A N 1
ATOM 1508 C CA . ALA A 1 196 ? 25.724 50.589 -20.965 1.00 68.62 196 ALA A CA 1
ATOM 1509 C C . ALA A 1 196 ? 25.764 52.126 -21.023 1.00 68.62 196 ALA A C 1
ATOM 1511 O O . ALA A 1 196 ? 25.971 52.689 -22.096 1.00 68.62 196 ALA A O 1
ATOM 1512 N N . GLN A 1 197 ? 25.612 52.807 -19.882 1.00 66.06 197 GLN A N 1
ATOM 1513 C CA . GLN A 1 197 ? 25.720 54.265 -19.787 1.00 66.06 197 GLN A CA 1
ATOM 1514 C C . GLN A 1 197 ? 27.167 54.771 -19.882 1.00 66.06 197 GLN A C 1
ATOM 1516 O O . GLN A 1 197 ? 27.401 55.774 -20.554 1.00 66.06 197 GLN A O 1
ATOM 1521 N N . THR A 1 198 ? 28.151 54.081 -19.299 1.00 55.66 198 THR A N 1
ATOM 1522 C CA . THR A 1 198 ? 29.570 54.467 -19.397 1.00 55.66 198 THR A CA 1
ATOM 1523 C C . THR A 1 198 ? 30.144 54.245 -20.797 1.00 55.66 198 THR A C 1
ATOM 1525 O O . THR A 1 198 ? 30.956 55.051 -21.243 1.00 55.66 198 THR A O 1
ATOM 1528 N N . LYS A 1 199 ? 29.655 53.262 -21.569 1.00 56.53 199 LYS A N 1
ATOM 1529 C CA . LYS A 1 199 ? 30.017 53.098 -22.994 1.00 56.53 199 LYS A CA 1
ATOM 1530 C C . LYS A 1 199 ? 29.607 54.272 -23.895 1.00 56.53 199 LYS A C 1
ATOM 1532 O O . LYS A 1 199 ? 30.170 54.421 -24.977 1.00 56.53 199 LYS A O 1
ATOM 1537 N N . VAL A 1 200 ? 28.672 55.125 -23.465 1.00 55.34 200 VAL A N 1
ATOM 1538 C CA . VAL A 1 200 ? 28.285 56.353 -24.189 1.00 55.34 200 VAL A CA 1
ATOM 1539 C C . VAL A 1 200 ? 29.302 57.491 -23.971 1.00 55.34 200 VAL A C 1
ATOM 1541 O O . VAL A 1 200 ? 29.391 58.403 -24.791 1.00 55.34 200 VAL A O 1
ATOM 1544 N N . GLN A 1 201 ? 30.132 57.423 -22.922 1.00 47.62 201 GLN A N 1
ATOM 1545 C CA . GLN A 1 201 ? 31.198 58.385 -22.611 1.00 47.62 201 GLN A CA 1
ATOM 1546 C C . GLN A 1 201 ? 32.564 57.685 -22.667 1.00 47.62 201 GLN A C 1
ATOM 1548 O O . GLN A 1 201 ? 33.093 57.215 -21.667 1.00 47.62 201 GLN A O 1
ATOM 1553 N N . GLY A 1 202 ? 33.128 57.587 -23.874 1.00 49.97 202 GLY A N 1
ATOM 1554 C CA . GLY A 1 202 ? 34.330 56.801 -24.164 1.00 49.97 202 GLY A CA 1
ATOM 1555 C C . GLY A 1 202 ? 35.534 57.064 -23.245 1.00 49.97 202 GLY A C 1
ATOM 1556 O O . GLY A 1 202 ? 36.115 58.148 -23.259 1.00 49.97 202 GLY A O 1
ATOM 1557 N N . ALA A 1 203 ? 35.966 56.023 -22.525 1.00 44.75 203 ALA A N 1
ATOM 1558 C CA . ALA A 1 203 ? 37.252 55.945 -21.833 1.00 44.75 203 ALA A CA 1
ATOM 1559 C C . ALA A 1 203 ? 37.824 54.514 -21.933 1.00 44.75 203 ALA A C 1
ATOM 1561 O O . ALA A 1 203 ? 37.410 53.603 -21.224 1.00 44.75 203 ALA A O 1
ATOM 1562 N N . GLN A 1 204 ? 38.804 54.319 -22.820 1.00 53.59 204 GLN A N 1
ATOM 1563 C CA . GLN A 1 204 ? 39.395 53.017 -23.187 1.00 53.59 204 GLN A CA 1
ATOM 1564 C C . GLN A 1 204 ? 40.271 52.358 -22.090 1.00 53.59 204 GLN A C 1
ATOM 1566 O O . GLN A 1 204 ? 40.816 51.281 -22.310 1.00 53.59 204 GLN A O 1
ATOM 1571 N N . SER A 1 205 ? 40.429 52.964 -20.905 1.00 54.84 205 SER A N 1
ATOM 1572 C CA . SER A 1 205 ? 41.152 52.354 -19.770 1.00 54.84 205 SER A CA 1
ATOM 1573 C C . SER A 1 205 ? 40.247 51.567 -18.808 1.00 54.84 205 SER A C 1
ATOM 1575 O O . SER A 1 205 ? 40.745 50.724 -18.059 1.00 54.84 205 SER A O 1
ATOM 1577 N N . SER A 1 206 ? 38.926 51.795 -18.838 1.00 57.50 206 SER A N 1
ATOM 1578 C CA . SER A 1 206 ? 37.956 51.047 -18.015 1.00 57.50 206 SER A CA 1
ATOM 1579 C C . SER A 1 206 ? 37.815 49.603 -18.500 1.00 57.50 206 SER A C 1
ATOM 1581 O O . SER A 1 206 ? 37.893 48.671 -17.699 1.00 57.50 206 SER A O 1
ATOM 1583 N N . ASP A 1 207 ? 37.745 49.418 -19.823 1.00 62.25 207 ASP A N 1
ATOM 1584 C CA . ASP A 1 207 ? 37.485 48.126 -20.470 1.00 62.25 207 ASP A CA 1
ATOM 1585 C C . ASP A 1 207 ? 38.538 47.058 -20.116 1.00 62.25 207 ASP A C 1
ATOM 1587 O O . ASP A 1 207 ? 38.188 45.926 -19.794 1.00 62.25 207 ASP A O 1
ATOM 1591 N N . GLN A 1 208 ? 39.832 47.402 -20.085 1.00 68.62 208 GLN A N 1
ATOM 1592 C CA . GLN A 1 208 ? 40.897 46.444 -19.742 1.00 68.62 208 GLN A CA 1
ATOM 1593 C C . GLN A 1 208 ? 40.819 45.990 -18.272 1.00 68.62 208 GLN A C 1
ATOM 1595 O O . GLN A 1 208 ? 41.041 44.823 -17.949 1.00 68.62 208 GLN A O 1
ATOM 1600 N N . THR A 1 209 ? 40.489 46.915 -17.368 1.00 77.38 209 THR A N 1
ATOM 1601 C CA . THR A 1 209 ? 40.382 46.646 -15.928 1.00 77.38 209 THR A CA 1
ATOM 1602 C C . THR A 1 209 ? 39.142 45.802 -15.624 1.00 77.38 209 THR A C 1
ATOM 1604 O O . THR A 1 209 ? 39.180 44.923 -14.764 1.00 77.38 209 THR A O 1
ATOM 1607 N N . GLU A 1 210 ? 38.053 46.028 -16.359 1.00 75.62 210 GLU A N 1
ATOM 1608 C CA . GLU A 1 210 ? 36.822 45.235 -16.301 1.00 75.62 210 GLU A CA 1
ATOM 1609 C C . GLU A 1 210 ? 37.014 43.831 -16.881 1.00 75.62 210 GLU A C 1
ATOM 1611 O O . GLU A 1 210 ? 36.588 42.860 -16.258 1.00 75.62 210 GLU A O 1
ATOM 1616 N N . ILE A 1 211 ? 37.746 43.689 -17.991 1.00 76.56 211 ILE A N 1
ATOM 1617 C CA . ILE A 1 211 ? 38.122 42.380 -18.546 1.00 76.56 211 ILE A CA 1
ATOM 1618 C C . ILE A 1 211 ? 38.933 41.568 -17.526 1.00 76.56 211 ILE A C 1
ATOM 1620 O O . ILE A 1 211 ? 38.631 40.394 -17.311 1.00 76.56 211 ILE A O 1
ATOM 1624 N N . CYS A 1 212 ? 39.903 42.182 -16.839 1.00 75.25 212 CYS A N 1
ATOM 1625 C CA . CYS A 1 212 ? 40.659 41.508 -15.777 1.00 75.25 212 CYS A CA 1
ATOM 1626 C C . CYS A 1 212 ? 39.768 41.091 -14.591 1.00 75.25 212 CYS A C 1
ATOM 1628 O O . CYS A 1 212 ? 39.936 39.998 -14.050 1.00 75.25 212 CYS A O 1
ATOM 1630 N N . LYS A 1 213 ? 38.794 41.923 -14.193 1.00 84.06 213 LYS A N 1
ATOM 1631 C CA . LYS A 1 213 ? 37.833 41.576 -13.129 1.00 84.06 213 LYS A CA 1
ATOM 1632 C C . LYS A 1 213 ? 36.935 40.409 -13.537 1.00 84.06 213 LYS A C 1
ATOM 1634 O O . LYS A 1 213 ? 36.793 39.466 -12.768 1.00 84.06 213 LYS A O 1
ATOM 1639 N N . LEU A 1 214 ? 36.391 40.433 -14.753 1.00 82.75 214 LEU A N 1
ATOM 1640 C CA . LEU A 1 214 ? 35.561 39.350 -15.284 1.00 82.75 214 LEU A CA 1
ATOM 1641 C C . LEU A 1 214 ? 36.353 38.048 -15.430 1.00 82.75 214 LEU A C 1
ATOM 1643 O O . LEU A 1 214 ? 35.839 36.985 -15.101 1.00 82.75 214 LEU A O 1
ATOM 1647 N N . GLN A 1 215 ? 37.617 38.109 -15.853 1.00 82.62 215 GLN A N 1
ATOM 1648 C CA . GLN A 1 215 ? 38.487 36.931 -15.888 1.00 82.62 215 GLN A CA 1
ATOM 1649 C C . GLN A 1 215 ? 38.726 36.337 -14.496 1.00 82.62 215 GLN A C 1
ATOM 1651 O O . GLN A 1 215 ? 38.696 35.114 -14.354 1.00 82.62 215 GLN A O 1
ATOM 1656 N N . ASN A 1 216 ? 38.915 37.173 -13.471 1.00 85.50 216 ASN A N 1
ATOM 1657 C CA . ASN A 1 216 ? 39.049 36.705 -12.091 1.00 85.50 216 ASN A CA 1
ATOM 1658 C C . ASN A 1 216 ? 37.750 36.070 -11.578 1.00 85.50 216 ASN A C 1
ATOM 1660 O O . ASN A 1 216 ? 37.807 34.969 -11.041 1.00 85.50 216 ASN A O 1
ATOM 1664 N N . ILE A 1 217 ? 36.594 36.691 -11.837 1.00 88.00 217 ILE A N 1
ATOM 1665 C CA . ILE A 1 217 ? 35.278 36.137 -11.478 1.00 88.00 217 ILE A CA 1
ATOM 1666 C C . ILE A 1 217 ? 35.040 34.800 -12.187 1.00 88.00 217 ILE A C 1
ATOM 1668 O O . ILE A 1 217 ? 34.616 33.836 -11.564 1.00 88.00 217 ILE A O 1
ATOM 1672 N N . ILE A 1 218 ? 35.362 34.688 -13.479 1.00 85.19 218 ILE A N 1
ATOM 1673 C CA . ILE A 1 218 ? 35.234 33.425 -14.223 1.00 85.19 218 ILE A CA 1
ATOM 1674 C C . ILE A 1 218 ? 36.144 32.344 -13.630 1.00 85.19 218 ILE A C 1
ATOM 1676 O O . ILE A 1 218 ? 35.756 31.177 -13.570 1.00 85.19 218 ILE A O 1
ATOM 1680 N N . LYS A 1 219 ? 37.361 32.707 -13.213 1.00 91.81 219 LYS A N 1
ATOM 1681 C CA . LYS A 1 219 ? 38.294 31.769 -12.586 1.00 91.81 219 LYS A CA 1
ATOM 1682 C C . LYS A 1 219 ? 37.774 31.292 -11.228 1.00 91.81 219 LYS A C 1
ATOM 1684 O O . LYS A 1 219 ? 37.808 30.094 -10.971 1.00 91.81 219 LYS A O 1
ATOM 1689 N N . GLU A 1 220 ? 37.254 32.206 -10.417 1.00 92.62 220 GLU A N 1
ATOM 1690 C CA . GLU A 1 220 ? 36.646 31.917 -9.117 1.00 92.62 220 GLU A CA 1
ATOM 1691 C C . GLU A 1 220 ? 35.387 31.056 -9.264 1.00 92.62 220 GLU A C 1
ATOM 1693 O O . GLU A 1 220 ? 35.283 30.022 -8.621 1.00 92.62 220 GLU A O 1
ATOM 1698 N N . LEU A 1 221 ? 34.492 31.376 -10.204 1.00 90.50 221 LEU A N 1
ATOM 1699 C CA . LEU A 1 221 ? 33.306 30.563 -10.497 1.00 90.50 221 LEU A CA 1
ATOM 1700 C C . LEU A 1 221 ? 33.662 29.149 -10.967 1.00 90.50 221 LEU A C 1
ATOM 1702 O O . LEU A 1 221 ? 32.988 28.190 -10.602 1.00 90.50 221 LEU A O 1
ATOM 1706 N N . LYS A 1 222 ? 34.720 28.993 -11.772 1.00 87.88 222 LYS A N 1
ATOM 1707 C CA . LYS A 1 222 ? 35.201 27.665 -12.182 1.00 87.88 222 LYS A CA 1
ATOM 1708 C C . LYS A 1 222 ? 35.752 26.868 -11.004 1.00 87.88 222 LYS A C 1
ATOM 1710 O O . LYS A 1 222 ? 35.495 25.671 -10.941 1.00 87.88 222 LYS A O 1
ATOM 1715 N N . GLN A 1 223 ? 36.494 27.520 -10.112 1.00 92.25 223 GLN A N 1
ATOM 1716 C CA . GLN A 1 223 ? 37.045 26.894 -8.913 1.00 92.25 223 GLN A CA 1
ATOM 1717 C C . GLN A 1 223 ? 35.945 26.531 -7.907 1.00 92.25 223 GLN A C 1
ATOM 1719 O O . GLN A 1 223 ? 35.946 25.420 -7.391 1.00 92.25 223 GLN A O 1
ATOM 1724 N N . ASN A 1 224 ? 34.972 27.415 -7.681 1.00 92.44 224 ASN A N 1
ATOM 1725 C CA . ASN A 1 224 ? 33.825 27.128 -6.821 1.00 92.44 224 ASN A CA 1
ATOM 1726 C C . ASN A 1 224 ? 33.011 25.967 -7.386 1.00 92.44 224 ASN A C 1
ATOM 1728 O O . ASN A 1 224 ? 32.718 25.024 -6.671 1.00 92.44 224 ASN A O 1
ATOM 1732 N N . ARG A 1 225 ? 32.747 25.957 -8.699 1.00 89.69 225 ARG A N 1
ATOM 1733 C CA . ARG A 1 225 ? 32.036 24.839 -9.326 1.00 89.69 225 ARG A CA 1
ATOM 1734 C C . ARG A 1 225 ? 32.798 23.515 -9.226 1.00 89.69 225 ARG A C 1
ATOM 1736 O O . ARG A 1 225 ? 32.153 22.479 -9.129 1.00 89.69 225 ARG A O 1
ATOM 1743 N N . SER A 1 226 ? 34.134 23.514 -9.300 1.00 90.25 226 SER A N 1
ATOM 1744 C CA . SER A 1 226 ? 34.892 22.273 -9.087 1.00 90.25 226 SER A CA 1
ATOM 1745 C C . SER A 1 226 ? 34.832 21.824 -7.631 1.00 90.25 226 SER A C 1
ATOM 1747 O O . SER A 1 226 ? 34.636 20.642 -7.394 1.00 90.25 226 SER A O 1
ATOM 1749 N N . GLN A 1 227 ? 34.934 22.758 -6.682 1.00 94.44 227 GLN A N 1
ATOM 1750 C CA . GLN A 1 227 ? 34.817 22.450 -5.258 1.00 94.44 227 GLN A CA 1
ATOM 1751 C C . GLN A 1 227 ? 33.427 21.898 -4.913 1.00 94.44 227 GLN A C 1
ATOM 1753 O O . GLN A 1 227 ? 33.345 20.858 -4.277 1.00 94.44 227 GLN A O 1
ATOM 1758 N N . ASP A 1 228 ? 32.351 22.514 -5.412 1.00 92.81 228 ASP A N 1
ATOM 1759 C CA . ASP A 1 228 ? 30.977 22.037 -5.199 1.00 92.81 228 ASP A CA 1
ATOM 1760 C C . ASP A 1 228 ? 30.770 20.625 -5.773 1.00 92.81 228 ASP A C 1
ATOM 1762 O O . ASP A 1 228 ? 30.072 19.801 -5.186 1.00 92.81 228 ASP A O 1
ATOM 1766 N N . LEU A 1 229 ? 31.376 20.319 -6.928 1.00 92.31 229 LEU A N 1
ATOM 1767 C CA . LEU A 1 229 ? 31.327 18.971 -7.499 1.00 92.31 229 LEU A CA 1
ATOM 1768 C C . LEU A 1 229 ? 32.056 17.957 -6.612 1.00 92.31 229 LEU A C 1
ATOM 1770 O O . LEU A 1 229 ? 31.530 16.865 -6.403 1.00 92.31 229 LEU A O 1
ATOM 1774 N N . ASP A 1 230 ? 33.228 18.315 -6.087 1.00 93.44 230 ASP A N 1
ATOM 1775 C CA . ASP A 1 230 ? 33.998 17.458 -5.184 1.00 93.44 230 ASP A CA 1
ATOM 1776 C C . ASP A 1 230 ? 33.256 17.238 -3.852 1.00 93.44 230 ASP A C 1
ATOM 1778 O O . ASP A 1 230 ? 33.181 16.105 -3.366 1.00 93.44 230 ASP A O 1
ATOM 1782 N N . ASP A 1 231 ? 32.637 18.284 -3.300 1.00 92.50 231 ASP A N 1
ATOM 1783 C CA . ASP A 1 231 ? 31.861 18.227 -2.058 1.00 92.50 231 ASP A CA 1
ATOM 1784 C C . ASP A 1 231 ? 30.603 17.364 -2.236 1.00 92.50 231 ASP A C 1
ATOM 1786 O O . ASP A 1 231 ? 30.364 16.451 -1.444 1.00 92.50 231 ASP A O 1
ATOM 1790 N N . HIS A 1 232 ? 29.849 17.544 -3.325 1.00 93.00 232 HIS A N 1
ATOM 1791 C CA . HIS A 1 232 ? 28.702 16.684 -3.627 1.00 93.00 232 HIS A CA 1
ATOM 1792 C C . HIS A 1 232 ? 29.107 15.229 -3.874 1.00 93.00 232 HIS A C 1
ATOM 1794 O O . HIS A 1 232 ? 28.410 14.312 -3.437 1.00 93.00 232 HIS A O 1
ATOM 1800 N N . GLN A 1 233 ? 30.237 14.984 -4.543 1.00 91.25 233 GLN A N 1
ATOM 1801 C CA . GLN A 1 233 ? 30.774 13.634 -4.724 1.00 91.25 233 GLN A CA 1
ATOM 1802 C C . GLN A 1 233 ? 31.113 12.995 -3.365 1.00 91.25 233 GLN A C 1
ATOM 1804 O O . GLN A 1 233 ? 30.844 11.807 -3.146 1.00 91.25 233 GLN A O 1
ATOM 1809 N N . HIS A 1 234 ? 31.682 13.777 -2.443 1.00 93.94 234 HIS A N 1
ATOM 1810 C CA . HIS A 1 234 ? 31.977 13.340 -1.084 1.00 93.94 234 HIS A CA 1
ATOM 1811 C C . HIS A 1 234 ? 30.700 13.049 -0.284 1.00 93.94 234 HIS A C 1
ATOM 1813 O O . HIS A 1 234 ? 30.600 11.979 0.317 1.00 93.94 234 HIS A O 1
ATOM 1819 N N . GLU A 1 235 ? 29.701 13.933 -0.329 1.00 93.19 235 GLU A N 1
ATOM 1820 C CA . GLU A 1 235 ? 28.398 13.746 0.322 1.00 93.19 235 GLU A CA 1
ATOM 1821 C C . GLU A 1 235 ? 27.661 12.514 -0.211 1.00 93.19 235 GLU A C 1
ATOM 1823 O O . GLU A 1 235 ? 27.183 11.695 0.574 1.00 93.19 235 GLU A O 1
ATOM 1828 N N . LEU A 1 236 ? 27.629 12.321 -1.535 1.00 90.81 236 LEU A N 1
ATOM 1829 C CA . LEU A 1 236 ? 27.064 11.127 -2.172 1.00 90.81 236 LEU A CA 1
ATOM 1830 C C . LEU A 1 236 ? 27.765 9.855 -1.690 1.00 90.81 236 LEU A C 1
ATOM 1832 O O . LEU A 1 236 ? 27.101 8.871 -1.364 1.00 90.81 236 LEU A O 1
ATOM 1836 N N . SER A 1 237 ? 29.095 9.882 -1.593 1.00 91.38 237 SER A N 1
ATOM 1837 C CA . SER A 1 237 ? 29.880 8.750 -1.088 1.00 91.38 237 SER A CA 1
ATOM 1838 C C . SER A 1 237 ? 29.597 8.482 0.396 1.00 91.38 237 SER A C 1
ATOM 1840 O O . SER A 1 237 ? 29.458 7.329 0.806 1.00 91.38 237 SER A O 1
ATOM 1842 N N . ALA A 1 238 ? 29.470 9.531 1.213 1.00 92.50 238 ALA A N 1
ATOM 1843 C CA . ALA A 1 238 ? 29.131 9.421 2.628 1.00 92.50 238 ALA A CA 1
ATOM 1844 C C . ALA A 1 238 ? 27.713 8.861 2.835 1.00 92.50 238 ALA A C 1
ATOM 1846 O O . ALA A 1 238 ? 27.524 7.962 3.655 1.00 92.50 238 ALA A O 1
ATOM 1847 N N . LEU A 1 239 ? 26.736 9.323 2.050 1.00 93.94 239 LEU A N 1
ATOM 1848 C CA . LEU A 1 239 ? 25.359 8.823 2.053 1.00 93.94 239 LEU A CA 1
ATOM 1849 C C . LEU A 1 239 ? 25.281 7.360 1.614 1.00 93.94 239 LEU A C 1
ATOM 1851 O O . LEU A 1 239 ? 24.625 6.557 2.278 1.00 93.94 239 LEU A O 1
ATOM 1855 N N . GLN A 1 240 ? 25.981 6.989 0.540 1.00 90.75 240 GLN A N 1
ATOM 1856 C CA . GLN A 1 240 ? 26.068 5.597 0.091 1.00 90.75 240 GLN A CA 1
ATOM 1857 C C . GLN A 1 240 ? 26.681 4.697 1.169 1.00 90.75 240 GLN A C 1
ATOM 1859 O O . GLN A 1 240 ? 26.133 3.632 1.457 1.00 90.75 240 GLN A O 1
ATOM 1864 N N . ASN A 1 241 ? 27.758 5.142 1.822 1.00 93.62 241 ASN A N 1
ATOM 1865 C CA . ASN A 1 241 ? 28.374 4.412 2.931 1.00 93.62 241 ASN A CA 1
ATOM 1866 C C . ASN A 1 241 ? 27.428 4.275 4.131 1.00 93.62 241 ASN A C 1
ATOM 1868 O O . ASN A 1 241 ? 27.301 3.184 4.685 1.00 93.62 241 ASN A O 1
ATOM 1872 N N . ALA A 1 242 ? 26.721 5.342 4.510 1.00 93.62 242 ALA A N 1
ATOM 1873 C CA . ALA A 1 242 ? 25.751 5.310 5.603 1.00 93.62 242 ALA A CA 1
ATOM 1874 C C . ALA A 1 242 ? 24.579 4.361 5.301 1.00 93.62 242 ALA A C 1
ATOM 1876 O O . ALA A 1 242 ? 24.146 3.602 6.171 1.00 93.62 242 ALA A O 1
ATOM 1877 N N . HIS A 1 243 ? 24.089 4.362 4.060 1.00 89.12 243 HIS A N 1
ATOM 1878 C CA . HIS A 1 243 ? 23.047 3.444 3.613 1.00 89.12 243 HIS A CA 1
ATOM 1879 C C . HIS A 1 243 ? 23.531 1.989 3.640 1.00 89.12 243 HIS A C 1
ATOM 1881 O O . HIS A 1 243 ? 22.853 1.123 4.196 1.00 89.12 243 HIS A O 1
ATOM 1887 N N . GLN A 1 244 ? 24.735 1.728 3.124 1.00 91.75 244 GLN A N 1
ATOM 1888 C CA . GLN A 1 244 ? 25.348 0.403 3.168 1.00 91.75 244 GLN A CA 1
ATOM 1889 C C . GLN A 1 244 ? 25.509 -0.088 4.611 1.00 91.75 244 GLN A C 1
ATOM 1891 O O . GLN A 1 244 ? 25.170 -1.231 4.913 1.00 91.75 244 GLN A O 1
ATOM 1896 N N . GLN A 1 245 ? 25.955 0.785 5.518 1.00 93.50 245 GLN A N 1
ATOM 1897 C CA . GLN A 1 245 ? 26.092 0.467 6.935 1.00 93.50 245 GLN A CA 1
ATOM 1898 C C . GLN A 1 245 ? 24.736 0.140 7.580 1.00 93.50 245 GLN A C 1
ATOM 1900 O O . GLN A 1 245 ? 24.621 -0.867 8.280 1.00 93.50 245 GLN A O 1
ATOM 1905 N N . LYS A 1 246 ? 23.686 0.929 7.309 1.00 95.69 246 LYS A N 1
ATOM 1906 C CA . LYS A 1 246 ? 22.328 0.646 7.806 1.00 95.69 246 LYS A CA 1
ATOM 1907 C C . LYS A 1 246 ? 21.798 -0.695 7.304 1.00 95.69 246 LYS A C 1
ATOM 1909 O O . LYS A 1 246 ? 21.246 -1.450 8.097 1.00 95.69 246 LYS A O 1
ATOM 1914 N N . LEU A 1 247 ? 22.001 -1.025 6.029 1.00 90.62 247 LEU A N 1
ATOM 1915 C CA . LEU A 1 247 ? 21.603 -2.325 5.479 1.00 90.62 247 LEU A CA 1
ATOM 1916 C C . LEU A 1 247 ? 22.339 -3.483 6.157 1.00 90.62 247 LEU A C 1
ATOM 1918 O O . LEU A 1 247 ? 21.715 -4.489 6.506 1.00 90.62 247 LEU A O 1
ATOM 1922 N N . THR A 1 248 ? 23.650 -3.342 6.381 1.00 89.56 248 THR A N 1
ATOM 1923 C CA . THR A 1 248 ? 24.425 -4.365 7.098 1.00 89.56 248 THR A CA 1
ATOM 1924 C C . THR A 1 248 ? 23.966 -4.521 8.543 1.00 89.56 248 THR A C 1
ATOM 1926 O O . THR A 1 248 ? 23.890 -5.642 9.033 1.00 89.56 248 THR A O 1
ATOM 1929 N N . GLU A 1 249 ? 23.598 -3.423 9.198 1.00 95.25 249 GLU A N 1
ATOM 1930 C CA . GLU A 1 249 ? 23.129 -3.416 10.580 1.00 95.25 249 GLU A CA 1
ATOM 1931 C C . GLU A 1 249 ? 21.735 -4.040 10.725 1.00 95.25 249 GLU A C 1
ATOM 1933 O O . GLU A 1 249 ? 21.524 -4.861 11.612 1.00 95.25 249 GLU A O 1
ATOM 1938 N N . ILE A 1 250 ? 20.800 -3.726 9.822 1.00 91.50 250 ILE A N 1
ATOM 1939 C CA . ILE A 1 250 ? 19.473 -4.363 9.783 1.00 91.50 250 ILE A CA 1
ATOM 1940 C C . ILE A 1 250 ? 19.619 -5.867 9.532 1.00 91.50 250 ILE A C 1
ATOM 1942 O O . ILE A 1 250 ? 19.037 -6.675 10.249 1.00 91.50 250 ILE A O 1
ATOM 1946 N N . SER A 1 251 ? 20.452 -6.253 8.561 1.00 86.62 251 SER A N 1
ATOM 1947 C CA . SER A 1 251 ? 20.698 -7.667 8.250 1.00 86.62 251 SER A CA 1
ATOM 1948 C C . SER A 1 251 ? 21.342 -8.413 9.423 1.00 86.62 251 SER A C 1
ATOM 1950 O O . SER A 1 251 ? 21.031 -9.578 9.661 1.00 86.62 251 SER A O 1
ATOM 1952 N N . ARG A 1 252 ? 22.246 -7.751 10.159 1.00 95.69 252 ARG A N 1
ATOM 1953 C CA . ARG A 1 252 ? 22.856 -8.286 11.381 1.00 95.69 252 ARG A CA 1
ATOM 1954 C C . ARG A 1 252 ? 21.804 -8.477 12.473 1.00 95.69 252 ARG A C 1
ATOM 1956 O O . ARG A 1 252 ? 21.727 -9.570 13.019 1.00 95.69 252 ARG A O 1
ATOM 1963 N N . ARG A 1 253 ? 20.966 -7.467 12.727 1.00 94.62 253 ARG A N 1
ATOM 1964 C CA . ARG A 1 253 ? 19.898 -7.532 13.733 1.00 94.62 253 ARG A CA 1
ATOM 1965 C C . ARG A 1 253 ? 18.903 -8.648 13.437 1.00 94.62 253 ARG A C 1
ATOM 1967 O O . ARG A 1 253 ? 18.627 -9.438 14.321 1.00 94.62 253 ARG A O 1
ATOM 1974 N N . HIS A 1 254 ? 18.427 -8.770 12.198 1.00 90.69 254 HIS A N 1
ATOM 1975 C CA . HIS A 1 254 ? 17.511 -9.856 11.838 1.00 90.69 254 HIS A CA 1
ATOM 1976 C C . HIS A 1 254 ? 18.151 -11.234 12.041 1.00 90.69 254 HIS A C 1
ATOM 1978 O O . HIS A 1 254 ? 17.478 -12.165 12.462 1.00 90.69 254 HIS A O 1
ATOM 1984 N N . ARG A 1 255 ? 19.454 -11.382 11.767 1.00 94.12 255 ARG A N 1
ATOM 1985 C CA . ARG A 1 255 ? 20.165 -12.640 12.032 1.00 94.12 255 ARG A CA 1
ATOM 1986 C C . ARG A 1 255 ? 20.251 -12.946 13.528 1.00 94.12 255 ARG A C 1
ATOM 1988 O O . ARG A 1 255 ? 20.134 -14.103 13.902 1.00 94.12 255 ARG A O 1
ATOM 1995 N N . GLU A 1 256 ? 20.470 -11.931 14.354 1.00 94.06 256 GLU A N 1
ATOM 1996 C CA . GLU A 1 256 ? 20.495 -12.070 15.814 1.00 94.06 256 GLU A CA 1
ATOM 1997 C C . GLU A 1 256 ? 19.109 -12.402 16.364 1.00 94.06 256 GLU A C 1
ATOM 1999 O O . GLU A 1 256 ? 18.981 -13.369 17.095 1.00 94.06 256 GLU A O 1
ATOM 2004 N N . GLU A 1 257 ? 18.061 -11.707 15.920 1.00 93.88 257 GLU A N 1
ATOM 2005 C CA . GLU A 1 257 ? 16.677 -12.015 16.298 1.00 93.88 257 GLU A CA 1
ATOM 2006 C C . GLU A 1 257 ? 16.283 -13.443 15.892 1.00 93.88 257 GLU A C 1
ATOM 2008 O O . GLU A 1 257 ? 15.680 -14.165 16.681 1.00 93.88 257 GLU A O 1
ATOM 2013 N N . LEU A 1 258 ? 16.658 -13.887 14.685 1.00 94.00 258 LEU A N 1
ATOM 2014 C CA . LEU A 1 258 ? 16.457 -15.275 14.260 1.00 94.00 258 LEU A CA 1
ATOM 2015 C C . LEU A 1 258 ? 17.221 -16.260 15.150 1.00 94.00 258 LEU A C 1
ATOM 2017 O O . LEU A 1 258 ? 16.647 -17.273 15.532 1.00 94.00 258 LEU A O 1
ATOM 2021 N N . SER A 1 259 ? 18.466 -15.949 15.520 1.00 93.00 259 SER A N 1
ATOM 2022 C CA . SER A 1 259 ? 19.256 -16.766 16.448 1.00 93.00 259 SER A CA 1
ATOM 2023 C C . SER A 1 259 ? 18.613 -16.841 17.837 1.00 93.00 259 SER A C 1
ATOM 2025 O O . SER A 1 259 ? 18.586 -17.916 18.428 1.00 93.00 259 SER A O 1
ATOM 2027 N N . ASP A 1 260 ? 18.067 -15.736 18.348 1.00 94.69 260 ASP A N 1
ATOM 2028 C CA . ASP A 1 260 ? 17.375 -15.691 19.641 1.00 94.69 260 ASP A CA 1
ATOM 2029 C C . ASP A 1 260 ? 16.076 -16.516 19.598 1.00 94.69 260 ASP A C 1
ATOM 2031 O O . ASP A 1 260 ? 15.738 -17.228 20.548 1.00 94.69 260 ASP A O 1
ATOM 2035 N N . TYR A 1 261 ? 15.335 -16.455 18.484 1.00 91.12 261 TYR A N 1
ATOM 2036 C CA . TYR A 1 261 ? 14.161 -17.303 18.276 1.00 91.12 261 TYR A CA 1
ATOM 2037 C C . TYR A 1 261 ? 14.536 -18.781 18.158 1.00 91.12 261 TYR A C 1
ATOM 2039 O O . TYR A 1 261 ? 13.840 -19.615 18.734 1.00 91.12 261 TYR A O 1
ATOM 2047 N N . GLU A 1 262 ? 15.618 -19.109 17.451 1.00 93.12 262 GLU A N 1
ATOM 2048 C CA . GLU A 1 262 ? 16.153 -20.471 17.357 1.00 93.12 262 GLU A CA 1
ATOM 2049 C C . GLU A 1 262 ? 16.553 -21.007 18.738 1.00 93.12 262 GLU A C 1
ATOM 2051 O O . GLU A 1 262 ? 16.107 -22.091 19.108 1.00 93.12 262 GLU A O 1
ATOM 2056 N N . GLU A 1 263 ? 17.288 -20.231 19.541 1.00 92.62 263 GLU A N 1
ATOM 2057 C CA . GLU A 1 263 ? 17.647 -20.600 20.918 1.00 92.62 263 GLU A CA 1
ATOM 2058 C C . GLU A 1 263 ? 16.393 -20.816 21.773 1.00 92.62 263 GLU A C 1
ATOM 2060 O O . GLU A 1 263 ? 16.272 -21.819 22.476 1.00 92.62 263 GLU A O 1
ATOM 2065 N N . ARG A 1 264 ? 15.396 -19.929 21.670 1.00 94.00 264 ARG A N 1
ATOM 2066 C CA . ARG A 1 264 ? 14.146 -20.076 22.422 1.00 94.00 264 ARG A CA 1
ATOM 2067 C C . ARG A 1 264 ? 13.344 -21.305 21.997 1.00 94.00 264 ARG A C 1
ATOM 2069 O O . ARG A 1 264 ? 12.702 -21.934 22.842 1.00 94.00 264 ARG A O 1
ATOM 2076 N N . ILE A 1 265 ? 13.344 -21.638 20.708 1.00 88.56 265 ILE A N 1
ATOM 2077 C CA . ILE A 1 265 ? 12.735 -22.870 20.199 1.00 88.56 265 ILE A CA 1
ATOM 2078 C C . ILE A 1 265 ? 13.490 -24.074 20.760 1.00 88.56 265 ILE A C 1
ATOM 2080 O O . ILE A 1 265 ? 12.844 -24.965 21.303 1.00 88.56 265 ILE A O 1
ATOM 2084 N N . GLU A 1 266 ? 14.823 -24.070 20.732 1.00 91.81 266 GLU A N 1
ATOM 2085 C CA . GLU A 1 266 ? 15.647 -25.141 21.299 1.00 91.81 266 GLU A CA 1
ATOM 2086 C C . GLU A 1 266 ? 15.400 -25.309 22.810 1.00 91.81 266 GLU A C 1
ATOM 2088 O O . GLU A 1 266 ? 15.254 -26.427 23.301 1.00 91.81 266 GLU A O 1
ATOM 2093 N N . GLU A 1 267 ? 15.259 -24.220 23.572 1.00 90.62 267 GLU A N 1
ATOM 2094 C CA . GLU A 1 267 ? 14.858 -24.264 24.984 1.00 90.62 267 GLU A CA 1
ATOM 2095 C C . GLU A 1 267 ? 13.476 -24.903 25.179 1.00 90.62 267 GLU A C 1
ATOM 2097 O O . GLU A 1 267 ? 13.289 -25.732 26.075 1.00 90.62 267 GLU A O 1
ATOM 2102 N N . LEU A 1 268 ? 12.491 -24.527 24.357 1.00 87.00 268 LEU A N 1
ATOM 2103 C CA . LEU A 1 268 ? 11.138 -25.085 24.417 1.00 87.00 268 LEU A CA 1
ATOM 2104 C C . LEU A 1 268 ? 11.119 -26.564 24.012 1.00 87.00 268 LEU A C 1
ATOM 2106 O O . LEU A 1 268 ? 10.427 -27.360 24.647 1.00 87.00 268 LEU A O 1
ATOM 2110 N N . GLU A 1 269 ? 11.901 -26.954 23.010 1.00 85.50 269 GLU A N 1
ATOM 2111 C CA . GLU A 1 269 ? 12.091 -28.344 22.598 1.00 85.50 269 GLU A CA 1
ATOM 2112 C C . GLU A 1 269 ? 12.784 -29.160 23.691 1.00 85.50 269 GLU A C 1
ATOM 2114 O O . GLU A 1 269 ? 12.342 -30.268 23.999 1.00 85.50 269 GLU A O 1
ATOM 2119 N N . ASN A 1 270 ? 13.797 -28.596 24.351 1.00 87.06 270 ASN A N 1
ATOM 2120 C CA . ASN A 1 270 ? 14.459 -29.206 25.500 1.00 87.06 270 ASN A CA 1
ATOM 2121 C C . ASN A 1 270 ? 13.494 -29.386 26.679 1.00 87.06 270 ASN A C 1
ATOM 2123 O O . ASN A 1 270 ? 13.496 -30.445 27.307 1.00 87.06 270 ASN A O 1
ATOM 2127 N N . LEU A 1 271 ? 12.623 -28.409 26.959 1.00 83.94 271 LEU A N 1
ATOM 2128 C CA . LEU A 1 271 ? 11.567 -28.527 27.972 1.00 83.94 271 LEU A CA 1
ATOM 2129 C C . LEU A 1 271 ? 10.526 -29.591 27.599 1.00 83.94 271 LEU A C 1
ATOM 2131 O O . LEU A 1 271 ? 10.095 -30.352 28.466 1.00 83.94 271 LEU A O 1
ATOM 2135 N N . LEU A 1 272 ? 10.149 -29.689 26.322 1.00 76.38 272 LEU A N 1
ATOM 2136 C CA . LEU A 1 272 ? 9.255 -30.736 25.823 1.00 76.38 272 LEU A CA 1
ATOM 2137 C C . LEU A 1 272 ? 9.903 -32.124 25.902 1.00 76.38 272 LEU A C 1
ATOM 2139 O O . LEU A 1 272 ? 9.240 -33.087 26.284 1.00 76.38 272 LEU A O 1
ATOM 2143 N N . GLN A 1 273 ? 11.198 -32.244 25.609 1.00 77.50 273 GLN A N 1
ATOM 2144 C CA . GLN A 1 273 ? 11.942 -33.501 25.718 1.00 77.50 273 GLN A CA 1
ATOM 2145 C C . GLN A 1 273 ? 12.207 -33.900 27.178 1.00 77.50 273 GLN A C 1
ATOM 2147 O O . GLN A 1 273 ? 12.073 -35.078 27.519 1.00 77.50 273 GLN A O 1
ATOM 2152 N N . GLN A 1 274 ? 12.493 -32.949 28.075 1.00 65.06 274 GLN A N 1
ATOM 2153 C CA . GLN A 1 274 ? 12.540 -33.199 29.523 1.00 65.06 274 GLN A CA 1
ATOM 2154 C C . GLN A 1 274 ? 11.164 -33.585 30.074 1.00 65.06 274 GLN A C 1
ATOM 2156 O O . GLN A 1 274 ? 11.074 -34.514 30.878 1.00 65.06 274 GLN A O 1
ATOM 2161 N N . GLY A 1 275 ? 10.097 -32.945 29.589 1.00 51.25 275 GLY A N 1
ATOM 2162 C CA . GLY A 1 275 ? 8.716 -33.345 29.843 1.00 51.25 275 GLY A CA 1
ATOM 2163 C C . GLY A 1 275 ? 8.425 -34.759 29.338 1.00 51.25 275 GLY A C 1
ATOM 2164 O O . GLY A 1 275 ? 7.790 -35.535 30.034 1.00 51.25 275 GLY A O 1
ATOM 2165 N N . GLY A 1 276 ? 8.967 -35.162 28.188 1.00 49.19 276 GLY A N 1
ATOM 2166 C CA . GLY A 1 276 ? 8.809 -36.516 27.646 1.00 49.19 276 GLY A CA 1
ATOM 2167 C C . GLY A 1 276 ? 9.577 -37.609 28.402 1.00 49.19 276 GLY A C 1
ATOM 2168 O O . GLY A 1 276 ? 9.153 -38.764 28.411 1.00 49.19 276 GLY A O 1
ATOM 2169 N N . SER A 1 277 ? 10.681 -37.269 29.074 1.00 50.41 277 SER A N 1
ATOM 2170 C CA . SER A 1 277 ? 11.570 -38.245 29.728 1.00 50.41 277 SER A CA 1
ATOM 2171 C C . SER A 1 277 ? 11.157 -38.606 31.171 1.00 50.41 277 SER A C 1
ATOM 2173 O O . SER A 1 277 ? 11.623 -39.601 31.725 1.00 50.41 277 SER A O 1
ATOM 2175 N N . GLY A 1 278 ? 10.226 -37.856 31.780 1.00 49.75 278 GLY A N 1
ATOM 2176 C CA . GLY A 1 278 ? 9.690 -38.117 33.130 1.00 49.75 278 GLY A CA 1
ATOM 2177 C C . GLY A 1 278 ? 8.268 -38.706 33.194 1.00 49.75 278 GLY A C 1
ATOM 2178 O O . GLY A 1 278 ? 7.763 -38.972 34.287 1.00 49.75 278 GLY A O 1
ATOM 2179 N N . VAL A 1 279 ? 7.607 -38.904 32.048 1.00 49.62 279 VAL A N 1
ATOM 2180 C CA . VAL A 1 279 ? 6.134 -39.039 31.958 1.00 49.62 279 VAL A CA 1
ATOM 2181 C C . VAL A 1 279 ? 5.606 -40.476 31.892 1.00 49.62 279 VAL A C 1
ATOM 2183 O O . VAL A 1 279 ? 4.400 -40.700 31.880 1.00 49.62 279 VAL A O 1
ATOM 2186 N N . THR A 1 280 ? 6.449 -41.506 31.954 1.00 51.75 280 THR A N 1
ATOM 2187 C CA . THR A 1 280 ? 5.922 -42.887 31.898 1.00 51.75 280 THR A CA 1
ATOM 2188 C C . THR A 1 280 ? 5.505 -43.474 33.249 1.00 51.75 280 THR A C 1
ATOM 2190 O O . THR A 1 280 ? 4.735 -44.430 33.260 1.00 51.75 280 THR A O 1
ATOM 2193 N N . VAL A 1 281 ? 5.932 -42.913 34.389 1.00 50.81 281 VAL A N 1
ATOM 2194 C CA . VAL A 1 281 ? 5.604 -43.487 35.717 1.00 50.81 281 VAL A CA 1
ATOM 2195 C C . VAL A 1 281 ? 4.879 -42.506 36.647 1.00 50.81 281 VAL A C 1
ATOM 2197 O O . VAL A 1 281 ? 4.037 -42.933 37.435 1.00 50.81 281 VAL A O 1
ATOM 2200 N N . THR A 1 282 ? 5.109 -41.196 36.526 1.00 53.28 282 THR A N 1
ATOM 2201 C CA . THR A 1 282 ? 4.503 -40.198 37.432 1.00 53.28 282 THR A CA 1
ATOM 2202 C C . THR A 1 282 ? 3.126 -39.716 36.955 1.00 53.28 282 THR A C 1
ATOM 2204 O O . THR A 1 282 ? 2.224 -39.509 37.769 1.00 53.28 282 THR A O 1
ATOM 2207 N N . ASP A 1 283 ? 2.914 -39.618 35.640 1.00 55.59 283 ASP A N 1
ATOM 2208 C CA . ASP A 1 283 ? 1.670 -39.073 35.084 1.00 55.59 283 ASP A CA 1
ATOM 2209 C C . ASP A 1 283 ? 0.488 -40.037 35.179 1.00 55.59 283 ASP A C 1
ATOM 2211 O O . ASP A 1 283 ? -0.639 -39.591 35.367 1.00 55.59 283 ASP A O 1
ATOM 2215 N N . HIS A 1 284 ? 0.704 -41.355 35.148 1.00 57.25 284 HIS A N 1
ATOM 2216 C CA . HIS A 1 284 ? -0.409 -42.303 35.266 1.00 57.25 284 HIS A CA 1
ATOM 2217 C C . HIS A 1 284 ? -1.053 -42.272 36.663 1.00 57.25 284 HIS A C 1
ATOM 2219 O O . HIS A 1 284 ? -2.274 -42.355 36.776 1.00 57.25 284 HIS A O 1
ATOM 2225 N N . SER A 1 285 ? -0.253 -42.069 37.720 1.00 72.12 285 SER A N 1
ATOM 2226 C CA . SER A 1 285 ? -0.763 -41.908 39.091 1.00 72.12 285 SER A CA 1
ATOM 2227 C C . SER A 1 285 ? -1.552 -40.611 39.241 1.00 72.12 285 SER A C 1
ATOM 2229 O O . SER A 1 285 ? -2.647 -40.611 39.795 1.00 72.12 285 SER A O 1
ATOM 2231 N N . LYS A 1 286 ? -1.036 -39.506 38.694 1.00 73.38 286 LYS A N 1
ATOM 2232 C CA . LYS A 1 286 ? -1.677 -38.191 38.801 1.00 73.38 286 LYS A CA 1
ATOM 2233 C C . LYS A 1 286 ? -2.943 -38.092 37.946 1.00 73.38 286 LYS A C 1
ATOM 2235 O O . LYS A 1 286 ? -3.935 -37.517 38.382 1.00 73.38 286 LYS A O 1
ATOM 2240 N N . VAL A 1 287 ? -2.947 -38.714 36.766 1.00 75.31 287 VAL A N 1
ATOM 2241 C CA . VAL A 1 287 ? -4.143 -38.862 35.923 1.00 75.31 287 VAL A CA 1
ATOM 2242 C C . VAL A 1 287 ? -5.186 -39.738 36.618 1.00 75.31 287 VAL A C 1
ATOM 2244 O O . VAL A 1 287 ? -6.356 -39.366 36.629 1.00 75.31 287 VAL A O 1
ATOM 2247 N N . TYR A 1 288 ? -4.785 -40.839 37.263 1.00 79.44 288 TYR A N 1
ATOM 2248 C CA . TYR A 1 288 ? -5.701 -41.681 38.040 1.00 79.44 288 TYR A CA 1
ATOM 2249 C C . TYR A 1 288 ? -6.286 -40.938 39.254 1.00 79.44 288 TYR A C 1
ATOM 2251 O O . TYR A 1 288 ? -7.488 -41.010 39.503 1.00 79.44 288 TYR A O 1
ATOM 2259 N N . GLU A 1 289 ? -5.479 -40.155 39.973 1.00 80.75 289 GLU A N 1
ATOM 2260 C CA . GLU A 1 289 ? -5.936 -39.302 41.080 1.00 80.75 289 GLU A CA 1
ATOM 2261 C C . GLU A 1 289 ? -6.893 -38.197 40.615 1.00 80.75 289 GLU A C 1
ATOM 2263 O O . GLU A 1 289 ? -7.933 -37.972 41.241 1.00 80.75 289 GLU A O 1
ATOM 2268 N N . MET A 1 290 ? -6.597 -37.536 39.492 1.00 80.31 290 MET A N 1
ATOM 2269 C CA . MET A 1 290 ? -7.491 -36.545 38.889 1.00 80.31 290 MET A CA 1
ATOM 2270 C C . MET A 1 290 ? -8.796 -37.187 38.415 1.00 80.31 290 MET A C 1
ATOM 2272 O O . MET A 1 290 ? -9.867 -36.635 38.650 1.00 80.31 290 MET A O 1
ATOM 2276 N N . GLN A 1 291 ? -8.735 -38.372 37.812 1.00 85.75 291 GLN A N 1
ATOM 2277 C CA . GLN A 1 291 ? -9.914 -39.115 37.376 1.00 85.75 291 GLN A CA 1
ATOM 2278 C C . GLN A 1 291 ? -10.781 -39.555 38.565 1.00 85.75 291 GLN A C 1
ATOM 2280 O O . GLN A 1 291 ? -12.004 -39.428 38.508 1.00 85.75 291 GLN A O 1
ATOM 2285 N N . ASN A 1 292 ? -10.163 -39.974 39.673 1.00 86.38 292 ASN A N 1
ATOM 2286 C CA . ASN A 1 292 ? -10.860 -40.300 40.916 1.00 86.38 292 ASN A CA 1
ATOM 2287 C C . ASN A 1 292 ? -11.489 -39.047 41.557 1.00 86.38 292 ASN A C 1
ATOM 2289 O O . ASN A 1 292 ? -12.632 -39.079 42.004 1.00 86.38 292 ASN A O 1
ATOM 2293 N N . THR A 1 293 ? -10.790 -37.908 41.521 1.00 88.50 293 THR A N 1
ATOM 2294 C CA . THR A 1 293 ? -11.315 -36.616 41.997 1.00 88.50 293 THR A CA 1
ATOM 2295 C C . THR A 1 293 ? -12.519 -36.167 41.169 1.00 88.50 293 THR A C 1
ATOM 2297 O O . THR A 1 293 ? -13.537 -35.765 41.724 1.00 88.50 293 THR A O 1
ATOM 2300 N N . ILE A 1 294 ? -12.448 -36.297 39.841 1.00 86.19 294 ILE A N 1
ATOM 2301 C CA . ILE A 1 294 ? -13.569 -36.005 38.939 1.00 86.19 294 ILE A CA 1
ATOM 2302 C C . ILE A 1 294 ? -14.763 -36.912 39.255 1.00 86.19 294 ILE A C 1
ATOM 2304 O O . ILE A 1 294 ? -15.893 -36.430 39.304 1.00 86.19 294 ILE A O 1
ATOM 2308 N N . GLN A 1 295 ? -14.534 -38.202 39.512 1.00 91.25 295 GLN A N 1
ATOM 2309 C CA . GLN A 1 295 ? -15.601 -39.145 39.847 1.00 91.25 295 GLN A CA 1
ATOM 2310 C C . GLN A 1 295 ? -16.265 -38.819 41.196 1.00 91.25 295 GLN A C 1
ATOM 2312 O O . GLN A 1 295 ? -17.492 -38.860 41.301 1.00 91.25 295 GLN A O 1
ATOM 2317 N N . ILE A 1 296 ? -15.478 -38.434 42.206 1.00 90.69 296 ILE A N 1
ATOM 2318 C CA . ILE A 1 296 ? -15.991 -37.979 43.507 1.00 90.69 296 ILE A CA 1
ATOM 2319 C C . ILE A 1 296 ? -16.828 -36.708 43.335 1.00 90.69 296 ILE A C 1
ATOM 2321 O O . ILE A 1 296 ? -17.963 -36.669 43.803 1.00 90.69 296 ILE A O 1
ATOM 2325 N N . LEU A 1 297 ? -16.326 -35.711 42.602 1.00 90.75 297 LEU A N 1
ATOM 2326 C CA . LEU A 1 297 ? -17.049 -34.461 42.343 1.00 90.75 297 LEU A CA 1
ATOM 2327 C C . LEU A 1 297 ? -18.343 -34.688 41.550 1.00 90.75 297 LEU A C 1
ATOM 2329 O O . LEU A 1 297 ? -19.344 -34.016 41.784 1.00 90.75 297 LEU A O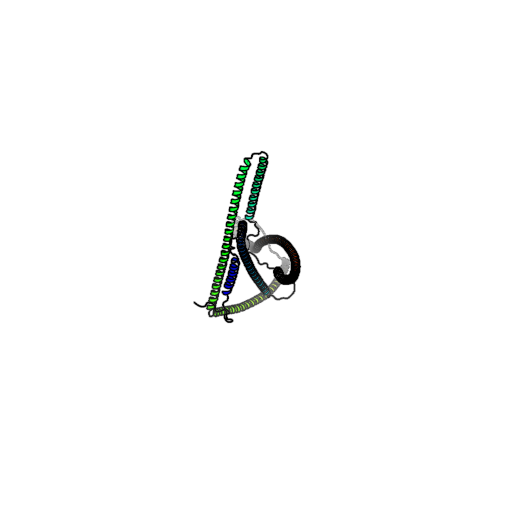 1
ATOM 2333 N N . GLN A 1 298 ? -18.358 -35.649 40.625 1.00 88.75 298 GLN A N 1
ATOM 2334 C CA . GLN A 1 298 ? -19.579 -36.043 39.921 1.00 88.75 298 GLN A CA 1
ATOM 2335 C C . GLN A 1 298 ? -20.603 -36.674 40.869 1.00 88.75 298 GLN A C 1
ATOM 2337 O O . GLN A 1 298 ? -21.788 -36.354 40.777 1.00 88.75 298 GLN A O 1
ATOM 2342 N N . MET A 1 299 ? -20.166 -37.533 41.792 1.00 91.25 299 MET A N 1
ATOM 2343 C CA . MET A 1 299 ? -21.049 -38.150 42.782 1.00 91.25 299 MET A CA 1
ATOM 2344 C C . MET A 1 299 ? -21.577 -37.126 43.796 1.00 91.25 299 MET A C 1
ATOM 2346 O O . MET A 1 299 ? -22.769 -37.122 44.091 1.00 91.25 299 MET A O 1
ATOM 2350 N N . GLU A 1 300 ? -20.728 -36.206 44.257 1.00 90.25 300 GLU A N 1
ATOM 2351 C CA . GLU A 1 300 ? -21.117 -35.096 45.134 1.00 90.25 300 GLU A CA 1
ATOM 2352 C C . GLU A 1 300 ? -22.094 -34.142 44.440 1.00 90.25 300 GLU A C 1
ATOM 2354 O O . GLU A 1 300 ? -23.086 -33.735 45.038 1.00 90.25 300 GLU A O 1
ATOM 2359 N N . LYS A 1 301 ? -21.886 -33.850 43.149 1.00 92.00 301 LYS A N 1
ATOM 2360 C CA . LYS A 1 301 ? -22.841 -33.082 42.344 1.00 92.00 301 LYS A CA 1
ATOM 2361 C C . LYS A 1 301 ? -24.208 -33.765 42.298 1.00 92.00 301 LYS A C 1
ATOM 2363 O O . LYS A 1 301 ? -25.215 -33.085 42.464 1.00 92.00 301 LYS A O 1
ATOM 2368 N N . VAL A 1 302 ? -24.257 -35.082 42.079 1.00 93.31 302 VAL A N 1
ATOM 2369 C CA . VAL A 1 302 ? -25.521 -35.840 42.053 1.00 93.31 302 VAL A CA 1
ATOM 2370 C C . VAL A 1 302 ? -26.211 -35.806 43.421 1.00 93.31 302 VAL A C 1
ATOM 2372 O O . VAL A 1 302 ? -27.409 -35.528 43.498 1.00 93.31 302 VAL A O 1
ATOM 2375 N N . GLU A 1 303 ? -25.466 -36.014 44.506 1.00 92.38 303 GLU A N 1
ATOM 2376 C CA . GLU A 1 303 ? -26.020 -35.939 45.862 1.00 92.38 303 GLU A CA 1
ATOM 2377 C C . GLU A 1 303 ? -26.510 -34.520 46.193 1.00 92.38 303 GLU A C 1
ATOM 2379 O O . GLU A 1 303 ? -27.605 -34.351 46.721 1.00 92.38 303 GLU A O 1
ATOM 2384 N N . SER A 1 304 ? -25.766 -33.485 45.795 1.00 88.69 304 SER A N 1
ATOM 2385 C CA . SER A 1 304 ? -26.173 -32.086 45.945 1.00 88.69 304 SER A CA 1
ATOM 2386 C C . SER A 1 304 ? -27.454 -31.783 45.164 1.00 88.69 304 SER A C 1
ATOM 2388 O O . SER A 1 304 ? -28.373 -31.179 45.716 1.00 88.69 304 SER A O 1
ATOM 2390 N N . THR A 1 305 ? -27.585 -32.266 43.922 1.00 90.19 305 THR A N 1
ATOM 2391 C CA . THR A 1 305 ? -28.830 -32.098 43.153 1.00 90.19 305 THR A CA 1
ATOM 2392 C C . THR A 1 305 ? -30.024 -32.774 43.821 1.00 90.19 305 THR A C 1
ATOM 2394 O O . THR A 1 305 ? -31.105 -32.193 43.859 1.00 90.19 305 THR A O 1
ATOM 2397 N N . LYS A 1 306 ? -29.824 -33.950 44.424 1.00 94.31 306 LYS A N 1
ATOM 2398 C CA . LYS A 1 306 ? -30.868 -34.648 45.179 1.00 94.31 306 LYS A CA 1
ATOM 2399 C C . LYS A 1 306 ? -31.256 -33.891 46.453 1.00 94.31 306 LYS A C 1
ATOM 2401 O O . LYS A 1 306 ? -32.437 -33.766 46.759 1.00 94.31 306 LYS A O 1
ATOM 2406 N N . GLN A 1 307 ? -30.281 -33.335 47.173 1.00 94.50 307 GLN A N 1
ATOM 2407 C CA . GLN A 1 307 ? -30.545 -32.498 48.348 1.00 94.50 307 GLN A CA 1
ATOM 2408 C C . GLN A 1 307 ? -31.322 -31.226 47.989 1.00 94.50 307 GLN A C 1
ATOM 2410 O O . GLN A 1 307 ? -32.212 -30.826 48.739 1.00 94.50 307 GLN A O 1
ATOM 2415 N N . ILE A 1 308 ? -31.012 -30.602 46.849 1.00 91.94 308 ILE A N 1
ATOM 2416 C CA . ILE A 1 308 ? -31.760 -29.445 46.339 1.00 91.94 308 ILE A CA 1
ATOM 2417 C C . ILE A 1 308 ? -33.211 -29.845 46.043 1.00 91.94 308 ILE A C 1
ATOM 2419 O O . ILE A 1 308 ? -34.123 -29.171 46.514 1.00 91.94 308 ILE A O 1
ATOM 2423 N N . GLU A 1 309 ? -33.439 -30.967 45.355 1.00 94.62 309 GLU A N 1
ATOM 2424 C CA . GLU A 1 309 ? -34.788 -31.480 45.073 1.00 94.62 309 GLU A CA 1
ATOM 2425 C C . GLU A 1 309 ? -35.584 -31.769 46.363 1.00 94.62 309 GLU A C 1
ATOM 2427 O O . GLU A 1 309 ? -36.748 -31.379 46.491 1.00 94.62 309 GLU A O 1
ATOM 2432 N N . ASP A 1 310 ? -34.954 -32.381 47.370 1.00 94.50 310 ASP A N 1
ATOM 2433 C CA . ASP A 1 310 ? -35.577 -32.632 48.674 1.00 94.50 310 ASP A CA 1
ATOM 2434 C C . ASP A 1 310 ? -35.945 -31.329 49.406 1.00 94.50 310 ASP A C 1
ATOM 2436 O O . ASP A 1 310 ? -37.003 -31.241 50.042 1.00 94.50 310 ASP A O 1
ATOM 2440 N N . LEU A 1 311 ? -35.095 -30.299 49.325 1.00 93.94 311 LEU A N 1
ATOM 2441 C CA . LEU A 1 311 ? -35.384 -28.978 49.887 1.00 93.94 311 LEU A CA 1
ATOM 2442 C C . LEU A 1 311 ? -36.526 -28.283 49.143 1.00 93.94 311 LEU A C 1
ATOM 2444 O O . LEU A 1 311 ? -37.413 -27.727 49.789 1.00 93.94 311 LEU A O 1
ATOM 2448 N N . GLU A 1 312 ? -36.563 -28.357 47.814 1.00 92.56 312 GLU A N 1
ATOM 2449 C CA . GLU A 1 312 ? -37.676 -27.836 47.017 1.00 92.56 312 GLU A CA 1
ATOM 2450 C C . GLU A 1 312 ? -39.000 -28.516 47.379 1.00 92.56 312 GLU A C 1
ATOM 2452 O O . GLU A 1 312 ? -40.029 -27.850 47.520 1.00 92.56 312 GLU A O 1
ATOM 2457 N N . ASN A 1 313 ? -38.986 -29.834 47.585 1.00 94.94 313 ASN A N 1
ATOM 2458 C CA . ASN A 1 313 ? -40.164 -30.583 48.011 1.00 94.94 313 ASN A CA 1
ATOM 2459 C C . ASN A 1 313 ? -40.632 -30.166 49.414 1.00 94.94 313 ASN A C 1
ATOM 2461 O O . ASN A 1 313 ? -41.829 -29.952 49.618 1.00 94.94 313 ASN A O 1
ATOM 2465 N N . LYS A 1 314 ? -39.704 -29.949 50.356 1.00 96.25 314 LYS A N 1
ATOM 2466 C CA . LYS A 1 314 ? -40.024 -29.395 51.685 1.00 96.25 314 LYS A CA 1
ATOM 2467 C C . LYS A 1 314 ? -40.601 -27.984 51.598 1.00 96.25 314 LYS A C 1
ATOM 2469 O O . LYS A 1 314 ? -41.567 -27.683 52.295 1.00 96.25 314 LYS A O 1
ATOM 2474 N N . ILE A 1 315 ? -40.055 -27.127 50.734 1.00 93.69 315 ILE A N 1
ATOM 2475 C CA . ILE A 1 315 ? -40.581 -25.774 50.505 1.00 93.69 315 ILE A CA 1
ATOM 2476 C C . ILE A 1 315 ? -42.015 -25.848 49.968 1.00 93.69 315 ILE A C 1
ATOM 2478 O O . ILE A 1 315 ? -42.890 -25.156 50.486 1.00 93.69 315 ILE A O 1
ATOM 2482 N N . LYS A 1 316 ? -42.289 -26.725 48.992 1.00 95.75 316 LYS A N 1
ATOM 2483 C CA . LYS A 1 316 ? -43.647 -26.949 48.462 1.00 95.75 316 LYS A CA 1
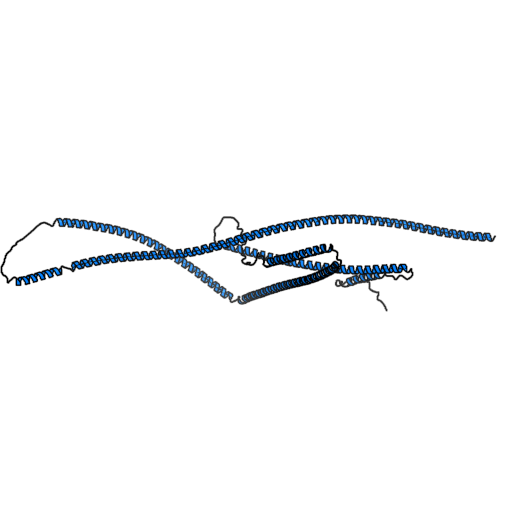ATOM 2484 C C . LYS A 1 316 ? -44.614 -27.432 49.547 1.00 95.75 316 LYS A C 1
ATOM 2486 O O . LYS A 1 316 ? -45.747 -26.954 49.611 1.00 95.75 316 LYS A O 1
ATOM 2491 N N . GLU A 1 317 ? -44.181 -28.349 50.412 1.00 96.25 317 GLU A N 1
ATOM 2492 C CA . GLU A 1 317 ? -44.994 -28.836 51.531 1.00 96.25 317 GLU A CA 1
ATOM 2493 C C . GLU A 1 317 ? -45.304 -27.720 52.539 1.00 96.25 317 GLU A C 1
ATOM 2495 O O . GLU A 1 317 ? -46.464 -27.530 52.913 1.00 96.25 317 GLU A O 1
ATOM 2500 N N . ILE A 1 318 ? -44.290 -26.945 52.940 1.00 94.50 318 ILE A N 1
ATOM 2501 C CA . ILE A 1 318 ? -44.455 -25.799 53.843 1.00 94.50 318 ILE A CA 1
ATOM 2502 C C . ILE A 1 318 ? -45.405 -24.774 53.229 1.00 94.50 318 ILE A C 1
ATOM 2504 O O . ILE A 1 318 ? -46.307 -24.308 53.918 1.00 94.50 318 ILE A O 1
ATOM 2508 N N . HIS A 1 319 ? -45.261 -24.468 51.940 1.00 93.62 319 HIS A N 1
ATOM 2509 C CA . HIS A 1 319 ? -46.138 -23.528 51.250 1.00 93.62 319 HIS A CA 1
ATOM 2510 C C . HIS A 1 319 ? -47.596 -24.003 51.261 1.00 93.62 319 HIS A C 1
ATOM 2512 O O . HIS A 1 319 ? -48.487 -23.243 51.625 1.00 93.62 319 HIS A O 1
ATOM 2518 N N . LYS A 1 320 ? -47.844 -25.292 50.983 1.00 95.31 320 LYS A N 1
ATOM 2519 C CA . LYS A 1 320 ? -49.190 -25.879 51.070 1.00 95.31 320 LYS A CA 1
ATOM 2520 C C . LYS A 1 320 ? -49.772 -25.786 52.485 1.00 95.31 320 LYS A C 1
ATOM 2522 O O . LYS A 1 320 ? -50.955 -25.489 52.645 1.00 95.31 320 LYS A O 1
ATOM 2527 N N . ARG A 1 321 ? -48.957 -26.043 53.516 1.00 96.00 321 ARG A N 1
ATOM 2528 C CA . ARG A 1 321 ? -49.373 -25.900 54.921 1.00 96.00 321 ARG A CA 1
ATOM 2529 C C . ARG A 1 321 ? -49.668 -24.447 55.281 1.00 96.00 321 ARG A C 1
ATOM 2531 O O . ARG A 1 321 ? -50.625 -24.205 56.006 1.00 96.00 321 ARG A O 1
ATOM 2538 N N . LEU A 1 322 ? -48.877 -23.510 54.768 1.00 93.75 322 LEU A N 1
ATOM 2539 C CA . LEU A 1 322 ? -49.059 -22.080 54.984 1.00 93.75 322 LEU A CA 1
ATOM 2540 C C . LEU A 1 322 ? -50.370 -21.598 54.353 1.00 93.75 322 LEU A C 1
ATOM 2542 O O . LEU A 1 322 ? -51.170 -20.999 55.056 1.00 93.75 322 LEU A O 1
ATOM 2546 N N . SER A 1 323 ? -50.669 -21.990 53.110 1.00 93.25 323 SER A N 1
ATOM 2547 C CA . SER A 1 323 ? -51.962 -21.685 52.478 1.00 93.25 323 SER A CA 1
ATOM 2548 C C . SER A 1 323 ? -53.156 -22.281 53.236 1.00 93.25 323 SER A C 1
ATOM 2550 O O . SER A 1 323 ? -54.207 -21.653 53.328 1.00 93.25 323 SER A O 1
ATOM 2552 N N . SER A 1 324 ? -53.014 -23.485 53.806 1.00 94.06 324 SER A N 1
ATOM 2553 C CA . SER A 1 324 ? -54.057 -24.074 54.661 1.00 94.06 324 SER A CA 1
ATOM 2554 C C . SER A 1 324 ? -54.244 -23.280 55.955 1.00 94.06 324 SER A C 1
ATOM 2556 O O . SER A 1 324 ? -55.374 -23.018 56.347 1.00 94.06 324 SER A O 1
ATOM 2558 N N . ALA A 1 325 ? -53.149 -22.881 56.604 1.00 93.31 325 ALA A N 1
ATOM 2559 C CA . ALA A 1 325 ? -53.193 -22.112 57.843 1.00 93.31 325 ALA A CA 1
ATOM 2560 C C . ALA A 1 325 ? -53.748 -20.693 57.630 1.00 93.31 325 ALA A C 1
ATOM 2562 O O . ALA A 1 325 ? -54.492 -20.203 58.473 1.00 93.31 325 ALA A O 1
ATOM 2563 N N . GLU A 1 326 ? -53.434 -20.051 56.502 1.00 92.88 326 GLU A N 1
ATOM 2564 C CA . GLU A 1 326 ? -54.024 -18.767 56.100 1.00 92.88 326 GLU A CA 1
ATOM 2565 C C . GLU A 1 326 ? -55.539 -18.888 55.899 1.00 92.88 326 GLU A C 1
ATOM 2567 O O . GLU A 1 326 ? -56.291 -18.030 56.364 1.00 92.88 326 GLU A O 1
ATOM 2572 N N . HIS A 1 327 ? -56.005 -19.975 55.273 1.00 93.44 327 HIS A N 1
ATOM 2573 C CA . HIS A 1 327 ? -57.437 -20.237 55.132 1.00 93.44 327 HIS A CA 1
ATOM 2574 C C . HIS A 1 327 ? -58.116 -20.447 56.492 1.00 93.44 327 HIS A C 1
ATOM 2576 O O . HIS A 1 327 ? -59.149 -19.836 56.765 1.00 93.44 327 HIS A O 1
ATOM 2582 N N . ASP A 1 328 ? -57.511 -21.249 57.372 1.00 93.12 328 ASP A N 1
ATOM 2583 C CA . ASP A 1 328 ? -58.018 -21.461 58.730 1.00 93.12 328 ASP A CA 1
ATOM 2584 C C . ASP A 1 328 ? -58.058 -20.142 59.520 1.00 93.12 328 ASP A C 1
ATOM 2586 O O . ASP A 1 328 ? -59.032 -19.866 60.219 1.00 93.12 328 ASP A O 1
ATOM 2590 N N . GLN A 1 329 ? -57.038 -19.289 59.384 1.00 92.81 329 GLN A N 1
ATOM 2591 C CA . GLN A 1 329 ? -57.000 -17.964 60.005 1.00 92.81 329 GLN A CA 1
ATOM 2592 C C . GLN A 1 329 ? -58.127 -17.059 59.487 1.00 92.81 329 GLN A C 1
ATOM 2594 O O . GLN A 1 329 ? -58.752 -16.345 60.274 1.00 92.81 329 GLN A O 1
ATOM 2599 N N . GLU A 1 330 ? -58.420 -17.093 58.186 1.00 94.00 330 GLU A N 1
ATOM 2600 C CA . GLU A 1 330 ? -59.541 -16.355 57.599 1.00 94.00 330 GLU A CA 1
ATOM 2601 C C . GLU A 1 330 ? -60.888 -16.844 58.156 1.00 94.00 330 GLU A C 1
ATOM 2603 O O . GLU A 1 330 ? -61.758 -16.033 58.487 1.00 94.00 330 GLU A O 1
ATOM 2608 N N . VAL A 1 331 ? -61.053 -18.162 58.310 1.00 94.88 331 VAL A N 1
ATOM 2609 C CA . VAL A 1 331 ? -62.244 -18.765 58.926 1.00 94.88 331 VAL A CA 1
ATOM 2610 C C . VAL A 1 331 ? -62.379 -18.328 60.386 1.00 94.88 331 VAL A C 1
ATOM 2612 O O . VAL A 1 331 ? -63.448 -17.860 60.776 1.00 94.88 331 VAL A O 1
ATOM 2615 N N . TRP A 1 332 ? -61.302 -18.395 61.174 1.00 92.88 332 TRP A N 1
ATOM 2616 C CA . TRP A 1 332 ? -61.290 -17.925 62.564 1.00 92.88 332 TRP A CA 1
ATOM 2617 C C . TRP A 1 332 ? -61.620 -16.439 62.690 1.00 92.88 332 TRP A C 1
ATOM 2619 O O . TRP A 1 332 ? -62.339 -16.049 63.607 1.00 92.88 332 TRP A O 1
ATOM 2629 N N . LYS A 1 333 ? -61.149 -15.605 61.760 1.00 94.50 333 LYS A N 1
ATOM 2630 C CA . LYS A 1 333 ? -61.476 -14.177 61.749 1.00 94.50 333 LYS A CA 1
ATOM 2631 C C . LYS A 1 333 ? -62.970 -13.938 61.503 1.00 94.50 333 LYS A C 1
ATOM 2633 O O . LYS A 1 333 ? -63.590 -13.177 62.240 1.00 94.50 333 LYS A O 1
ATOM 2638 N N . LYS A 1 334 ? -63.568 -14.636 60.529 1.00 94.25 334 LYS A N 1
ATOM 2639 C CA . LYS A 1 334 ? -65.022 -14.579 60.267 1.00 94.25 334 LYS A CA 1
ATOM 2640 C C . LYS A 1 334 ? -65.840 -15.092 61.457 1.00 94.25 334 LYS A C 1
ATOM 2642 O O . LYS A 1 334 ? -66.906 -14.559 61.758 1.00 94.25 334 LYS A O 1
ATOM 2647 N N . GLU A 1 335 ? -65.348 -16.126 62.135 1.00 93.31 335 GLU A N 1
ATOM 2648 C CA . GLU A 1 335 ? -65.943 -16.668 63.357 1.00 93.31 335 GLU A CA 1
ATOM 2649 C C . GLU A 1 335 ? -65.931 -15.646 64.498 1.00 93.31 335 GLU A C 1
ATOM 2651 O O . GLU A 1 335 ? -66.965 -15.394 65.114 1.00 93.31 335 GLU A O 1
ATOM 2656 N N . GLN A 1 336 ? -64.778 -15.020 64.741 1.00 93.25 336 GLN A N 1
ATOM 2657 C CA . GLN A 1 336 ? -64.619 -13.983 65.753 1.00 93.25 336 GLN A CA 1
ATOM 2658 C C . GLN A 1 336 ? -65.545 -12.792 65.483 1.00 93.25 336 GLN A C 1
ATOM 2660 O O . GLN A 1 336 ? -66.248 -12.359 66.393 1.00 93.25 336 GLN A O 1
ATOM 2665 N N . GLU A 1 337 ? -65.595 -12.297 64.242 1.00 93.75 337 GLU A N 1
ATOM 2666 C CA . GLU A 1 337 ? -66.500 -11.210 63.849 1.00 93.75 337 GLU A CA 1
ATOM 2667 C C . GLU A 1 337 ? -67.967 -11.578 64.125 1.00 93.75 337 GLU A C 1
ATOM 2669 O O . GLU A 1 337 ? -68.728 -10.757 64.642 1.00 93.75 337 GLU A O 1
ATOM 2674 N N . ARG A 1 338 ? -68.368 -12.829 63.860 1.00 94.81 338 ARG A N 1
ATOM 2675 C CA . ARG A 1 338 ? -69.725 -13.304 64.165 1.00 94.81 338 ARG A CA 1
ATOM 2676 C C . ARG A 1 338 ? -70.007 -13.345 65.667 1.00 94.81 338 ARG A C 1
ATOM 2678 O O . ARG A 1 338 ? -71.063 -12.878 66.087 1.00 94.81 338 ARG A O 1
ATOM 2685 N N . LEU A 1 339 ? -69.078 -13.863 66.469 1.00 92.56 339 LEU A N 1
ATOM 2686 C CA . LEU A 1 339 ? -69.214 -13.896 67.929 1.00 92.56 339 LEU A CA 1
ATOM 2687 C C . LEU A 1 339 ? -69.241 -12.488 68.535 1.00 92.56 339 LEU A C 1
ATOM 2689 O O . LEU A 1 339 ? -69.960 -12.246 69.500 1.00 92.56 339 LEU A O 1
ATOM 2693 N N . GLU A 1 340 ? -68.489 -11.538 67.978 1.00 93.81 340 GLU A N 1
ATOM 2694 C CA . GLU A 1 340 ? -68.536 -10.135 68.397 1.00 93.81 340 GLU A CA 1
ATOM 2695 C C . GLU A 1 340 ? -69.892 -9.488 68.088 1.00 93.81 340 GLU A C 1
ATOM 2697 O O . GLU A 1 340 ? -70.402 -8.722 68.911 1.00 93.81 340 GLU A O 1
ATOM 2702 N N . VAL A 1 341 ? -70.501 -9.814 66.942 1.00 93.88 341 VAL A N 1
ATOM 2703 C CA . VAL A 1 341 ? -71.871 -9.392 66.606 1.00 93.88 341 VAL A CA 1
ATOM 2704 C C . VAL A 1 341 ? -72.881 -10.001 67.580 1.00 93.88 341 VAL A C 1
ATOM 2706 O O . VAL A 1 341 ? -73.646 -9.252 68.183 1.00 93.88 341 VAL A O 1
ATOM 2709 N N . GLU A 1 342 ? -72.839 -11.313 67.815 1.00 91.31 342 GLU A N 1
ATOM 2710 C CA . GLU A 1 342 ? -73.744 -11.994 68.753 1.00 91.31 342 GLU A CA 1
ATOM 2711 C C . GLU A 1 342 ? -73.581 -11.461 70.185 1.00 91.31 342 GLU A C 1
ATOM 2713 O O . GLU A 1 342 ? -74.561 -11.179 70.872 1.00 91.31 342 GLU A O 1
ATOM 2718 N N . LYS A 1 343 ? -72.342 -11.227 70.635 1.00 92.00 343 LYS A N 1
ATOM 2719 C CA . LYS A 1 343 ? -72.063 -10.601 71.934 1.00 92.00 343 LYS A CA 1
ATOM 2720 C C . LYS A 1 343 ? -72.675 -9.203 72.026 1.00 92.00 343 LYS A C 1
ATOM 2722 O O . LYS A 1 343 ? -73.201 -8.850 73.085 1.00 92.00 343 LYS A O 1
ATOM 2727 N N . ARG A 1 344 ? -72.603 -8.399 70.957 1.00 93.12 344 ARG A N 1
ATOM 2728 C CA . ARG A 1 344 ? -73.231 -7.069 70.904 1.00 93.12 344 ARG A CA 1
ATOM 2729 C C . ARG A 1 344 ? -74.746 -7.192 71.035 1.00 93.12 344 ARG A C 1
ATOM 2731 O O . ARG A 1 344 ? -75.315 -6.564 71.921 1.00 93.12 344 ARG A O 1
ATOM 2738 N N . GLU A 1 345 ? -75.368 -8.072 70.255 1.00 92.75 345 GLU A N 1
ATOM 2739 C CA . GLU A 1 345 ? -76.812 -8.333 70.311 1.00 92.75 345 GLU A CA 1
ATOM 2740 C C . GLU A 1 345 ? -77.264 -8.824 71.695 1.00 92.75 345 GLU A C 1
ATOM 2742 O O . GLU A 1 345 ? -78.269 -8.347 72.224 1.00 92.75 345 GLU A O 1
ATOM 2747 N N . MET A 1 346 ? -76.511 -9.732 72.323 1.00 89.62 346 MET A N 1
ATOM 2748 C CA . MET A 1 346 ? -76.781 -10.210 73.684 1.00 89.62 346 MET A CA 1
ATOM 2749 C C . MET A 1 346 ? -76.610 -9.108 74.732 1.00 89.62 346 MET A C 1
ATOM 2751 O O . MET A 1 346 ? -77.387 -9.035 75.681 1.00 89.62 346 MET A O 1
ATOM 2755 N N . THR A 1 347 ? -75.618 -8.229 74.567 1.00 88.88 347 THR A N 1
ATOM 2756 C CA . THR A 1 347 ? -75.421 -7.076 75.457 1.00 88.88 347 THR A CA 1
ATOM 2757 C C . THR A 1 347 ? -76.600 -6.111 75.342 1.00 88.88 347 THR A C 1
ATOM 2759 O O . THR A 1 347 ? -77.164 -5.722 76.361 1.00 88.88 347 THR A O 1
ATOM 2762 N N . GLU A 1 348 ? -77.049 -5.810 74.122 1.00 91.56 348 GLU A N 1
ATOM 2763 C CA . GLU A 1 348 ? -78.242 -4.995 73.882 1.00 91.56 348 GLU A CA 1
ATOM 2764 C C . GLU A 1 348 ? -79.514 -5.652 74.447 1.00 91.56 348 GLU A C 1
ATOM 2766 O O . GLU A 1 348 ? -80.372 -4.963 74.998 1.00 91.56 348 GLU A O 1
ATOM 2771 N N . GLN A 1 349 ? -79.655 -6.982 74.357 1.00 90.19 349 GLN A N 1
ATOM 2772 C CA . GLN A 1 349 ? -80.754 -7.714 75.004 1.00 90.19 349 GLN A CA 1
ATOM 2773 C C . GLN A 1 349 ? -80.706 -7.588 76.530 1.00 90.19 349 GLN A C 1
ATOM 2775 O O . GLN A 1 349 ? -81.733 -7.317 77.149 1.00 90.19 349 GLN A O 1
ATOM 2780 N N . CYS A 1 350 ? -79.529 -7.740 77.140 1.00 85.19 350 CYS A N 1
ATOM 2781 C CA . CYS A 1 350 ? -79.340 -7.540 78.576 1.00 85.19 350 CYS A CA 1
ATOM 2782 C C . CYS A 1 350 ? -79.668 -6.102 79.003 1.00 85.19 350 CYS A C 1
ATOM 2784 O O . CYS A 1 350 ? -80.294 -5.906 80.043 1.00 85.19 350 CYS A O 1
ATOM 2786 N N . GLU A 1 351 ? -79.285 -5.096 78.212 1.00 89.56 351 GLU A N 1
ATOM 2787 C CA . GLU A 1 351 ? -79.635 -3.695 78.467 1.00 89.56 351 GLU A CA 1
ATOM 2788 C C . GLU A 1 351 ? -81.145 -3.450 78.360 1.00 89.56 351 GLU A C 1
ATOM 2790 O O . GLU A 1 351 ? -81.713 -2.803 79.241 1.00 89.56 351 GLU A O 1
ATOM 2795 N N . ARG A 1 352 ? -81.819 -4.030 77.355 1.00 90.38 352 ARG A N 1
ATOM 2796 C CA . ARG A 1 352 ? -83.287 -3.985 77.234 1.00 90.38 352 ARG A CA 1
ATOM 2797 C C . ARG A 1 352 ? -83.981 -4.620 78.437 1.00 90.38 352 ARG A C 1
ATOM 2799 O O . ARG A 1 352 ? -84.815 -3.974 79.060 1.00 90.38 352 ARG A O 1
ATOM 2806 N N . LEU A 1 353 ? -83.584 -5.833 78.824 1.00 88.06 353 LEU A N 1
ATOM 2807 C CA . LEU A 1 353 ? -84.138 -6.520 79.996 1.00 88.06 353 LEU A CA 1
ATOM 2808 C C . LEU A 1 353 ? -83.870 -5.748 81.297 1.00 88.06 353 LEU A C 1
ATOM 2810 O O . LEU A 1 353 ? -84.709 -5.727 82.192 1.00 88.06 353 LEU A O 1
ATOM 2814 N N . LYS A 1 354 ? -82.717 -5.079 81.417 1.00 87.94 354 LYS A N 1
ATOM 2815 C CA . LYS A 1 354 ? -82.393 -4.220 82.565 1.00 87.94 354 LYS A CA 1
ATOM 2816 C C . LYS A 1 354 ? -83.275 -2.969 82.621 1.00 87.94 354 LYS A C 1
ATOM 2818 O O . LYS A 1 354 ? -83.646 -2.547 83.719 1.00 87.94 354 LYS A O 1
ATOM 2823 N N . LEU A 1 355 ? -83.612 -2.384 81.471 1.00 85.69 355 LEU A N 1
ATOM 2824 C CA . LEU A 1 355 ? -84.580 -1.289 81.376 1.00 85.69 355 LEU A CA 1
ATOM 2825 C C . LEU A 1 355 ? -85.985 -1.771 81.757 1.00 85.69 355 LEU A C 1
ATOM 2827 O O . LEU A 1 355 ? -86.603 -1.154 82.618 1.00 85.69 355 LEU A O 1
ATOM 2831 N N . GLU A 1 356 ? -86.430 -2.918 81.237 1.00 84.00 356 GLU A N 1
ATOM 2832 C CA . GLU A 1 356 ? -87.710 -3.542 81.615 1.00 84.00 356 GLU A CA 1
ATOM 2833 C C . GLU A 1 356 ? -87.780 -3.854 83.123 1.00 84.00 356 GLU A C 1
ATOM 2835 O O . GLU A 1 356 ? -88.802 -3.628 83.770 1.00 84.00 356 GLU A O 1
ATOM 2840 N N . LEU A 1 357 ? -86.674 -4.312 83.724 1.00 77.88 357 LEU A N 1
ATOM 2841 C CA . LEU A 1 357 ? -86.580 -4.568 85.164 1.00 77.88 357 LEU A CA 1
ATOM 2842 C C . LEU A 1 357 ? -86.606 -3.265 85.977 1.00 77.88 357 LEU A C 1
ATOM 2844 O O . LEU A 1 357 ? -87.227 -3.218 87.038 1.00 77.88 357 LEU A O 1
ATOM 2848 N N . SER A 1 358 ? -85.998 -2.194 85.460 1.00 78.00 358 SER A N 1
ATOM 2849 C CA . SER A 1 358 ? -86.062 -0.856 86.063 1.00 78.00 358 SER A CA 1
ATOM 2850 C C . SER A 1 358 ? -87.478 -0.272 85.992 1.00 78.00 358 SER A C 1
ATOM 2852 O O . SER A 1 358 ? -87.947 0.285 86.981 1.00 78.00 358 SER A O 1
ATOM 2854 N N . GLU A 1 359 ? -88.200 -0.456 84.882 1.00 77.94 359 GLU A N 1
ATOM 2855 C CA . GLU A 1 359 ? -89.613 -0.074 84.742 1.00 77.94 359 GLU A CA 1
ATOM 2856 C C . GLU A 1 359 ? -90.517 -0.879 85.688 1.00 77.94 359 GLU A C 1
ATOM 2858 O O . GLU A 1 359 ? -91.366 -0.305 86.378 1.00 77.94 359 GLU A O 1
ATOM 2863 N N . ALA A 1 360 ? -90.288 -2.191 85.811 1.00 69.69 360 ALA A N 1
ATOM 2864 C CA . ALA A 1 360 ? -90.993 -3.043 86.766 1.00 69.69 360 ALA A CA 1
ATOM 2865 C C . ALA A 1 360 ? -90.727 -2.608 88.221 1.00 69.69 360 ALA A C 1
ATOM 2867 O O . ALA A 1 360 ? -91.660 -2.512 89.021 1.00 69.69 360 ALA A O 1
ATOM 2868 N N . GLN A 1 361 ? -89.486 -2.254 88.563 1.00 65.25 361 GLN A N 1
ATOM 2869 C CA . GLN A 1 361 ? -89.110 -1.749 89.887 1.00 65.25 361 GLN A CA 1
ATOM 2870 C C . GLN A 1 361 ? -89.718 -0.363 90.181 1.00 65.25 361 GLN A C 1
ATOM 2872 O O . GLN A 1 361 ? -90.154 -0.100 91.303 1.00 65.25 361 GLN A O 1
ATOM 2877 N N . GLN A 1 362 ? -89.833 0.502 89.171 1.00 62.19 362 GLN A N 1
ATOM 2878 C CA . GLN A 1 362 ? -90.494 1.808 89.274 1.00 62.19 362 GLN A CA 1
ATOM 2879 C C . GLN A 1 362 ? -92.023 1.676 89.399 1.00 62.19 362 GLN A C 1
ATOM 2881 O O . GLN A 1 362 ? -92.663 2.471 90.091 1.00 62.19 362 GLN A O 1
ATOM 2886 N N . SER A 1 363 ? -92.607 0.631 88.801 1.00 57.47 363 SER A N 1
ATOM 2887 C CA . SER A 1 363 ? -94.018 0.268 88.979 1.00 57.47 363 SER A CA 1
ATOM 2888 C C . SER A 1 363 ? -94.312 -0.343 90.360 1.00 57.47 363 SER A C 1
ATOM 2890 O O . SER A 1 363 ? -95.369 -0.069 90.927 1.00 57.47 363 SER A O 1
ATOM 2892 N N . ALA A 1 364 ? -93.354 -1.068 90.957 1.00 52.78 364 ALA A N 1
ATOM 2893 C CA . ALA A 1 364 ? -93.445 -1.586 92.326 1.00 52.78 364 ALA A CA 1
ATOM 2894 C C . ALA A 1 364 ? -93.316 -0.474 93.389 1.00 52.78 364 ALA A C 1
ATOM 2896 O O . ALA A 1 364 ? -94.056 -0.474 94.371 1.00 52.78 364 ALA A O 1
ATOM 2897 N N . LEU A 1 365 ? -92.453 0.527 93.165 1.00 45.97 365 LEU A N 1
ATOM 2898 C CA . LEU A 1 365 ? -92.292 1.690 94.056 1.00 45.97 365 LEU A CA 1
ATOM 2899 C C . LEU A 1 365 ? -93.504 2.647 94.025 1.00 45.97 365 LEU A C 1
ATOM 2901 O O . LEU A 1 365 ? -93.731 3.404 94.961 1.00 45.97 365 LEU A O 1
ATOM 2905 N N . ARG A 1 366 ? -94.334 2.587 92.975 1.00 49.44 366 ARG A N 1
ATOM 2906 C CA . ARG A 1 366 ? -95.615 3.312 92.877 1.00 49.44 366 ARG A CA 1
ATOM 2907 C C . ARG A 1 366 ? -96.757 2.670 93.686 1.00 49.44 366 ARG A C 1
ATOM 2909 O O . ARG A 1 366 ? -97.833 3.260 93.736 1.00 49.44 366 ARG A O 1
ATOM 2916 N N . GLN A 1 367 ? -96.549 1.500 94.303 1.00 43.44 367 GLN A N 1
ATOM 2917 C CA . GLN A 1 367 ? -97.570 0.760 95.067 1.00 43.44 367 GLN A CA 1
ATOM 2918 C C . GLN A 1 367 ? -97.274 0.622 96.574 1.00 43.44 367 GLN A C 1
ATOM 2920 O O . GLN A 1 367 ? -98.047 -0.027 97.274 1.00 43.44 367 GLN A O 1
ATOM 2925 N N . SER A 1 368 ? -96.213 1.242 97.106 1.00 33.31 368 SER A N 1
ATOM 2926 C CA . SER A 1 368 ? -95.829 1.113 98.524 1.00 33.31 368 SER A CA 1
ATOM 2927 C C . SER A 1 368 ? -95.790 2.438 99.299 1.00 33.31 368 SER A C 1
ATOM 2929 O O . SER A 1 368 ? -94.913 2.616 100.137 1.00 33.31 368 SER A O 1
ATOM 2931 N N . ASP A 1 369 ? -96.726 3.353 99.030 1.00 31.97 369 ASP A N 1
ATOM 2932 C CA . ASP A 1 369 ? -96.921 4.579 99.821 1.00 31.97 369 ASP A CA 1
ATOM 2933 C C . ASP A 1 369 ? -98.414 4.768 100.143 1.00 31.97 369 ASP A C 1
ATOM 2935 O O . ASP A 1 369 ? -99.150 5.469 99.447 1.00 31.97 369 ASP A O 1
ATOM 2939 N N . ALA A 1 370 ? -98.881 4.077 101.188 1.00 27.84 370 ALA A N 1
ATOM 2940 C CA . ALA A 1 370 ? -100.112 4.403 101.906 1.00 27.84 370 ALA A CA 1
ATOM 2941 C C . ALA A 1 370 ? -100.131 3.751 103.302 1.00 27.84 370 ALA A C 1
ATOM 2943 O O . ALA A 1 370 ? -100.177 2.526 103.406 1.00 27.84 370 ALA A O 1
ATOM 2944 N N . ALA A 1 371 ? -100.262 4.613 104.323 1.00 27.97 371 ALA A N 1
ATOM 2945 C CA . ALA A 1 371 ? -100.807 4.340 105.663 1.00 27.97 371 ALA A CA 1
ATOM 2946 C C . ALA A 1 371 ? -99.840 3.629 106.648 1.00 27.97 371 ALA A C 1
ATOM 2948 O O . ALA A 1 371 ? -99.206 2.647 106.289 1.00 27.97 371 ALA A O 1
ATOM 2949 N N . VAL A 1 372 ? -99.641 4.014 107.914 1.00 33.16 372 VAL A N 1
ATOM 2950 C CA . VAL A 1 372 ? -100.351 4.823 108.938 1.00 33.16 372 VAL A CA 1
ATOM 2951 C C . VAL A 1 372 ? -99.262 5.119 110.009 1.00 33.16 372 VAL A C 1
ATOM 2953 O O . VAL A 1 372 ? -98.460 4.226 110.280 1.00 33.16 372 VAL A O 1
ATOM 2956 N N . GLU A 1 373 ? -98.961 6.374 110.396 1.00 29.52 373 GLU A N 1
ATOM 2957 C CA . GLU A 1 373 ? -99.510 7.114 111.573 1.00 29.52 373 GLU A CA 1
ATOM 2958 C C . GLU A 1 373 ? -99.493 6.270 112.873 1.00 29.52 373 GLU A C 1
ATOM 2960 O O . GLU A 1 373 ? -99.731 5.077 112.840 1.00 29.52 373 GLU A O 1
ATOM 2965 N N . GLU A 1 374 ? -99.187 6.691 114.094 1.00 30.64 374 GLU A N 1
ATOM 2966 C CA . GLU A 1 374 ? -99.085 7.931 114.875 1.00 30.64 374 GLU A CA 1
ATOM 2967 C C . GLU A 1 374 ? -98.343 7.474 116.178 1.00 30.64 374 GLU A C 1
ATOM 2969 O O . GLU A 1 374 ? -98.141 6.279 116.384 1.00 30.64 374 GLU A O 1
ATOM 2974 N N . GLU A 1 375 ? -97.822 8.283 117.102 1.00 25.12 375 GLU A N 1
ATOM 2975 C CA . GLU A 1 375 ? -98.591 9.110 118.042 1.00 25.12 375 GLU A CA 1
ATOM 2976 C C . GLU A 1 375 ? -97.558 9.859 118.947 1.00 25.12 375 GLU A C 1
ATOM 2978 O O . GLU A 1 375 ? -96.650 9.221 119.478 1.00 25.12 375 GLU A O 1
ATOM 2983 N N . THR A 1 376 ? -97.439 11.201 118.917 1.00 25.06 376 THR A N 1
ATOM 2984 C CA . THR A 1 376 ? -98.056 12.219 119.828 1.00 25.06 376 THR A CA 1
ATOM 2985 C C . THR A 1 376 ? -97.389 12.241 121.246 1.00 25.06 376 THR A C 1
ATOM 2987 O O . THR A 1 376 ? -97.099 11.186 121.784 1.00 25.06 376 THR A O 1
ATOM 2990 N N . ILE A 1 377 ? -97.038 13.324 121.983 1.00 25.19 377 ILE A N 1
ATOM 2991 C CA . ILE A 1 377 ? -97.597 14.672 122.274 1.00 25.19 377 ILE A CA 1
ATOM 2992 C C . ILE A 1 377 ? -96.491 15.594 122.918 1.00 25.19 377 ILE A C 1
ATOM 2994 O O . ILE A 1 377 ? -95.667 15.122 123.698 1.00 25.19 377 ILE A O 1
ATOM 2998 N N . LEU A 1 378 ? -96.503 16.909 122.611 1.00 32.53 378 LEU A N 1
ATOM 2999 C CA . LEU A 1 378 ? -95.854 18.092 123.275 1.00 32.53 378 LEU A CA 1
ATOM 3000 C C . LEU A 1 378 ? -96.486 18.424 124.681 1.00 32.53 378 LEU A C 1
ATOM 3002 O O . LEU A 1 378 ? -97.332 17.632 125.072 1.00 32.53 378 LEU A O 1
ATOM 3006 N N . PRO A 1 379 ? -96.291 19.550 125.453 1.00 42.31 379 PRO A N 1
ATOM 3007 C CA . PRO A 1 379 ? -95.391 20.737 125.411 1.00 42.31 379 PRO A CA 1
ATOM 3008 C C . PRO A 1 379 ? -94.818 21.264 126.788 1.00 42.31 379 PRO A C 1
ATOM 3010 O O . PRO A 1 379 ? -95.196 20.847 127.875 1.00 42.31 379 PRO A O 1
ATOM 3013 N N . HIS A 1 380 ? -93.927 22.269 126.689 1.00 25.77 380 HIS A N 1
ATOM 3014 C CA . HIS A 1 380 ? -93.600 23.451 127.542 1.00 25.77 380 HIS A CA 1
ATOM 3015 C C . HIS A 1 380 ? -93.965 23.589 129.052 1.00 25.77 380 HIS A C 1
ATOM 3017 O O . HIS A 1 380 ? -95.136 23.628 129.413 1.00 25.77 380 HIS A O 1
ATOM 3023 N N . SER A 1 381 ? -92.996 24.015 129.897 1.00 26.73 381 SER A N 1
ATOM 3024 C CA . SER A 1 381 ? -92.785 25.438 130.320 1.00 26.73 381 SER A CA 1
ATOM 3025 C C . SER A 1 381 ? -91.959 25.667 131.625 1.00 26.73 381 SER A C 1
ATOM 3027 O O . SER A 1 381 ? -92.094 24.956 132.609 1.00 26.73 381 SER A O 1
ATOM 3029 N N . SER A 1 382 ? -91.120 26.720 131.586 1.00 29.25 382 SER A N 1
ATOM 3030 C CA . SER A 1 382 ? -90.808 27.784 132.581 1.00 29.25 382 SER A CA 1
ATOM 3031 C C . SER A 1 382 ? -90.277 27.543 134.024 1.00 29.25 382 SER A C 1
ATOM 3033 O O . SER A 1 382 ? -91.019 27.254 134.951 1.00 29.25 382 SER A O 1
ATOM 3035 N N . SER A 1 383 ? -88.998 27.927 134.202 1.00 32.31 383 SER A N 1
ATOM 3036 C CA . SER A 1 383 ? -88.356 28.752 135.265 1.00 32.31 383 SER A CA 1
ATOM 3037 C C . SER A 1 383 ? -88.557 28.473 136.775 1.00 32.31 383 SER A C 1
ATOM 3039 O O . SER A 1 383 ? -89.594 28.795 137.344 1.00 32.31 383 SER A O 1
ATOM 3041 N N . VAL A 1 384 ? -87.480 28.077 137.472 1.00 34.59 384 VAL A N 1
ATOM 3042 C CA . VAL A 1 384 ? -86.584 28.911 138.328 1.00 34.59 384 VAL A CA 1
ATOM 3043 C C . VAL A 1 384 ? -85.769 27.958 139.226 1.00 34.59 384 VAL A C 1
ATOM 3045 O O . VAL A 1 384 ? -86.280 27.482 140.232 1.00 34.59 384 VAL A O 1
ATOM 3048 N N . ALA A 1 385 ? -84.498 27.687 138.888 1.00 34.41 385 ALA A N 1
ATOM 3049 C CA . ALA A 1 385 ? -83.479 27.212 139.845 1.00 34.41 385 ALA A CA 1
ATOM 3050 C C . ALA A 1 385 ? -82.056 27.333 139.255 1.00 34.41 385 ALA A C 1
ATOM 3052 O O . ALA A 1 385 ? -81.488 26.416 138.663 1.00 34.41 385 ALA A O 1
ATOM 3053 N N . GLU A 1 386 ? -81.478 28.516 139.424 1.00 53.44 386 GLU A N 1
ATOM 3054 C CA . GLU A 1 386 ? -80.174 29.005 138.956 1.00 53.44 386 GLU A CA 1
ATOM 3055 C C . GLU A 1 386 ? -78.947 28.387 139.660 1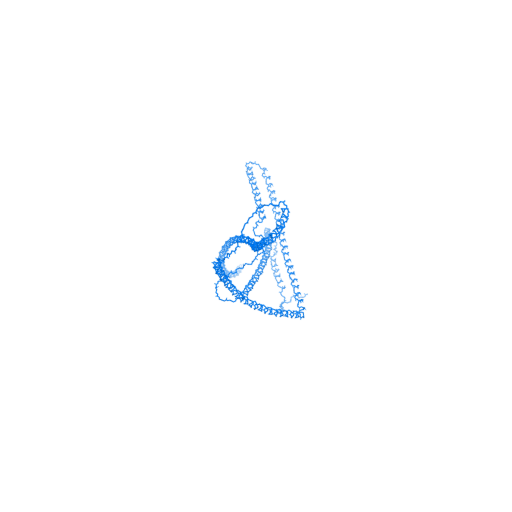.00 53.44 386 GLU A C 1
ATOM 3057 O O . GLU A 1 386 ? -77.951 29.060 139.878 1.00 53.44 386 GLU A O 1
ATOM 3062 N N . VAL A 1 387 ? -78.974 27.088 139.976 1.00 50.44 387 VAL A N 1
ATOM 3063 C CA . VAL A 1 387 ? -77.779 26.338 140.434 1.00 50.44 387 VAL A CA 1
ATOM 3064 C C . VAL A 1 387 ? -77.650 24.966 139.747 1.00 50.44 387 VAL A C 1
ATOM 3066 O O . VAL A 1 387 ? -76.561 24.409 139.686 1.00 50.44 387 VAL A O 1
ATOM 3069 N N . LEU A 1 388 ? -78.703 24.479 139.074 1.00 51.16 388 LEU A N 1
ATOM 3070 C CA . LEU A 1 388 ? -78.638 23.291 138.202 1.00 51.16 388 LEU A CA 1
ATOM 3071 C C . LEU A 1 388 ? -78.111 23.596 136.784 1.00 51.16 388 LEU A C 1
ATOM 3073 O O . LEU A 1 388 ? -77.702 22.690 136.063 1.00 51.16 388 LEU A O 1
ATOM 3077 N N . ARG A 1 389 ? -78.039 24.879 136.393 1.00 54.94 389 ARG A N 1
ATOM 3078 C CA . ARG A 1 389 ? -77.521 25.324 135.082 1.00 54.94 389 ARG A CA 1
ATOM 3079 C C . ARG A 1 389 ? -76.034 25.021 134.857 1.00 54.94 389 ARG A C 1
ATOM 3081 O O . ARG A 1 389 ? -75.624 24.875 133.713 1.00 54.94 389 ARG A O 1
ATOM 3088 N N . LEU A 1 390 ? -75.237 24.898 135.920 1.00 52.88 390 LEU A N 1
ATOM 3089 C CA . LEU A 1 390 ? -73.809 24.559 135.817 1.00 52.88 390 LEU A CA 1
ATOM 3090 C C . LEU A 1 390 ? -73.547 23.044 135.818 1.00 52.88 390 LEU A C 1
ATOM 3092 O O . LEU A 1 390 ? -72.470 22.618 135.420 1.00 52.88 390 LEU A O 1
ATOM 3096 N N . GLN A 1 391 ? -74.540 22.234 136.198 1.00 54.66 391 GLN A N 1
ATOM 3097 C CA . GLN A 1 391 ? -74.482 20.772 136.113 1.00 54.66 391 GLN A CA 1
ATOM 3098 C C . GLN A 1 391 ? -75.064 20.265 134.783 1.00 54.66 391 GLN A C 1
ATOM 3100 O O . GLN A 1 391 ? -74.518 19.330 134.210 1.00 54.66 391 GLN A O 1
ATOM 3105 N N . GLN A 1 392 ? -76.059 20.968 134.223 1.00 60.22 392 GLN A N 1
ATOM 3106 C CA . GLN A 1 392 ? -76.577 20.738 132.868 1.00 60.22 392 GLN A CA 1
ATOM 3107 C C . GLN A 1 392 ? -75.580 21.150 131.767 1.00 60.22 392 GLN A C 1
ATOM 3109 O O . GLN A 1 392 ? -75.485 20.462 130.763 1.00 60.22 392 GLN A O 1
ATOM 3114 N N . ALA A 1 393 ? -74.764 22.197 131.961 1.00 58.25 393 ALA A N 1
ATOM 3115 C CA . ALA A 1 393 ? -73.708 22.558 131.003 1.00 58.25 393 ALA A CA 1
ATOM 3116 C C . ALA A 1 393 ? -72.608 21.481 130.871 1.00 58.25 393 ALA A C 1
ATOM 3118 O O . ALA A 1 393 ? -71.947 21.402 129.838 1.00 58.25 393 ALA A O 1
ATOM 3119 N N . LEU A 1 394 ? -72.424 20.635 131.895 1.00 62.25 394 LEU A N 1
ATOM 3120 C CA . LEU A 1 394 ? -71.504 19.497 131.843 1.00 62.25 394 LEU A CA 1
ATOM 3121 C C . LEU A 1 394 ? -72.118 18.327 131.055 1.00 62.25 394 LEU A C 1
ATOM 3123 O O . LEU A 1 394 ? -71.442 17.722 130.230 1.00 62.25 394 LEU A O 1
ATOM 3127 N N . THR A 1 395 ? -73.413 18.064 131.247 1.00 71.38 395 THR A N 1
ATOM 3128 C CA . THR A 1 395 ? -74.154 17.018 130.522 1.00 71.38 395 THR A CA 1
ATOM 3129 C C . THR A 1 395 ? -74.427 17.407 129.064 1.00 71.38 395 THR A C 1
ATOM 3131 O O . THR A 1 395 ? -74.383 16.558 128.180 1.00 71.38 395 THR A O 1
ATOM 3134 N N . ASP A 1 396 ? -74.635 18.692 128.775 1.00 67.25 396 ASP A N 1
ATOM 3135 C CA . ASP A 1 396 ? -74.766 19.214 127.410 1.00 67.25 396 ASP A CA 1
ATOM 3136 C C . ASP A 1 396 ? -73.411 19.200 126.676 1.00 67.25 396 ASP A C 1
ATOM 3138 O O . ASP A 1 396 ? -73.368 18.901 125.485 1.00 67.25 396 ASP A O 1
ATOM 3142 N N . ALA A 1 397 ? -72.291 19.413 127.383 1.00 66.00 397 ALA A N 1
ATOM 3143 C CA . ALA A 1 397 ? -70.949 19.203 126.833 1.00 66.00 397 ALA A CA 1
ATOM 3144 C C . ALA A 1 397 ? -70.645 17.712 126.580 1.00 66.00 397 ALA A C 1
ATOM 3146 O O . ALA A 1 397 ? -70.026 17.380 125.574 1.00 66.00 397 ALA A O 1
ATOM 3147 N N . GLU A 1 398 ? -71.115 16.797 127.433 1.00 69.75 398 GLU A N 1
ATOM 3148 C CA . GLU A 1 398 ? -71.011 15.347 127.202 1.00 69.75 398 GLU A CA 1
ATOM 3149 C C . GLU A 1 398 ? -71.893 14.869 126.035 1.00 69.75 398 GLU A C 1
ATOM 3151 O O . GLU A 1 398 ? -71.451 14.042 125.233 1.00 69.75 398 GLU A O 1
ATOM 3156 N N . ASN A 1 399 ? -73.091 15.435 125.867 1.00 69.94 399 ASN A N 1
ATOM 3157 C CA . ASN A 1 399 ? -73.964 15.163 124.723 1.00 69.94 399 ASN A CA 1
ATOM 3158 C C . ASN A 1 399 ? -73.407 15.749 123.412 1.00 69.94 399 ASN A C 1
ATOM 3160 O O . ASN A 1 399 ? -73.516 15.106 122.369 1.00 69.94 399 ASN A O 1
ATOM 3164 N N . GLU A 1 400 ? -72.737 16.904 123.449 1.00 67.00 400 GLU A N 1
ATOM 3165 C CA . GLU A 1 400 ? -72.046 17.474 122.283 1.00 67.00 400 GLU A CA 1
ATOM 3166 C C . GLU A 1 400 ? -70.756 16.704 121.942 1.00 67.00 400 GLU A C 1
ATOM 3168 O O . GLU A 1 400 ? -70.443 16.512 120.770 1.00 67.00 400 GLU A O 1
ATOM 3173 N N . ILE A 1 401 ? -70.052 16.143 122.935 1.00 65.88 401 ILE A N 1
ATOM 3174 C CA . ILE A 1 401 ? -68.943 15.195 122.715 1.00 65.88 401 ILE A CA 1
ATOM 3175 C C . ILE A 1 401 ? -69.456 13.882 122.104 1.00 65.88 401 ILE A C 1
ATOM 3177 O O . ILE A 1 401 ? -68.783 13.303 121.249 1.00 65.88 401 ILE A O 1
ATOM 3181 N N . MET A 1 402 ? -70.647 13.412 122.484 1.00 69.12 402 MET A N 1
ATOM 3182 C CA . MET A 1 402 ? -71.288 12.252 121.855 1.00 69.12 402 MET A CA 1
ATOM 3183 C C . MET A 1 402 ? -71.743 12.566 120.417 1.00 69.12 402 MET A C 1
ATOM 3185 O O . MET A 1 402 ? -71.571 11.734 119.525 1.00 69.12 402 MET A O 1
ATOM 3189 N N . ARG A 1 403 ? -72.206 13.795 120.154 1.00 69.12 403 ARG A N 1
ATOM 3190 C CA . ARG A 1 403 ? -72.564 14.282 118.813 1.00 69.12 403 ARG A CA 1
ATOM 3191 C C . ARG A 1 403 ? -71.341 14.439 117.906 1.00 69.12 403 ARG A C 1
ATOM 3193 O O . ARG A 1 403 ? -71.366 13.939 116.786 1.00 69.12 403 ARG A O 1
ATOM 3200 N N . LEU A 1 404 ? -70.244 15.016 118.403 1.00 63.69 404 LEU A N 1
ATOM 3201 C CA . LEU A 1 404 ? -68.961 15.125 117.697 1.00 63.69 404 LEU A CA 1
ATOM 3202 C C . LEU A 1 404 ? -68.291 13.762 117.486 1.00 63.69 404 LEU A C 1
ATOM 3204 O O . LEU A 1 404 ? -67.667 13.559 116.453 1.00 63.69 404 LEU A O 1
ATOM 3208 N N . ARG A 1 405 ? -68.454 12.799 118.404 1.00 62.31 405 ARG A N 1
ATOM 3209 C CA . ARG A 1 405 ? -68.014 11.410 118.178 1.00 62.31 405 ARG A CA 1
ATOM 3210 C C . ARG A 1 405 ? -68.848 10.696 117.116 1.00 62.31 405 ARG A C 1
ATOM 3212 O O . ARG A 1 405 ? -68.259 9.959 116.338 1.00 62.31 405 ARG A O 1
ATOM 3219 N N . SER A 1 406 ? -70.157 10.952 117.024 1.00 58.41 406 SER A N 1
ATOM 3220 C CA . SER A 1 406 ? -70.977 10.445 115.909 1.00 58.41 406 SER A CA 1
ATOM 3221 C C . SER A 1 406 ? -70.621 11.119 114.575 1.00 58.41 406 SER A C 1
ATOM 3223 O O . SER A 1 406 ? -70.468 10.454 113.559 1.00 58.41 406 SER A O 1
ATOM 3225 N N . LEU A 1 407 ? -70.356 12.429 114.588 1.00 56.81 407 LEU A N 1
ATOM 3226 C CA . LEU A 1 407 ? -70.024 13.213 113.398 1.00 56.81 407 LEU A CA 1
ATOM 3227 C C . LEU A 1 407 ? -68.601 12.925 112.878 1.00 56.81 407 LEU A C 1
ATOM 3229 O O . LEU A 1 407 ? -68.367 12.931 111.676 1.00 56.81 407 LEU A O 1
ATOM 3233 N N . ASN A 1 408 ? -67.656 12.611 113.769 1.00 52.78 408 ASN A N 1
ATOM 3234 C CA . ASN A 1 408 ? -66.280 12.227 113.430 1.00 52.78 408 ASN A CA 1
ATOM 3235 C C . ASN A 1 408 ? -66.147 10.744 113.031 1.00 52.78 408 ASN A C 1
ATOM 3237 O O . ASN A 1 408 ? -65.068 10.316 112.626 1.00 52.78 408 ASN A O 1
ATOM 3241 N N . GLN A 1 409 ? -67.220 9.957 113.159 1.00 55.53 409 GLN A N 1
ATOM 3242 C CA . GLN A 1 409 ? -67.279 8.589 112.646 1.00 55.53 409 GLN A CA 1
ATOM 3243 C C . GLN A 1 409 ? -67.864 8.539 111.221 1.00 55.53 409 GLN A C 1
ATOM 3245 O O . GLN A 1 409 ? -67.489 7.646 110.464 1.00 55.53 409 GLN A O 1
ATOM 3250 N N . ASP A 1 410 ? -68.646 9.555 110.823 1.00 54.50 410 ASP A N 1
ATOM 3251 C CA . ASP A 1 410 ? -69.305 9.630 109.507 1.00 54.50 410 ASP A CA 1
ATOM 3252 C C . ASP A 1 410 ? -68.733 10.695 108.541 1.00 54.50 410 ASP A C 1
ATOM 3254 O O . ASP A 1 410 ? -69.030 10.654 107.347 1.00 54.50 410 ASP A O 1
ATOM 3258 N N . ILE A 1 411 ? -67.863 11.616 108.984 1.00 57.41 411 ILE A N 1
ATOM 3259 C CA . ILE A 1 411 ? -67.235 12.628 108.108 1.00 57.41 411 ILE A CA 1
ATOM 3260 C C . ILE A 1 411 ? -65.740 12.340 107.890 1.00 57.41 411 ILE A C 1
ATOM 3262 O O . ILE A 1 411 ? -64.901 12.611 108.747 1.00 57.41 411 ILE A O 1
ATOM 3266 N N . SER A 1 412 ? -65.430 11.802 106.705 1.00 59.31 412 SER A N 1
ATOM 3267 C CA . SER A 1 412 ? -64.242 12.043 105.845 1.00 59.31 412 SER A CA 1
ATOM 3268 C C . SER A 1 412 ? -63.688 10.771 105.202 1.00 59.31 412 SER A C 1
ATOM 3270 O O . SER A 1 412 ? -63.324 10.806 104.038 1.00 59.31 412 SER A O 1
ATOM 3272 N N . LEU A 1 413 ? -63.695 9.609 105.863 1.00 62.16 413 LEU A N 1
ATOM 3273 C CA . LEU A 1 413 ? -62.994 8.440 105.303 1.00 62.16 413 LEU A CA 1
ATOM 3274 C C . LEU A 1 413 ? -63.729 7.741 104.156 1.00 62.16 413 LEU A C 1
ATOM 3276 O O . LEU A 1 413 ? -63.066 7.207 103.271 1.00 62.16 413 LEU A O 1
ATOM 3280 N N . ALA A 1 414 ? -65.065 7.720 104.152 1.00 67.50 414 ALA A N 1
ATOM 3281 C CA . ALA A 1 414 ? -65.836 7.101 103.070 1.00 67.50 414 ALA A CA 1
ATOM 3282 C C . ALA A 1 414 ? -65.898 8.013 101.835 1.00 67.50 414 ALA A C 1
ATOM 3284 O O . ALA A 1 414 ? -65.665 7.565 100.714 1.00 67.50 414 ALA A O 1
ATOM 3285 N N . GLU A 1 415 ? -66.140 9.307 102.054 1.00 67.88 415 GLU A N 1
ATOM 3286 C CA . GLU A 1 415 ? -66.241 10.305 100.990 1.00 67.88 415 GLU A CA 1
ATOM 3287 C C . GLU A 1 415 ? -64.869 10.622 100.371 1.00 67.88 415 GLU A C 1
ATOM 3289 O O . GLU A 1 415 ? -64.756 10.712 99.147 1.00 67.88 415 GLU A O 1
ATOM 3294 N N . ASP A 1 416 ? -63.803 10.702 101.177 1.00 72.25 416 ASP A N 1
ATOM 3295 C CA . ASP A 1 416 ? -62.445 10.871 100.655 1.00 72.25 416 ASP A CA 1
ATOM 3296 C C . ASP A 1 416 ? -61.915 9.583 100.015 1.00 72.25 416 ASP A C 1
ATOM 3298 O O . ASP A 1 416 ? -61.246 9.683 98.991 1.00 72.25 416 ASP A O 1
ATOM 3302 N N . ASN A 1 417 ? -62.269 8.376 100.493 1.00 77.94 417 ASN A N 1
ATOM 3303 C CA . ASN A 1 417 ? -61.973 7.140 99.743 1.00 77.94 417 ASN A CA 1
ATOM 3304 C C . ASN A 1 417 ? -62.674 7.121 98.388 1.00 77.94 417 ASN A C 1
ATOM 3306 O O . ASN A 1 417 ? -62.066 6.728 97.397 1.00 77.94 417 ASN A O 1
ATOM 3310 N N . GLN A 1 418 ? -63.934 7.553 98.323 1.00 82.69 418 GLN A N 1
ATOM 3311 C CA . GLN A 1 418 ? -64.682 7.579 97.072 1.00 82.69 418 GLN A CA 1
ATOM 3312 C C . GLN A 1 418 ? -64.102 8.612 96.089 1.00 82.69 418 GLN A C 1
ATOM 3314 O O . GLN A 1 418 ? -63.966 8.319 94.900 1.00 82.69 418 GLN A O 1
ATOM 3319 N N . LYS A 1 419 ? -63.677 9.789 96.573 1.00 84.19 419 LYS A N 1
ATOM 3320 C CA . LYS A 1 419 ? -62.951 10.794 95.770 1.00 84.19 419 LYS A CA 1
ATOM 3321 C C . LYS A 1 419 ? -61.577 10.288 95.325 1.00 84.19 419 LYS A C 1
ATOM 3323 O O . LYS A 1 419 ? -61.214 10.467 94.164 1.00 84.19 419 LYS A O 1
ATOM 3328 N N . LEU A 1 420 ? -60.828 9.620 96.205 1.00 85.44 420 LEU A N 1
ATOM 3329 C CA . LEU A 1 420 ? -59.527 9.035 95.875 1.00 85.44 420 LEU A CA 1
ATOM 3330 C C . LEU A 1 420 ? -59.677 7.921 94.830 1.00 85.44 420 LEU A C 1
ATOM 3332 O O . LEU A 1 420 ? -58.915 7.879 93.871 1.00 85.44 420 LEU A O 1
ATOM 3336 N N . GLN A 1 421 ? -60.698 7.073 94.960 1.00 88.50 421 GLN A N 1
ATOM 3337 C CA . GLN A 1 421 ? -61.022 6.018 94.001 1.00 88.50 421 GLN A CA 1
ATOM 3338 C C . GLN A 1 421 ? -61.406 6.594 92.630 1.00 88.50 421 GLN A C 1
ATOM 3340 O O . GLN A 1 421 ? -60.943 6.091 91.609 1.00 88.50 421 GLN A O 1
ATOM 3345 N N . MET A 1 422 ? -62.175 7.688 92.593 1.00 87.12 422 MET A N 1
ATOM 3346 C CA . MET A 1 422 ? -62.465 8.432 91.359 1.00 87.12 422 MET A CA 1
ATOM 3347 C C . MET A 1 422 ? -61.201 9.038 90.727 1.00 87.12 422 MET A C 1
ATOM 3349 O O . MET A 1 422 ? -61.020 8.949 89.509 1.00 87.12 422 MET A O 1
ATOM 3353 N N . CYS A 1 423 ? -60.298 9.614 91.528 1.00 86.75 423 CYS A N 1
ATOM 3354 C CA . CYS A 1 423 ? -59.010 10.119 91.043 1.00 86.75 423 CYS A CA 1
ATOM 3355 C C . CYS A 1 423 ? -58.126 8.994 90.490 1.00 86.75 423 CYS A C 1
ATOM 3357 O O . CYS A 1 423 ? -57.548 9.152 89.419 1.00 86.75 423 CYS A O 1
ATOM 3359 N N . VAL A 1 424 ? -58.058 7.844 91.165 1.00 89.12 424 VAL A N 1
ATOM 3360 C CA . VAL A 1 424 ? -57.302 6.671 90.698 1.00 89.12 424 VAL A CA 1
ATOM 3361 C C . VAL A 1 424 ? -57.871 6.147 89.380 1.00 89.12 424 VAL A C 1
ATOM 3363 O O . VAL A 1 424 ? -57.108 5.947 88.443 1.00 89.12 424 VAL A O 1
ATOM 3366 N N . GLN A 1 425 ? -59.196 6.024 89.252 1.00 91.00 425 GLN A N 1
ATOM 3367 C CA . GLN A 1 425 ? -59.831 5.619 87.990 1.00 91.00 425 GLN A CA 1
ATOM 3368 C C . GLN A 1 425 ? -59.575 6.617 86.851 1.00 91.00 425 GLN A C 1
ATOM 3370 O O . GLN A 1 425 ? -59.426 6.217 85.697 1.00 91.00 425 GLN A O 1
ATOM 3375 N N . THR A 1 426 ? -59.526 7.916 87.154 1.00 89.88 426 THR A N 1
ATOM 3376 C CA . THR A 1 426 ? -59.210 8.956 86.160 1.00 89.88 426 THR A CA 1
ATOM 3377 C C . THR A 1 426 ? -57.750 8.856 85.715 1.00 89.88 426 THR A C 1
ATOM 3379 O O . THR A 1 426 ? -57.481 8.839 84.517 1.00 89.88 426 THR A O 1
ATOM 3382 N N . LEU A 1 427 ? -56.822 8.676 86.658 1.00 90.69 427 LEU A N 1
ATOM 3383 C CA . LEU A 1 427 ? -55.399 8.478 86.371 1.00 90.69 427 LEU A CA 1
ATOM 3384 C C . LEU A 1 427 ? -55.124 7.168 85.618 1.00 90.69 427 LEU A C 1
ATOM 3386 O O . LEU A 1 427 ? -54.252 7.129 84.757 1.00 90.69 427 LEU A O 1
ATOM 3390 N N . GLU A 1 428 ? -55.861 6.092 85.900 1.00 91.75 428 GLU A N 1
ATOM 3391 C CA . GLU A 1 428 ? -55.763 4.833 85.149 1.00 91.75 428 GLU A CA 1
ATOM 3392 C C . GLU A 1 428 ? -56.225 5.001 83.698 1.00 91.75 428 GLU A C 1
ATOM 3394 O O . GLU A 1 428 ? -55.563 4.505 82.783 1.00 91.75 428 GLU A O 1
ATOM 3399 N N . LYS A 1 429 ? -57.309 5.754 83.469 1.00 93.12 429 LYS A N 1
ATOM 3400 C CA . LYS A 1 429 ? -57.766 6.107 82.117 1.00 93.12 429 LYS A CA 1
ATOM 3401 C C . LYS A 1 429 ? -56.751 6.981 81.386 1.00 93.12 429 LYS A C 1
ATOM 3403 O O . LYS A 1 429 ? -56.410 6.670 80.249 1.00 93.12 429 LYS A O 1
ATOM 3408 N N . GLU A 1 430 ? -56.227 8.023 82.029 1.00 92.19 430 GLU A N 1
ATOM 3409 C CA . GLU A 1 430 ? -55.181 8.876 81.449 1.00 92.19 430 GLU A CA 1
ATOM 3410 C C . GLU A 1 430 ? -53.909 8.084 81.138 1.00 92.19 430 GLU A C 1
ATOM 3412 O O . GLU A 1 430 ? -53.337 8.238 80.063 1.00 92.19 430 GLU A O 1
ATOM 3417 N N . LYS A 1 431 ? -53.494 7.171 82.022 1.00 92.75 431 LYS A N 1
ATOM 3418 C CA . LYS A 1 431 ? -52.356 6.277 81.782 1.00 92.75 431 LYS A CA 1
ATOM 3419 C C . LYS A 1 431 ? -52.598 5.356 80.584 1.00 92.75 431 LYS A C 1
ATOM 3421 O O . LYS A 1 431 ? -51.668 5.124 79.816 1.00 92.75 431 LYS A O 1
ATOM 3426 N N . SER A 1 432 ? -53.818 4.842 80.414 1.00 93.31 432 SER A N 1
ATOM 3427 C CA . SER A 1 432 ? -54.185 4.040 79.241 1.00 93.31 432 SER A CA 1
ATOM 3428 C C . SER A 1 432 ? -54.133 4.865 77.954 1.00 93.31 432 SER A C 1
ATOM 3430 O O . SER A 1 432 ? -53.577 4.395 76.967 1.00 93.31 432 SER A O 1
ATOM 3432 N N . LEU A 1 433 ? -54.659 6.095 77.970 1.00 94.69 433 LEU A N 1
ATOM 3433 C CA . LEU A 1 433 ? -54.628 7.006 76.820 1.00 94.69 433 LEU A CA 1
ATOM 3434 C C . LEU A 1 433 ? -53.197 7.417 76.458 1.00 94.69 433 LEU A C 1
ATOM 3436 O O . LEU A 1 433 ? -52.822 7.357 75.294 1.00 94.69 433 LEU A O 1
ATOM 3440 N N . LEU A 1 434 ? -52.366 7.742 77.451 1.00 93.31 434 LEU A N 1
ATOM 3441 C CA . LEU A 1 434 ? -50.945 8.039 77.247 1.00 93.31 434 LEU A CA 1
ATOM 3442 C C . LEU A 1 434 ? -50.166 6.827 76.725 1.00 93.31 434 LEU A C 1
ATOM 3444 O O . LEU A 1 434 ? -49.243 6.985 75.929 1.00 93.31 434 LEU A O 1
ATOM 3448 N N . SER A 1 435 ? -50.511 5.612 77.164 1.00 93.56 435 SER A N 1
ATOM 3449 C CA . SER A 1 435 ? -49.907 4.386 76.630 1.00 93.56 435 SER A CA 1
ATOM 3450 C C . SER A 1 435 ? -50.278 4.187 75.163 1.00 93.56 435 SER A C 1
ATOM 3452 O O . SER A 1 435 ? -49.403 3.878 74.358 1.00 93.56 435 SER A O 1
ATOM 3454 N N . GLN A 1 436 ? -51.543 4.423 74.811 1.00 95.06 436 GLN A N 1
ATOM 3455 C CA . GLN A 1 436 ? -52.013 4.357 73.432 1.00 95.06 436 GLN A CA 1
ATOM 3456 C C . GLN A 1 436 ? -51.333 5.419 72.551 1.00 95.06 436 GLN A C 1
ATOM 3458 O O . GLN A 1 436 ? -50.797 5.085 71.500 1.00 95.06 436 GLN A O 1
ATOM 3463 N N . GLU A 1 437 ? -51.270 6.676 72.996 1.00 93.62 437 GLU A N 1
ATOM 3464 C CA . GLU A 1 437 ? -50.599 7.759 72.262 1.00 93.62 437 GLU A CA 1
ATOM 3465 C C . GLU A 1 437 ? -49.104 7.466 72.070 1.00 93.62 437 GLU A C 1
ATOM 3467 O O . GLU A 1 437 ? -48.546 7.680 70.992 1.00 93.62 437 GLU A O 1
ATOM 3472 N N . LYS A 1 438 ? -48.442 6.902 73.088 1.00 93.81 438 LYS A N 1
ATOM 3473 C CA . LYS A 1 438 ? -47.050 6.455 72.979 1.00 93.81 438 LYS A CA 1
ATOM 3474 C C . LYS A 1 438 ? -46.883 5.372 71.909 1.00 93.81 438 LYS A C 1
ATOM 3476 O O . LYS A 1 438 ? -45.916 5.430 71.150 1.00 93.81 438 LYS A O 1
ATOM 3481 N N . GLU A 1 439 ? -47.783 4.392 71.852 1.00 94.06 439 GLU A N 1
ATOM 3482 C CA . GLU A 1 439 ? -47.760 3.341 70.829 1.00 94.06 439 GLU A CA 1
ATOM 3483 C C . GLU A 1 439 ? -47.992 3.920 69.424 1.00 94.06 439 GLU A C 1
ATOM 3485 O O . GLU A 1 439 ? -47.228 3.619 68.507 1.00 94.06 439 GLU A O 1
ATOM 3490 N N . GLU A 1 440 ? -48.961 4.823 69.259 1.00 94.38 440 GLU A N 1
ATOM 3491 C CA . GLU A 1 440 ? -49.249 5.502 67.986 1.00 94.38 440 GLU A CA 1
ATOM 3492 C C . GLU A 1 440 ? -48.073 6.366 67.500 1.00 94.38 440 GLU A C 1
ATOM 3494 O O . GLU A 1 440 ? -47.704 6.329 66.318 1.00 94.38 440 GLU A O 1
ATOM 3499 N N . LEU A 1 441 ? -47.420 7.100 68.407 1.00 94.19 441 LEU A N 1
ATOM 3500 C CA . LEU A 1 441 ? -46.206 7.860 68.105 1.00 94.19 441 LEU A CA 1
ATOM 3501 C C . LEU A 1 441 ? -45.041 6.938 67.742 1.00 94.19 441 LEU A C 1
ATOM 3503 O O . LEU A 1 441 ? -44.291 7.239 66.814 1.00 94.19 441 LEU A O 1
ATOM 3507 N N . GLN A 1 442 ? -44.895 5.801 68.422 1.00 94.50 442 GLN A N 1
ATOM 3508 C CA . GLN A 1 442 ? -43.844 4.832 68.121 1.00 94.50 442 GLN A CA 1
ATOM 3509 C C . GLN A 1 442 ? -44.045 4.167 66.748 1.00 94.50 442 GLN A C 1
ATOM 3511 O O . GLN A 1 442 ? -43.074 3.976 66.006 1.00 94.50 442 GLN A O 1
ATOM 3516 N N . VAL A 1 443 ? -45.292 3.884 66.364 1.00 94.06 443 VAL A N 1
ATOM 3517 C CA . VAL A 1 443 ? -45.645 3.422 65.012 1.00 94.06 443 VAL A CA 1
ATOM 3518 C C . VAL A 1 443 ? -45.352 4.507 63.974 1.00 94.06 443 VAL A C 1
ATOM 3520 O O . VAL A 1 443 ? -44.716 4.227 62.957 1.00 94.06 443 VAL A O 1
ATOM 3523 N N . SER A 1 444 ? -45.741 5.755 64.245 1.00 93.31 444 SER A N 1
ATOM 3524 C CA . SER A 1 444 ? -45.499 6.891 63.346 1.00 93.31 444 SER A CA 1
ATOM 3525 C C . SER A 1 444 ? -44.006 7.159 63.140 1.00 93.31 444 SER A C 1
ATOM 3527 O O . SER A 1 444 ? -43.568 7.383 62.012 1.00 93.31 444 SER A O 1
ATOM 3529 N N . LEU A 1 445 ? -43.203 7.062 64.203 1.00 93.25 445 LEU A N 1
ATOM 3530 C CA . LEU A 1 445 ? -41.748 7.200 64.143 1.00 93.25 445 LEU A CA 1
ATOM 3531 C C . LEU A 1 445 ? -41.111 6.078 63.311 1.00 93.25 445 LEU A C 1
ATOM 3533 O O . LEU A 1 445 ? -40.236 6.338 62.487 1.00 93.25 445 LEU A O 1
ATOM 3537 N N . SER A 1 446 ? -41.577 4.839 63.489 1.00 92.94 446 SER A N 1
ATOM 3538 C CA . SER A 1 446 ? -41.092 3.683 62.723 1.00 92.94 446 SER A CA 1
ATOM 3539 C C . SER A 1 446 ? -41.426 3.821 61.235 1.00 92.94 446 SER A C 1
ATOM 3541 O O . SER A 1 446 ? -40.579 3.563 60.379 1.00 92.94 446 SER A O 1
ATOM 3543 N N . LYS A 1 447 ? -42.634 4.303 60.919 1.00 94.75 447 LYS A N 1
ATOM 3544 C CA . LYS A 1 447 ? -43.061 4.594 59.547 1.00 94.75 447 LYS A CA 1
ATOM 3545 C C . LYS A 1 447 ? -42.204 5.692 58.912 1.00 94.75 447 LYS A C 1
ATOM 3547 O O . LYS A 1 447 ? -41.673 5.490 57.825 1.00 94.75 447 LYS A O 1
ATOM 3552 N N . LEU A 1 448 ? -42.001 6.807 59.616 1.00 92.50 448 LEU A N 1
ATOM 3553 C CA . LEU A 1 448 ? -41.180 7.918 59.130 1.00 92.50 448 LEU A CA 1
ATOM 3554 C C . LEU A 1 448 ? -39.715 7.503 58.921 1.00 92.50 448 LEU A C 1
ATOM 3556 O O . LEU A 1 448 ? -39.098 7.887 57.930 1.00 92.50 448 LEU A O 1
ATOM 3560 N N . SER A 1 449 ? -39.163 6.676 59.814 1.00 90.94 449 SER A N 1
ATOM 3561 C CA . SER A 1 449 ? -37.816 6.115 59.656 1.00 90.94 449 SER A CA 1
ATOM 3562 C C . SER A 1 449 ? -37.702 5.238 58.406 1.00 90.94 449 SER A C 1
ATOM 3564 O O . SER A 1 449 ? -36.694 5.307 57.705 1.00 90.94 449 SER A O 1
ATOM 3566 N N . SER A 1 450 ? -38.722 4.426 58.111 1.00 90.69 450 SER A N 1
ATOM 3567 C CA . SER A 1 450 ? -38.756 3.612 56.892 1.00 90.69 450 SER A CA 1
ATOM 3568 C C . SER A 1 450 ? -38.833 4.481 55.636 1.00 90.69 450 SER A C 1
ATOM 3570 O O . SER A 1 450 ? -38.125 4.219 54.668 1.00 90.69 450 SER A O 1
ATOM 3572 N N . GLU A 1 451 ? -39.676 5.515 55.640 1.00 92.25 451 GLU A N 1
ATOM 3573 C CA . GLU A 1 451 ? -39.811 6.442 54.509 1.00 92.25 451 GLU A CA 1
ATOM 3574 C C . GLU A 1 451 ? -38.502 7.206 54.252 1.00 92.25 451 GLU A C 1
ATOM 3576 O O . GLU A 1 451 ? -38.087 7.354 53.102 1.00 92.25 451 GLU A O 1
ATOM 3581 N N . TYR A 1 452 ? -37.796 7.613 55.311 1.00 89.38 452 TYR A N 1
ATOM 3582 C CA . TYR A 1 452 ? -36.494 8.271 55.205 1.00 89.38 452 TYR A CA 1
ATOM 3583 C C . TYR A 1 452 ? -35.427 7.383 54.543 1.00 89.38 452 TYR A C 1
ATOM 3585 O O . TYR A 1 452 ? -34.721 7.846 53.645 1.00 89.38 452 TYR A O 1
ATOM 3593 N N . GLU A 1 453 ? -35.321 6.105 54.920 1.00 89.44 453 GLU A N 1
ATOM 3594 C CA . GLU A 1 453 ? -34.358 5.182 54.294 1.00 89.44 453 GLU A CA 1
ATOM 3595 C C . GLU A 1 453 ? -34.702 4.877 52.823 1.00 89.44 453 GLU A C 1
ATOM 3597 O O . GLU A 1 453 ? -33.805 4.741 51.984 1.00 89.44 453 GLU A O 1
ATOM 3602 N N . VAL A 1 454 ? -35.989 4.855 52.458 1.00 90.31 454 VAL A N 1
ATOM 3603 C CA . VAL A 1 454 ? -36.417 4.738 51.051 1.00 90.31 454 VAL A CA 1
ATOM 3604 C C . VAL A 1 454 ? -36.013 5.976 50.247 1.00 90.31 454 VAL A C 1
ATOM 3606 O O . VAL A 1 454 ? -35.467 5.850 49.151 1.00 90.31 454 VAL A O 1
ATOM 3609 N N . ILE A 1 455 ? -36.214 7.179 50.787 1.00 87.50 455 ILE A N 1
ATOM 3610 C CA . ILE A 1 455 ? -35.805 8.426 50.121 1.00 87.50 455 ILE A CA 1
ATOM 3611 C C . ILE A 1 455 ? -34.283 8.474 49.963 1.00 87.50 455 ILE A C 1
ATOM 3613 O O . ILE A 1 455 ? -33.783 8.806 48.891 1.00 87.50 455 ILE A O 1
ATOM 3617 N N . LYS A 1 456 ? -33.540 8.093 51.005 1.00 88.56 456 LYS A N 1
ATOM 3618 C CA . LYS A 1 456 ? -32.075 8.064 50.997 1.00 88.56 456 LYS A CA 1
ATOM 3619 C C . LYS A 1 456 ? -31.521 7.076 49.969 1.00 88.56 456 LYS A C 1
ATOM 3621 O O . LYS A 1 456 ? -30.653 7.447 49.186 1.00 88.56 456 LYS A O 1
ATOM 3626 N N . SER A 1 457 ? -32.048 5.851 49.926 1.00 86.44 457 SER A N 1
ATOM 3627 C CA . SER A 1 457 ? -31.649 4.848 48.927 1.00 86.44 457 SER A CA 1
ATOM 3628 C C . SER A 1 457 ? -32.022 5.262 47.500 1.00 86.44 457 SER A C 1
ATOM 3630 O O . SER A 1 457 ? -31.224 5.074 46.581 1.00 86.44 457 SER A O 1
ATOM 3632 N N . THR A 1 458 ? -33.181 5.899 47.312 1.00 85.81 458 THR A N 1
ATOM 3633 C CA . THR A 1 458 ? -33.595 6.442 46.009 1.00 85.81 458 THR A CA 1
ATOM 3634 C C . THR A 1 458 ? -32.670 7.572 45.558 1.00 85.81 458 THR A C 1
ATOM 3636 O O . THR A 1 458 ? -32.173 7.529 44.438 1.00 85.81 458 THR A O 1
ATOM 3639 N N . ALA A 1 459 ? -32.342 8.520 46.443 1.00 85.25 459 ALA A N 1
ATOM 3640 C CA . ALA A 1 459 ? -31.426 9.620 46.141 1.00 85.25 459 ALA A CA 1
ATOM 3641 C C . ALA A 1 459 ? -30.010 9.131 45.791 1.00 85.25 459 ALA A C 1
ATOM 3643 O O . ALA A 1 459 ? -29.387 9.659 44.873 1.00 85.25 459 ALA A O 1
ATOM 3644 N N . SER A 1 460 ? -29.505 8.099 46.478 1.00 83.75 460 SER A N 1
ATOM 3645 C CA . SER A 1 460 ? -28.223 7.475 46.125 1.00 83.75 460 SER A CA 1
ATOM 3646 C C . SER A 1 460 ? -28.257 6.815 44.744 1.00 83.75 460 SER A C 1
ATOM 3648 O O . SER A 1 460 ? -27.302 6.949 43.984 1.00 83.75 460 SER A O 1
ATOM 3650 N N . ARG A 1 461 ? -29.358 6.140 44.398 1.00 87.06 461 ARG A N 1
ATOM 3651 C CA . ARG A 1 461 ? -29.532 5.493 43.090 1.00 87.06 461 ARG A CA 1
ATOM 3652 C C . ARG A 1 461 ? -29.673 6.507 41.952 1.00 87.06 461 ARG A C 1
ATOM 3654 O O . ARG A 1 461 ? -29.151 6.277 40.867 1.00 87.06 461 ARG A O 1
ATOM 3661 N N . ASP A 1 462 ? -30.338 7.632 42.199 1.00 86.56 462 ASP A N 1
ATOM 3662 C CA . ASP A 1 462 ? -30.478 8.708 41.214 1.00 86.56 462 ASP A CA 1
ATOM 3663 C C . ASP A 1 462 ? -29.137 9.409 40.943 1.00 86.56 462 ASP A C 1
ATOM 3665 O O . ASP A 1 462 ? -28.851 9.759 39.799 1.00 86.56 462 ASP A O 1
ATOM 3669 N N . LEU A 1 463 ? -28.282 9.558 41.963 1.00 85.69 463 LEU A N 1
ATOM 3670 C CA . LEU A 1 463 ? -26.925 10.091 41.795 1.00 85.69 463 LEU A CA 1
ATOM 3671 C C . LEU A 1 463 ? -26.054 9.169 40.923 1.00 85.69 463 LEU A C 1
ATOM 3673 O O . LEU A 1 463 ? -25.329 9.648 40.052 1.00 85.69 463 LEU A O 1
ATOM 3677 N N . ASP A 1 464 ? -26.165 7.855 41.132 1.00 89.50 464 ASP A N 1
ATOM 3678 C CA . ASP A 1 464 ? -25.460 6.839 40.342 1.00 89.50 464 ASP A CA 1
ATOM 3679 C C . ASP A 1 464 ? -25.936 6.828 38.878 1.00 89.50 464 ASP A C 1
ATOM 3681 O O . ASP A 1 464 ? -25.128 6.860 37.949 1.00 89.50 464 ASP A O 1
ATOM 3685 N N . LEU A 1 465 ? -27.252 6.912 38.656 1.00 89.88 465 LEU A N 1
ATOM 3686 C CA . LEU A 1 465 ? -27.830 7.068 37.318 1.00 89.88 465 LEU A CA 1
ATOM 3687 C C . LEU A 1 465 ? -27.353 8.350 36.625 1.00 89.88 465 LEU A C 1
ATOM 3689 O O . LEU A 1 465 ? -27.076 8.328 35.427 1.00 89.88 465 LEU A O 1
ATOM 3693 N N . PHE A 1 466 ? -27.234 9.462 37.353 1.00 87.62 466 PHE A N 1
ATOM 3694 C CA . PHE A 1 466 ? -26.750 10.720 36.785 1.00 87.62 466 PHE A CA 1
ATOM 3695 C C . PHE A 1 466 ? -25.286 10.616 36.334 1.00 87.62 466 PHE A C 1
ATOM 3697 O O . PHE A 1 466 ? -24.944 11.119 35.263 1.00 87.62 466 PHE A O 1
ATOM 3704 N N . SER A 1 467 ? -24.446 9.910 37.103 1.00 88.06 467 SER A N 1
ATOM 3705 C CA . SER A 1 467 ? -23.064 9.609 36.710 1.00 88.06 467 SER A CA 1
ATOM 3706 C C . SER A 1 467 ? -23.022 8.750 35.447 1.00 88.06 467 SER A C 1
ATOM 3708 O O . SER A 1 467 ? -22.350 9.110 34.486 1.00 88.06 467 SER A O 1
ATOM 3710 N N . GLN A 1 468 ? -23.812 7.674 35.391 1.00 92.81 468 GLN A N 1
ATOM 3711 C CA . GLN A 1 468 ? -23.872 6.800 34.216 1.00 92.81 468 GLN A CA 1
ATOM 3712 C C . GLN A 1 468 ? -24.359 7.540 32.961 1.00 92.81 468 GLN A C 1
ATOM 3714 O O . GLN A 1 468 ? -23.813 7.347 31.878 1.00 92.81 468 GLN A O 1
ATOM 3719 N N . VAL A 1 469 ? -25.361 8.418 33.083 1.00 92.12 469 VAL A N 1
ATOM 3720 C CA . VAL A 1 469 ? -25.851 9.236 31.960 1.00 92.12 469 VAL A CA 1
ATOM 3721 C C . VAL A 1 469 ? -24.786 10.223 31.485 1.00 92.12 469 VAL A C 1
ATOM 3723 O O . VAL A 1 469 ? -24.624 10.408 30.279 1.00 92.12 469 VAL A O 1
ATOM 3726 N N . HIS A 1 470 ? -24.050 10.842 32.408 1.00 92.62 470 HIS A N 1
ATOM 3727 C CA . HIS A 1 470 ? -22.949 11.735 32.064 1.00 92.62 470 HIS A CA 1
ATOM 3728 C C . HIS A 1 470 ? -21.832 10.988 31.318 1.00 92.62 470 HIS A C 1
ATOM 3730 O O . HIS A 1 470 ? -21.393 11.441 30.260 1.00 92.62 470 HIS A O 1
ATOM 3736 N N . ASP A 1 471 ? -21.439 9.813 31.810 1.00 93.69 471 ASP A N 1
ATOM 3737 C CA . ASP A 1 471 ? -20.409 8.980 31.185 1.00 93.69 471 ASP A CA 1
ATOM 3738 C C . ASP A 1 471 ? -20.845 8.483 29.801 1.00 93.69 471 ASP A C 1
ATOM 3740 O O . ASP A 1 471 ? -20.078 8.538 28.840 1.00 93.69 471 ASP A O 1
ATOM 3744 N N . LEU A 1 472 ? -22.104 8.055 29.655 1.00 95.00 472 LEU A N 1
ATOM 3745 C CA . LEU A 1 472 ? -22.668 7.668 28.359 1.00 95.00 472 LEU A CA 1
ATOM 3746 C C . LEU A 1 472 ? -22.691 8.835 27.372 1.00 95.00 472 LEU A C 1
ATOM 3748 O O . LEU A 1 472 ? -22.377 8.640 26.200 1.00 95.00 472 LEU A O 1
ATOM 3752 N N . LYS A 1 473 ? -23.022 10.045 27.831 1.00 96.25 473 LYS A N 1
ATOM 3753 C CA . LYS A 1 473 ? -23.007 11.242 26.988 1.00 96.25 473 LYS A CA 1
ATOM 3754 C C . LYS A 1 473 ? -21.592 11.572 26.513 1.00 96.25 473 LYS A C 1
ATOM 3756 O O . LYS A 1 473 ? -21.405 11.815 25.326 1.00 96.25 473 LYS A O 1
ATOM 3761 N N . HIS A 1 474 ? -20.605 11.525 27.407 1.00 94.19 474 HIS A N 1
ATOM 3762 C CA . HIS A 1 474 ? -19.209 11.765 27.043 1.00 94.19 474 HIS A CA 1
ATOM 3763 C C . HIS A 1 474 ? -18.687 10.697 26.069 1.00 94.19 474 HIS A C 1
ATOM 3765 O O . HIS A 1 474 ? -17.970 11.012 25.120 1.00 94.19 474 HIS A O 1
ATOM 3771 N N . ASN A 1 475 ? -19.053 9.428 26.269 1.00 94.38 475 ASN A N 1
ATOM 3772 C CA . ASN A 1 475 ? -18.688 8.354 25.346 1.00 94.38 475 ASN A CA 1
ATOM 3773 C C . ASN A 1 475 ? -19.342 8.529 23.969 1.00 94.38 475 ASN A C 1
ATOM 3775 O O . ASN A 1 475 ? -18.697 8.271 22.955 1.00 94.38 475 ASN A O 1
ATOM 3779 N N . LEU A 1 476 ? -20.600 8.977 23.924 1.00 95.00 476 LEU A N 1
ATOM 3780 C CA . LEU A 1 476 ? -21.299 9.261 22.673 1.00 95.00 476 LEU A CA 1
ATOM 3781 C C . LEU A 1 476 ? -20.638 10.417 21.914 1.00 95.00 476 LEU A C 1
ATOM 3783 O O . LEU A 1 476 ? -20.386 10.281 20.723 1.00 95.00 476 LEU A O 1
ATOM 3787 N N . GLU A 1 477 ? -20.298 11.506 22.605 1.00 96.06 477 GLU A N 1
ATOM 3788 C CA . GLU A 1 477 ? -19.615 12.665 22.015 1.00 96.06 477 GLU A CA 1
ATOM 3789 C C . GLU A 1 477 ? -18.221 12.294 21.484 1.00 96.06 477 GLU A C 1
ATOM 3791 O O . GLU A 1 477 ? -17.862 12.662 20.368 1.00 96.06 477 GLU A O 1
ATOM 3796 N N . ALA A 1 478 ? -17.467 11.474 22.223 1.00 95.12 478 ALA A N 1
ATOM 3797 C CA . ALA A 1 478 ? -16.188 10.947 21.750 1.00 95.12 478 ALA A CA 1
ATOM 3798 C C . ALA A 1 478 ? -16.350 10.074 20.491 1.00 95.12 478 ALA A C 1
ATOM 3800 O O . ALA A 1 478 ? -15.563 10.187 19.552 1.00 95.12 478 ALA A O 1
ATOM 3801 N N . LYS A 1 479 ? -17.388 9.228 20.441 1.00 94.94 479 LYS A N 1
ATOM 3802 C CA . LYS A 1 479 ? -17.676 8.384 19.271 1.00 94.94 479 LYS A CA 1
ATOM 3803 C C . LYS A 1 479 ? -18.149 9.186 18.062 1.00 94.94 479 LYS A C 1
ATOM 3805 O O . LYS A 1 479 ? -17.828 8.817 16.938 1.00 94.94 479 LYS A O 1
ATOM 3810 N N . GLU A 1 480 ? -18.882 10.272 18.276 1.00 94.62 480 GLU A N 1
ATOM 3811 C CA . GLU A 1 480 ? -19.287 11.195 17.215 1.00 94.62 480 GLU A CA 1
ATOM 3812 C C . GLU A 1 480 ? -18.078 11.925 16.613 1.00 94.62 480 GLU A C 1
ATOM 3814 O O . GLU A 1 480 ? -17.969 12.030 15.393 1.00 94.62 480 GLU A O 1
ATOM 3819 N N . GLN A 1 481 ? -17.129 12.366 17.443 1.00 95.44 481 GLN A N 1
ATOM 3820 C CA . GLN A 1 481 ? -15.881 12.971 16.967 1.00 95.44 481 GLN A CA 1
ATOM 3821 C C . GLN A 1 481 ? -15.029 11.981 16.163 1.00 95.44 481 GLN A C 1
ATOM 3823 O O . GLN A 1 481 ? -14.574 12.324 15.076 1.00 95.44 481 GLN A O 1
ATOM 3828 N N . GLU A 1 482 ? -14.877 10.746 16.650 1.00 94.75 482 GLU A N 1
ATOM 3829 C CA . GLU A 1 482 ? -14.163 9.674 15.940 1.00 94.75 482 GLU A CA 1
ATOM 3830 C C . GLU A 1 482 ? -14.821 9.356 14.587 1.00 94.75 482 GLU A C 1
ATOM 3832 O O . GLU A 1 482 ? -14.135 9.198 13.579 1.00 94.75 482 GLU A O 1
ATOM 3837 N N . LEU A 1 483 ? -16.158 9.327 14.534 1.00 94.19 483 LEU A N 1
ATOM 3838 C CA . LEU A 1 483 ? -16.894 9.137 13.285 1.00 94.19 483 LEU A CA 1
ATOM 3839 C C . LEU A 1 483 ? -16.657 10.291 12.303 1.00 94.19 483 LEU A C 1
ATOM 3841 O O . LEU A 1 483 ? -16.409 10.040 11.128 1.00 94.19 483 LEU A O 1
ATOM 3845 N N . ASN A 1 484 ? -16.714 11.540 12.767 1.00 95.06 484 ASN A N 1
ATOM 3846 C CA . ASN A 1 484 ? -16.475 12.707 11.915 1.00 95.06 484 ASN A CA 1
ATOM 3847 C C . ASN A 1 484 ? -15.042 12.735 11.372 1.00 95.06 484 ASN A C 1
ATOM 3849 O O . ASN A 1 484 ? -14.841 13.055 10.202 1.00 95.06 484 ASN A O 1
ATOM 3853 N N . GLN A 1 485 ? -14.061 12.355 12.193 1.00 95.38 485 GLN A N 1
ATOM 3854 C CA . GLN A 1 485 ? -12.677 12.215 11.755 1.00 95.38 485 GLN A CA 1
ATOM 3855 C C . GLN A 1 485 ? -12.542 11.119 10.687 1.00 95.38 485 GLN A C 1
ATOM 3857 O O . GLN A 1 485 ? -11.987 11.372 9.623 1.00 95.38 485 GLN A O 1
ATOM 3862 N N . SER A 1 486 ? -13.154 9.951 10.906 1.00 92.19 486 SER A N 1
ATOM 3863 C CA . SER A 1 486 ? -13.156 8.862 9.921 1.00 92.19 486 SER A CA 1
ATOM 3864 C C . SER A 1 486 ? -13.868 9.235 8.613 1.00 92.19 486 SER A C 1
ATOM 3866 O O . SER A 1 486 ? -13.462 8.797 7.537 1.00 92.19 486 SER A O 1
ATOM 3868 N N . ILE A 1 487 ? -14.930 10.046 8.665 1.00 92.88 487 ILE A N 1
ATOM 3869 C CA . ILE A 1 487 ? -15.585 10.575 7.459 1.00 92.88 487 ILE A CA 1
ATOM 3870 C C . ILE A 1 487 ? -14.619 11.480 6.691 1.00 92.88 487 ILE A C 1
ATOM 3872 O O . ILE A 1 487 ? -14.485 11.317 5.482 1.00 92.88 487 ILE A O 1
ATOM 3876 N N . HIS A 1 488 ? -13.917 12.379 7.382 1.00 95.50 488 HIS A N 1
ATOM 3877 C CA . HIS A 1 488 ? -12.960 13.280 6.748 1.00 95.50 488 HIS A CA 1
ATOM 3878 C C . HIS A 1 488 ? -11.780 12.531 6.111 1.00 95.50 488 HIS A C 1
ATOM 3880 O O . HIS A 1 488 ? -11.430 12.794 4.964 1.00 95.50 488 HIS A O 1
ATOM 3886 N N . GLU A 1 489 ? -11.223 11.539 6.809 1.00 93.69 489 GLU A N 1
ATOM 3887 C CA . GLU A 1 489 ? -10.183 10.655 6.268 1.00 93.69 489 GLU A CA 1
ATOM 3888 C C . GLU A 1 489 ? -10.675 9.917 5.013 1.00 93.69 489 GLU A C 1
ATOM 3890 O O . GLU A 1 489 ? -9.977 9.867 4.002 1.00 93.69 489 GLU A O 1
ATOM 3895 N N . ASN A 1 490 ? -11.912 9.406 5.021 1.00 92.25 490 ASN A N 1
ATOM 3896 C CA . ASN A 1 490 ? -12.503 8.776 3.838 1.00 92.25 490 ASN A CA 1
ATOM 3897 C C . ASN A 1 490 ? -12.686 9.753 2.666 1.00 92.25 490 ASN A C 1
ATOM 3899 O O . ASN A 1 490 ? -12.519 9.347 1.517 1.00 92.25 490 ASN A O 1
ATOM 3903 N N . GLU A 1 491 ? -13.033 11.017 2.921 1.00 95.88 491 GLU A N 1
ATOM 3904 C CA . GLU A 1 491 ? -13.125 12.049 1.879 1.00 95.88 491 GLU A CA 1
ATOM 3905 C C . GLU A 1 491 ? -11.755 12.338 1.247 1.00 95.88 491 GLU A C 1
ATOM 3907 O O . GLU A 1 491 ? -11.662 12.447 0.023 1.00 95.88 491 GLU A O 1
ATOM 3912 N N . ILE A 1 492 ? -10.690 12.400 2.055 1.00 95.19 492 ILE A N 1
ATOM 3913 C CA . ILE A 1 492 ? -9.312 12.580 1.572 1.00 95.19 492 ILE A CA 1
ATOM 3914 C C . ILE A 1 492 ? -8.882 11.379 0.726 1.00 95.19 492 ILE A C 1
ATOM 3916 O O . ILE A 1 492 ? -8.483 11.553 -0.425 1.00 95.19 492 ILE A O 1
ATOM 3920 N N . LEU A 1 493 ? -9.046 10.157 1.243 1.00 94.00 493 LEU A N 1
ATOM 3921 C CA . LEU A 1 493 ? -8.699 8.932 0.515 1.00 94.00 493 LEU A CA 1
ATOM 3922 C C . LEU A 1 493 ? -9.479 8.799 -0.799 1.00 94.00 493 LEU A C 1
ATOM 3924 O O . LEU A 1 493 ? -8.952 8.305 -1.796 1.00 94.00 493 LEU A O 1
ATOM 3928 N N . MET A 1 494 ? -10.734 9.253 -0.830 1.00 94.81 494 MET A N 1
ATOM 3929 C CA . MET A 1 494 ? -11.530 9.290 -2.055 1.00 94.81 494 MET A CA 1
ATOM 3930 C C . MET A 1 494 ? -10.938 10.262 -3.084 1.00 94.81 494 MET A C 1
ATOM 3932 O O . MET A 1 494 ? -10.808 9.892 -4.249 1.00 94.81 494 MET A O 1
ATOM 3936 N N . ALA A 1 495 ? -10.523 11.460 -2.664 1.00 92.94 495 ALA A N 1
ATOM 3937 C CA . ALA A 1 495 ? -9.875 12.431 -3.546 1.00 92.94 495 ALA A CA 1
ATOM 3938 C C . ALA A 1 495 ? -8.514 11.932 -4.072 1.00 92.94 495 ALA A C 1
ATOM 3940 O O . ALA A 1 495 ? -8.200 12.110 -5.251 1.00 92.94 495 ALA A O 1
ATOM 3941 N N . GLU A 1 496 ? -7.723 11.258 -3.233 1.00 93.00 496 GLU A N 1
ATOM 3942 C CA . GLU A 1 496 ? -6.462 10.633 -3.648 1.00 93.00 496 GLU A CA 1
ATOM 3943 C C . GLU A 1 496 ? -6.681 9.503 -4.658 1.00 93.00 496 GLU A C 1
ATOM 3945 O O . GLU A 1 496 ? -5.962 9.414 -5.656 1.00 93.00 496 GLU A O 1
ATOM 3950 N N . LEU A 1 497 ? -7.702 8.664 -4.446 1.00 91.69 497 LEU A N 1
ATOM 3951 C CA . LEU A 1 497 ? -8.084 7.621 -5.398 1.00 91.69 497 LEU A CA 1
ATOM 3952 C C . LEU A 1 497 ? -8.517 8.206 -6.748 1.00 91.69 497 LEU A C 1
ATOM 3954 O O . LEU A 1 497 ? -8.154 7.653 -7.787 1.00 91.69 497 LEU A O 1
ATOM 3958 N N . GLU A 1 498 ? -9.258 9.316 -6.754 1.00 94.44 498 GLU A N 1
ATOM 3959 C CA . GLU A 1 498 ? -9.657 10.008 -7.985 1.00 94.44 498 GLU A CA 1
ATOM 3960 C C . GLU A 1 498 ? -8.451 10.577 -8.751 1.00 94.44 498 GLU A C 1
ATOM 3962 O O . GLU A 1 498 ? -8.367 10.425 -9.975 1.00 94.44 498 GLU A O 1
ATOM 3967 N N . GLU A 1 499 ? -7.483 11.188 -8.059 1.00 95.50 499 GLU A N 1
ATOM 3968 C CA . GLU A 1 499 ? -6.265 11.691 -8.707 1.00 95.50 499 GLU A CA 1
ATOM 3969 C C . GLU A 1 499 ? -5.373 10.540 -9.199 1.00 95.50 499 GLU A C 1
ATOM 3971 O O . GLU A 1 499 ? -4.821 10.621 -10.299 1.00 95.50 499 GLU A O 1
ATOM 3976 N N . LEU A 1 500 ? -5.283 9.432 -8.456 1.00 93.19 500 LEU A N 1
ATOM 3977 C CA . LEU A 1 500 ? -4.550 8.244 -8.895 1.00 93.19 500 LEU A CA 1
ATOM 3978 C C . LEU A 1 500 ? -5.191 7.609 -10.138 1.00 93.19 500 LEU A C 1
ATOM 3980 O O . LEU A 1 500 ? -4.476 7.225 -11.069 1.00 93.19 500 LEU A O 1
ATOM 3984 N N . ASP A 1 501 ? -6.524 7.531 -10.200 1.00 94.50 501 ASP A N 1
ATOM 3985 C CA . ASP A 1 501 ? -7.235 7.054 -11.391 1.00 94.50 501 ASP A CA 1
ATOM 3986 C C . ASP A 1 501 ? -6.958 7.960 -12.597 1.00 94.50 501 ASP A C 1
ATOM 3988 O O . ASP A 1 501 ? -6.625 7.481 -13.683 1.00 94.50 501 ASP A O 1
ATOM 3992 N N . LYS A 1 502 ? -6.981 9.281 -12.404 1.00 96.12 502 LYS A N 1
ATOM 3993 C CA . LYS A 1 502 ? -6.645 10.250 -13.452 1.00 96.12 502 LYS A CA 1
ATOM 3994 C C . LYS A 1 502 ? -5.205 10.093 -13.949 1.00 96.12 502 LYS A C 1
ATOM 3996 O O . LYS A 1 502 ? -4.990 10.038 -15.163 1.00 96.12 502 LYS A O 1
ATOM 4001 N N . GLN A 1 503 ? -4.232 9.954 -13.051 1.00 93.19 503 GLN A N 1
ATOM 4002 C CA . GLN A 1 503 ? -2.837 9.694 -13.422 1.00 93.19 503 GLN A CA 1
ATOM 4003 C C . GLN A 1 503 ? -2.688 8.368 -14.178 1.00 93.19 503 GLN A C 1
ATOM 4005 O O . GLN A 1 503 ? -1.964 8.295 -15.172 1.00 93.19 503 GLN A O 1
ATOM 4010 N N . ASN A 1 504 ? -3.417 7.326 -13.773 1.00 93.88 504 ASN A N 1
ATOM 4011 C CA . ASN A 1 504 ? -3.431 6.041 -14.469 1.00 93.88 504 ASN A CA 1
ATOM 4012 C C . ASN A 1 504 ? -4.033 6.160 -15.884 1.00 93.88 504 ASN A C 1
ATOM 4014 O O . ASN A 1 504 ? -3.482 5.631 -16.857 1.00 93.88 504 ASN A O 1
ATOM 4018 N N . GLN A 1 505 ? -5.118 6.922 -16.043 1.00 94.56 505 GLN A N 1
ATOM 4019 C CA . GLN A 1 505 ? -5.687 7.227 -17.357 1.00 94.56 505 GLN A CA 1
ATOM 4020 C C . GLN A 1 505 ? -4.696 7.998 -18.246 1.00 94.56 505 GLN A C 1
ATOM 4022 O O . GLN A 1 505 ? -4.593 7.713 -19.442 1.00 94.56 505 GLN A O 1
ATOM 4027 N N . GLU A 1 506 ? -3.953 8.959 -17.693 1.00 94.50 506 GLU A N 1
ATOM 4028 C CA . GLU A 1 506 ? -2.907 9.697 -18.413 1.00 94.50 506 GLU A CA 1
ATOM 4029 C C . GLU A 1 506 ? -1.740 8.789 -18.819 1.00 94.50 506 GLU A C 1
ATOM 4031 O O . GLU A 1 506 ? -1.370 8.756 -19.996 1.00 94.50 506 GLU A O 1
ATOM 4036 N N . ALA A 1 507 ? -1.223 7.973 -17.898 1.00 94.00 507 ALA A N 1
ATOM 4037 C CA . ALA A 1 507 ? -0.186 6.984 -18.185 1.00 94.00 507 ALA A CA 1
ATOM 4038 C C . ALA A 1 507 ? -0.632 6.005 -19.285 1.00 94.00 507 ALA A C 1
ATOM 4040 O O . ALA A 1 507 ? 0.111 5.742 -20.234 1.00 94.00 507 ALA A O 1
ATOM 4041 N N . THR A 1 508 ? -1.882 5.539 -19.227 1.00 95.50 508 THR A N 1
ATOM 4042 C CA . THR A 1 508 ? -2.474 4.676 -20.256 1.00 95.50 508 THR A CA 1
ATOM 4043 C C . THR A 1 508 ? -2.519 5.373 -21.620 1.00 95.50 508 THR A C 1
ATOM 4045 O O . THR A 1 508 ? -2.136 4.772 -22.627 1.00 95.50 508 THR A O 1
ATOM 4048 N N . LYS A 1 509 ? -2.907 6.657 -21.682 1.00 95.75 509 LYS A N 1
ATOM 4049 C CA . LYS A 1 509 ? -2.868 7.451 -22.929 1.00 95.75 509 LYS A CA 1
ATOM 4050 C C . LYS A 1 509 ? -1.446 7.566 -23.482 1.00 95.75 509 LYS A C 1
ATOM 4052 O O . LYS A 1 509 ? -1.253 7.400 -24.687 1.00 95.75 509 LYS A O 1
ATOM 4057 N N . HIS A 1 510 ? -0.451 7.805 -22.626 1.00 93.62 510 HIS A N 1
ATOM 4058 C CA . HIS A 1 510 ? 0.953 7.868 -23.038 1.00 93.62 510 HIS A CA 1
ATOM 4059 C C . HIS A 1 510 ? 1.457 6.534 -23.599 1.00 93.62 510 HIS A C 1
ATOM 4061 O O . HIS A 1 510 ? 2.099 6.520 -24.649 1.00 93.62 510 HIS A O 1
ATOM 4067 N N . VAL A 1 511 ? 1.123 5.409 -22.961 1.00 95.00 511 VAL A N 1
ATOM 4068 C CA . VAL A 1 511 ? 1.491 4.070 -23.449 1.00 95.00 511 VAL A CA 1
ATOM 4069 C C . VAL A 1 511 ? 0.854 3.776 -24.807 1.00 95.00 511 VAL A C 1
ATOM 4071 O O . VAL A 1 511 ? 1.534 3.264 -25.696 1.00 95.00 511 VAL A O 1
ATOM 4074 N N . ILE A 1 512 ? -0.420 4.134 -25.003 1.00 94.25 512 ILE A N 1
ATOM 4075 C CA . ILE A 1 512 ? -1.095 3.991 -26.303 1.00 94.25 512 ILE A CA 1
ATOM 4076 C C . ILE A 1 512 ? -0.376 4.826 -27.371 1.00 94.25 512 ILE A C 1
ATOM 4078 O O . ILE A 1 512 ? -0.052 4.299 -28.433 1.00 94.25 512 ILE A O 1
ATOM 4082 N N . LEU A 1 513 ? -0.038 6.085 -27.075 1.00 96.56 513 LEU A N 1
ATOM 4083 C CA . LEU A 1 513 ? 0.675 6.954 -28.015 1.00 96.56 513 LEU A CA 1
ATOM 4084 C C . LEU A 1 513 ? 2.049 6.385 -28.405 1.00 96.56 513 LEU A C 1
ATOM 4086 O O . LEU A 1 513 ? 2.404 6.380 -29.584 1.00 96.56 513 LEU A O 1
ATOM 4090 N N . ILE A 1 514 ? 2.816 5.883 -27.432 1.00 95.38 514 ILE A N 1
ATOM 4091 C CA . ILE A 1 514 ? 4.118 5.247 -27.682 1.00 95.38 514 ILE A CA 1
ATOM 4092 C C . ILE A 1 514 ? 3.938 3.988 -28.536 1.00 95.38 514 ILE A C 1
ATOM 4094 O O . ILE A 1 514 ? 4.675 3.788 -29.501 1.00 95.38 514 ILE A O 1
ATOM 4098 N N . LYS A 1 515 ? 2.937 3.156 -28.231 1.00 97.19 515 LYS A N 1
ATOM 4099 C CA . LYS A 1 515 ? 2.617 1.955 -29.014 1.00 97.19 515 LYS A CA 1
ATOM 4100 C C . LYS A 1 515 ? 2.269 2.296 -30.465 1.00 97.19 515 LYS A C 1
ATOM 4102 O O . LYS A 1 515 ? 2.734 1.606 -31.375 1.00 97.19 515 LYS A O 1
ATOM 4107 N N . ASP A 1 516 ? 1.496 3.352 -30.693 1.00 96.25 516 ASP A N 1
ATOM 4108 C CA . ASP A 1 516 ? 1.125 3.801 -32.037 1.00 96.25 516 ASP A CA 1
ATOM 4109 C C . ASP A 1 516 ? 2.343 4.323 -32.811 1.00 96.25 516 ASP A C 1
ATOM 4111 O O . ASP A 1 516 ? 2.530 3.990 -33.985 1.00 96.25 516 ASP A O 1
ATOM 4115 N N . GLN A 1 517 ? 3.226 5.078 -32.150 1.00 96.44 517 GLN A N 1
ATOM 4116 C CA . GLN A 1 517 ? 4.486 5.537 -32.741 1.00 96.44 517 GLN A CA 1
ATOM 4117 C C . GLN A 1 517 ? 5.415 4.372 -33.100 1.00 96.44 517 GLN A C 1
ATOM 4119 O O . GLN A 1 517 ? 5.944 4.343 -34.212 1.00 96.44 517 GLN A O 1
ATOM 4124 N N . LEU A 1 518 ? 5.572 3.390 -32.207 1.00 94.69 518 LEU A N 1
ATOM 4125 C CA . LEU A 1 518 ? 6.359 2.183 -32.472 1.00 94.69 518 LEU A CA 1
ATOM 4126 C C . LEU A 1 518 ? 5.772 1.372 -33.630 1.00 94.69 518 LEU A C 1
ATOM 4128 O O . LEU A 1 518 ? 6.512 0.936 -34.507 1.00 94.69 518 LEU A O 1
ATOM 4132 N N . SER A 1 519 ? 4.445 1.231 -33.689 1.00 95.88 519 SER A N 1
ATOM 4133 C CA . SER A 1 519 ? 3.761 0.534 -34.788 1.00 95.88 519 SER A CA 1
ATOM 4134 C C . SER A 1 519 ? 3.995 1.237 -36.130 1.00 95.88 519 SER A C 1
ATOM 4136 O O . SER A 1 519 ? 4.252 0.587 -37.145 1.00 95.88 519 SER A O 1
ATOM 4138 N N . LYS A 1 520 ? 3.973 2.577 -36.138 1.00 97.19 520 LYS A N 1
ATOM 4139 C CA . LYS A 1 520 ? 4.304 3.375 -37.321 1.00 97.19 520 LYS A CA 1
ATOM 4140 C C . LYS A 1 520 ? 5.758 3.161 -37.749 1.00 97.19 520 LYS A C 1
ATOM 4142 O O . LYS A 1 520 ? 5.988 2.812 -38.906 1.00 97.19 520 LYS A O 1
ATOM 4147 N N . GLN A 1 521 ? 6.715 3.290 -36.828 1.00 95.31 521 GLN A N 1
ATOM 4148 C CA . GLN A 1 521 ? 8.138 3.058 -37.107 1.00 95.31 521 GLN A CA 1
ATOM 4149 C C . GLN A 1 521 ? 8.406 1.639 -37.618 1.00 95.31 521 GLN A C 1
ATOM 4151 O O . GLN A 1 521 ? 9.185 1.462 -38.55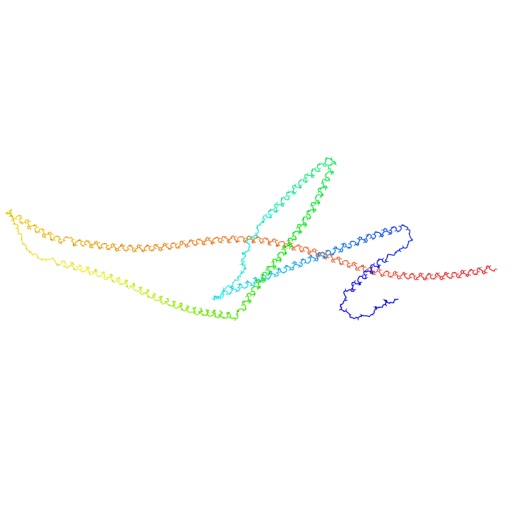1 1.00 95.31 521 GLN A O 1
ATOM 4156 N N . GLN A 1 522 ? 7.727 0.633 -37.061 1.00 94.75 522 GLN A N 1
ATOM 4157 C CA . GLN A 1 522 ? 7.824 -0.746 -37.526 1.00 94.75 522 GLN A CA 1
ATOM 4158 C C . GLN A 1 522 ? 7.337 -0.881 -38.974 1.00 94.75 522 GLN A C 1
ATOM 4160 O O . GLN A 1 522 ? 8.044 -1.449 -39.802 1.00 94.75 522 GLN A O 1
ATOM 4165 N N . SER A 1 523 ? 6.182 -0.299 -39.313 1.00 96.50 523 SER A N 1
ATOM 4166 C CA . SER A 1 523 ? 5.655 -0.340 -40.685 1.00 96.50 523 SER A CA 1
ATOM 4167 C C . SER A 1 523 ? 6.546 0.393 -41.700 1.00 96.50 523 SER A C 1
ATOM 4169 O O . SER A 1 523 ? 6.716 -0.064 -42.833 1.00 96.50 523 SER A O 1
ATOM 4171 N N . GLU A 1 524 ? 7.159 1.509 -41.293 1.00 96.25 524 GLU A N 1
ATOM 4172 C CA . GLU A 1 524 ? 8.128 2.252 -42.103 1.00 96.25 524 GLU A CA 1
ATOM 4173 C C . GLU A 1 524 ? 9.413 1.437 -42.299 1.00 96.25 524 GLU A C 1
ATOM 4175 O O . GLU A 1 524 ? 9.898 1.314 -43.426 1.00 96.25 524 GLU A O 1
ATOM 4180 N N . GLY A 1 525 ? 9.920 0.811 -41.233 1.00 94.94 525 GLY A N 1
ATOM 4181 C CA . GLY A 1 525 ? 11.063 -0.100 -41.279 1.00 94.94 525 GLY A CA 1
ATOM 4182 C C . GLY A 1 525 ? 10.822 -1.296 -42.202 1.00 94.94 525 GLY A C 1
ATOM 4183 O O . GLY A 1 525 ? 11.655 -1.581 -43.063 1.00 94.94 525 GLY A O 1
ATOM 4184 N N . ASP A 1 526 ? 9.659 -1.941 -42.104 1.00 97.06 526 ASP A N 1
ATOM 4185 C CA . ASP A 1 526 ? 9.275 -3.062 -42.970 1.00 97.06 526 ASP A CA 1
ATOM 4186 C C . ASP A 1 526 ? 9.192 -2.646 -44.447 1.00 97.06 526 ASP A C 1
ATOM 4188 O O . ASP A 1 526 ? 9.633 -3.385 -45.334 1.00 97.06 526 ASP A O 1
ATOM 4192 N N . SER A 1 527 ? 8.689 -1.438 -44.724 1.00 97.12 527 SER A N 1
ATOM 4193 C CA . SER A 1 527 ? 8.657 -0.862 -46.073 1.00 97.12 527 SER A CA 1
ATOM 4194 C C . SER A 1 527 ? 10.066 -0.640 -46.637 1.00 97.12 527 SER A C 1
ATOM 4196 O O . SER A 1 527 ? 10.355 -1.036 -47.771 1.00 97.12 527 SER A O 1
ATOM 4198 N N . VAL A 1 528 ? 10.980 -0.081 -45.835 1.00 96.88 528 VAL A N 1
ATOM 4199 C CA . VAL A 1 528 ? 12.387 0.118 -46.225 1.00 96.88 528 VAL A CA 1
ATOM 4200 C C . VAL A 1 528 ? 13.090 -1.219 -46.451 1.00 96.88 528 VAL A C 1
ATOM 4202 O O . VAL A 1 528 ? 13.761 -1.390 -47.468 1.00 96.88 528 VAL A O 1
ATOM 4205 N N . ILE A 1 529 ? 12.898 -2.197 -45.561 1.00 97.00 529 ILE A N 1
ATOM 4206 C CA . ILE A 1 529 ? 13.459 -3.546 -45.710 1.00 97.00 529 ILE A CA 1
ATOM 4207 C C . ILE A 1 529 ? 12.958 -4.194 -47.001 1.00 97.00 529 ILE A C 1
ATOM 4209 O O . ILE A 1 529 ? 13.745 -4.799 -47.731 1.00 97.00 529 ILE A O 1
ATOM 4213 N N . LYS A 1 530 ? 11.661 -4.072 -47.306 1.00 97.44 530 LYS A N 1
ATOM 4214 C CA . LYS A 1 530 ? 11.091 -4.587 -48.553 1.00 97.44 530 LYS A CA 1
ATOM 4215 C C . LYS A 1 530 ? 11.750 -3.937 -49.771 1.00 97.44 530 LYS A C 1
ATOM 4217 O O . LYS A 1 530 ? 12.192 -4.659 -50.662 1.00 97.44 530 LYS A O 1
ATOM 4222 N N . LYS A 1 531 ? 11.890 -2.609 -49.774 1.00 97.69 531 LYS A N 1
ATOM 4223 C CA . LYS A 1 531 ? 12.542 -1.871 -50.863 1.00 97.69 531 LYS A CA 1
ATOM 4224 C C . LYS A 1 531 ? 14.004 -2.291 -51.052 1.00 97.69 531 LYS A C 1
ATOM 4226 O O . LYS A 1 531 ? 14.408 -2.592 -52.168 1.00 97.69 531 LYS A O 1
ATOM 4231 N N . LEU A 1 532 ? 14.776 -2.397 -49.969 1.00 95.94 532 LEU A N 1
ATOM 4232 C CA . LEU A 1 532 ? 16.172 -2.847 -50.022 1.00 95.94 532 LEU A CA 1
ATOM 4233 C C . LEU A 1 532 ? 16.300 -4.289 -50.532 1.00 95.94 532 LEU A C 1
ATOM 4235 O O . LEU A 1 532 ? 17.239 -4.604 -51.258 1.00 95.94 532 LEU A O 1
ATOM 4239 N N . LYS A 1 533 ? 15.356 -5.175 -50.190 1.00 96.50 533 LYS A N 1
ATOM 4240 C CA . LYS A 1 533 ? 15.316 -6.541 -50.736 1.00 96.50 533 LYS A CA 1
ATOM 4241 C C . LYS A 1 533 ? 15.057 -6.549 -52.243 1.00 96.50 533 LYS A C 1
ATOM 4243 O O . LYS A 1 533 ? 15.689 -7.334 -52.948 1.00 96.50 533 LYS A O 1
ATOM 4248 N N . GLU A 1 534 ? 14.153 -5.700 -52.729 1.00 96.94 534 GLU A N 1
ATOM 4249 C CA . GLU A 1 534 ? 13.870 -5.541 -54.162 1.00 96.94 534 GLU A CA 1
ATOM 4250 C C . GLU A 1 534 ? 15.085 -4.968 -54.913 1.00 96.94 534 GLU A C 1
ATOM 4252 O O . GLU A 1 534 ? 15.490 -5.528 -55.932 1.00 96.94 534 GLU A O 1
ATOM 4257 N N . GLU A 1 535 ? 15.724 -3.923 -54.375 1.00 96.50 535 GLU A N 1
ATOM 4258 C CA . GLU A 1 535 ? 16.951 -3.331 -54.929 1.00 96.50 535 GLU A CA 1
ATOM 4259 C C . GLU A 1 535 ? 18.103 -4.349 -54.971 1.00 96.50 535 GLU A C 1
ATOM 4261 O O . GLU A 1 535 ? 18.749 -4.512 -56.006 1.00 96.50 535 GLU A O 1
ATOM 4266 N N . LEU A 1 536 ? 18.313 -5.110 -53.891 1.00 96.38 536 LEU A N 1
ATOM 4267 C CA . LEU A 1 536 ? 19.324 -6.169 -53.835 1.00 96.38 536 LEU A CA 1
ATOM 4268 C C . LEU A 1 536 ? 19.064 -7.277 -54.865 1.00 96.38 536 LEU A C 1
ATOM 4270 O O . LEU A 1 536 ? 20.005 -7.792 -55.469 1.00 96.38 536 LEU A O 1
ATOM 4274 N N . ALA A 1 537 ? 17.803 -7.672 -55.063 1.00 96.62 537 ALA A N 1
ATOM 4275 C CA . ALA A 1 537 ? 17.443 -8.661 -56.076 1.00 96.62 537 ALA A CA 1
ATOM 4276 C C . ALA A 1 537 ? 17.721 -8.140 -57.496 1.00 96.62 537 ALA A C 1
ATOM 4278 O O . ALA A 1 537 ? 18.293 -8.868 -58.311 1.00 96.62 537 ALA A O 1
ATOM 4279 N N . GLY A 1 538 ? 17.385 -6.875 -57.766 1.00 96.88 538 GLY A N 1
ATOM 4280 C CA . GLY A 1 538 ? 17.697 -6.209 -59.031 1.00 96.88 538 GLY A CA 1
ATOM 4281 C C . GLY A 1 538 ? 19.202 -6.123 -59.299 1.00 96.88 538 GLY A C 1
ATOM 4282 O O . GLY A 1 538 ? 19.649 -6.437 -60.402 1.00 96.88 538 GLY A O 1
ATOM 4283 N N . GLU A 1 539 ? 20.002 -5.778 -58.289 1.00 95.19 539 GLU A N 1
ATOM 4284 C CA . GLU A 1 539 ? 21.458 -5.674 -58.436 1.00 95.19 539 GLU A CA 1
ATOM 4285 C C . GLU A 1 539 ? 22.125 -7.043 -58.633 1.00 95.19 539 GLU A C 1
ATOM 4287 O O . GLU A 1 539 ? 23.044 -7.181 -59.442 1.00 95.19 539 GLU A O 1
ATOM 4292 N N . LYS A 1 540 ? 21.617 -8.096 -57.977 1.00 96.06 540 LYS A N 1
ATOM 4293 C CA . LYS A 1 540 ? 22.043 -9.478 -58.254 1.00 96.06 540 LYS A CA 1
ATOM 4294 C C . LYS A 1 540 ? 21.779 -9.867 -59.706 1.00 96.06 540 LYS A C 1
ATOM 4296 O O . LYS A 1 540 ? 22.665 -10.413 -60.358 1.00 96.06 540 LYS A O 1
ATOM 4301 N N . GLN A 1 541 ? 20.593 -9.556 -60.231 1.00 96.69 541 GLN A N 1
ATOM 4302 C CA . GLN A 1 541 ? 20.268 -9.823 -61.633 1.00 96.69 541 GLN A CA 1
ATOM 4303 C C . GLN A 1 541 ? 21.187 -9.044 -62.586 1.00 96.69 541 GLN A C 1
ATOM 4305 O O . GLN A 1 541 ? 21.681 -9.608 -63.560 1.00 96.69 541 GLN A O 1
ATOM 4310 N N . ARG A 1 542 ? 21.462 -7.769 -62.286 1.00 96.94 542 ARG A N 1
ATOM 4311 C CA . ARG A 1 542 ? 22.399 -6.944 -63.060 1.00 96.94 542 ARG A CA 1
ATOM 4312 C C . ARG A 1 542 ? 23.816 -7.516 -63.045 1.00 96.94 542 ARG A C 1
ATOM 4314 O O . ARG A 1 542 ? 24.460 -7.559 -64.087 1.00 96.94 542 ARG A O 1
ATOM 4321 N N . THR A 1 543 ? 24.278 -7.975 -61.884 1.00 94.81 543 THR A N 1
ATOM 4322 C CA . THR A 1 543 ? 25.599 -8.596 -61.719 1.00 94.81 543 THR A CA 1
ATOM 4323 C C . THR A 1 543 ? 25.716 -9.859 -62.568 1.00 94.81 543 THR A C 1
ATOM 4325 O O . THR A 1 543 ? 26.692 -9.995 -63.298 1.00 94.81 543 THR A O 1
ATOM 4328 N N . HIS A 1 544 ? 24.702 -10.734 -62.549 1.00 94.94 544 HIS A N 1
ATOM 4329 C CA . HIS A 1 544 ? 24.668 -11.916 -63.416 1.00 94.94 544 HIS A CA 1
ATOM 4330 C C . HIS A 1 544 ? 24.718 -11.546 -64.904 1.00 94.94 544 HIS A C 1
ATOM 4332 O O . HIS A 1 544 ? 25.501 -12.128 -65.646 1.00 94.94 544 HIS A O 1
ATOM 4338 N N . GLN A 1 545 ? 23.962 -10.528 -65.332 1.00 97.00 545 GLN A N 1
ATOM 4339 C CA . GLN A 1 545 ? 24.006 -10.066 -66.723 1.00 97.00 545 GLN A CA 1
ATOM 4340 C C . GLN A 1 545 ? 25.397 -9.548 -67.118 1.00 97.00 545 GLN A C 1
ATOM 4342 O O . GLN A 1 545 ? 25.899 -9.880 -68.188 1.00 97.00 545 GLN A O 1
ATOM 4347 N N . LEU A 1 546 ? 26.041 -8.755 -66.256 1.00 95.69 546 LEU A N 1
ATOM 4348 C CA . LEU A 1 546 ? 27.392 -8.251 -66.512 1.00 95.69 546 LEU A CA 1
ATOM 4349 C C . LEU A 1 546 ? 28.434 -9.375 -66.539 1.00 95.69 546 LEU A C 1
ATOM 4351 O O . LEU A 1 546 ? 29.411 -9.287 -67.282 1.00 95.69 546 LEU A O 1
ATOM 4355 N N . GLU A 1 547 ? 28.249 -10.425 -65.740 1.00 95.69 547 GLU A N 1
ATOM 4356 C CA . GLU A 1 547 ? 29.105 -11.610 -65.750 1.00 95.69 547 GLU A CA 1
ATOM 4357 C C . GLU A 1 547 ? 28.969 -12.396 -67.064 1.00 95.69 547 GLU A C 1
ATOM 4359 O O . GLU A 1 547 ? 29.986 -12.753 -67.670 1.00 95.69 547 GLU A O 1
ATOM 4364 N N . ASP A 1 548 ? 27.742 -12.570 -67.561 1.00 96.31 548 ASP A N 1
ATOM 4365 C CA . ASP A 1 548 ? 27.467 -13.174 -68.869 1.00 96.31 548 ASP A CA 1
ATOM 4366 C C . ASP A 1 548 ? 28.065 -12.342 -70.017 1.00 96.31 548 ASP A C 1
ATOM 4368 O O . ASP A 1 548 ? 28.746 -12.880 -70.899 1.00 96.31 548 ASP A O 1
ATOM 4372 N N . ASP A 1 549 ? 27.881 -11.019 -69.988 1.00 96.38 549 ASP A N 1
ATOM 4373 C CA . ASP A 1 549 ? 28.439 -10.097 -70.983 1.00 96.38 549 ASP A CA 1
ATOM 4374 C C . ASP A 1 549 ? 29.974 -10.132 -70.970 1.00 96.38 549 ASP A C 1
ATOM 4376 O O . ASP A 1 549 ? 30.612 -10.244 -72.021 1.00 96.38 549 ASP A O 1
ATOM 4380 N N . LYS A 1 550 ? 30.589 -10.120 -69.779 1.00 96.69 550 LYS A N 1
ATOM 4381 C CA . LYS A 1 550 ? 32.039 -10.281 -69.605 1.00 96.69 550 LYS A CA 1
ATOM 4382 C C . LYS A 1 550 ? 32.521 -11.601 -70.204 1.00 96.69 550 LYS A C 1
ATOM 4384 O O . LYS A 1 550 ? 33.538 -11.615 -70.898 1.00 96.69 550 LYS A O 1
ATOM 4389 N N . MET A 1 551 ? 31.810 -12.703 -69.965 1.00 96.00 551 MET A N 1
ATOM 4390 C CA . MET A 1 551 ? 32.160 -14.013 -70.518 1.00 96.00 551 MET A CA 1
ATOM 4391 C C . MET A 1 551 ? 32.076 -14.027 -72.051 1.00 96.00 551 MET A C 1
ATOM 4393 O O . MET A 1 551 ? 32.938 -14.609 -72.713 1.00 96.00 551 MET A O 1
ATOM 4397 N N . ASN A 1 552 ? 31.085 -13.350 -72.634 1.00 96.56 552 ASN A N 1
ATOM 4398 C CA . ASN A 1 552 ? 30.964 -13.200 -74.085 1.00 96.56 552 ASN A CA 1
ATOM 4399 C C . ASN A 1 552 ? 32.109 -12.367 -74.678 1.00 96.56 552 ASN A C 1
ATOM 4401 O O . ASN A 1 552 ? 32.721 -12.792 -75.659 1.00 96.56 552 ASN A O 1
ATOM 4405 N N . ILE A 1 553 ? 32.466 -11.244 -74.045 1.00 96.44 553 ILE A N 1
ATOM 4406 C CA . ILE A 1 553 ? 33.602 -10.407 -74.463 1.00 96.44 553 ILE A CA 1
ATOM 4407 C C . ILE A 1 553 ? 34.916 -11.193 -74.397 1.00 96.44 553 ILE A C 1
ATOM 4409 O O . ILE A 1 553 ? 35.715 -11.123 -75.329 1.00 96.44 553 ILE A O 1
ATOM 4413 N N . ILE A 1 554 ? 35.143 -11.972 -73.332 1.00 95.25 554 ILE A N 1
ATOM 4414 C CA . ILE A 1 554 ? 36.341 -12.816 -73.205 1.00 95.25 554 ILE A CA 1
ATOM 4415 C C . ILE A 1 554 ? 36.417 -13.820 -74.361 1.00 95.25 554 ILE A C 1
ATOM 4417 O O . ILE A 1 554 ? 37.468 -13.927 -74.989 1.00 95.25 554 ILE A O 1
ATOM 4421 N N . LYS A 1 555 ? 35.313 -14.512 -74.684 1.00 96.38 555 LYS A N 1
ATOM 4422 C CA . LYS A 1 555 ? 35.265 -15.452 -75.818 1.00 96.38 555 LYS A CA 1
ATOM 4423 C C . LYS A 1 555 ? 35.600 -14.763 -77.141 1.00 96.38 555 LYS A C 1
ATOM 4425 O O . LYS A 1 555 ? 36.404 -15.286 -77.910 1.00 96.38 555 LYS A O 1
ATOM 4430 N N . GLU A 1 556 ? 35.015 -13.596 -77.406 1.00 96.25 556 GLU A N 1
ATOM 4431 C CA . GLU A 1 556 ? 35.288 -12.845 -78.635 1.00 96.25 556 GLU A CA 1
ATOM 4432 C C . GLU A 1 556 ? 36.746 -12.370 -78.707 1.00 96.25 556 GLU A C 1
ATOM 4434 O O . GLU A 1 556 ? 37.391 -12.498 -79.750 1.00 96.25 556 GLU A O 1
ATOM 4439 N N . LEU A 1 557 ? 37.311 -11.913 -77.587 1.00 95.25 557 LEU A N 1
ATOM 4440 C CA . LEU A 1 557 ? 38.717 -11.525 -77.499 1.00 95.25 557 LEU A CA 1
ATOM 4441 C C . LEU A 1 557 ? 39.654 -12.717 -77.739 1.00 95.25 557 LEU A C 1
ATOM 4443 O O . LEU A 1 557 ? 40.658 -12.565 -78.436 1.00 95.25 557 LEU A O 1
ATOM 4447 N N . THR A 1 558 ? 39.323 -13.910 -77.236 1.00 95.50 558 THR A N 1
ATOM 4448 C CA . THR A 1 558 ? 40.063 -15.146 -77.540 1.00 95.50 558 THR A CA 1
ATOM 4449 C C . THR A 1 558 ? 40.039 -15.458 -79.035 1.00 95.50 558 THR A C 1
ATOM 4451 O O . THR A 1 558 ? 41.098 -15.691 -79.613 1.00 95.50 558 THR A O 1
ATOM 4454 N N . VAL A 1 559 ? 38.873 -15.374 -79.686 1.00 96.06 559 VAL A N 1
ATOM 4455 C CA . VAL A 1 559 ? 38.750 -15.592 -81.140 1.00 96.06 559 VAL A CA 1
ATOM 4456 C C . VAL A 1 559 ?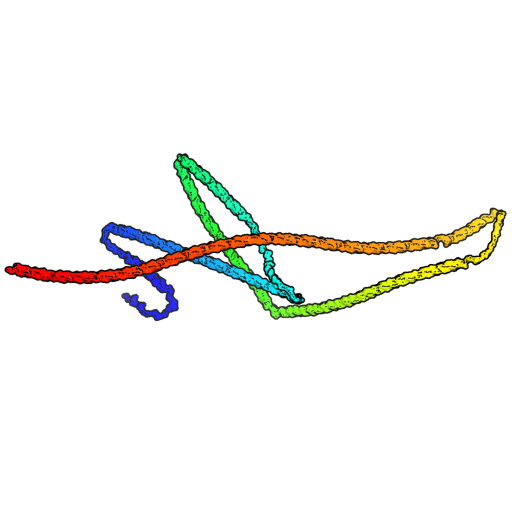 39.576 -14.572 -81.931 1.00 96.06 559 VAL A C 1
ATOM 4458 O O . VAL A 1 559 ? 40.238 -14.930 -82.904 1.00 96.06 559 VAL A O 1
ATOM 4461 N N . GLN A 1 560 ? 39.569 -13.297 -81.533 1.00 94.44 560 GLN A N 1
ATOM 4462 C CA . GLN A 1 560 ? 40.393 -12.272 -82.186 1.00 94.44 560 GLN A CA 1
ATOM 4463 C C . GLN A 1 560 ? 41.889 -12.526 -81.983 1.00 94.44 560 GLN A C 1
ATOM 4465 O O . GLN A 1 560 ? 42.665 -12.392 -82.928 1.00 94.44 560 GLN A O 1
ATOM 4470 N N . LYS A 1 561 ? 42.296 -12.951 -80.781 1.00 95.69 561 LYS A N 1
ATOM 4471 C CA . LYS A 1 561 ? 43.681 -13.334 -80.493 1.00 95.69 561 LYS A CA 1
ATOM 4472 C C . LYS A 1 561 ? 44.125 -14.509 -81.366 1.00 95.69 561 LYS A C 1
ATOM 4474 O O . LYS A 1 561 ? 45.208 -14.448 -81.930 1.00 95.69 561 LYS A O 1
ATOM 4479 N N . GLU A 1 562 ? 43.286 -15.531 -81.534 1.00 95.12 562 GLU A N 1
ATOM 4480 C CA . GLU A 1 562 ? 43.561 -16.665 -82.428 1.00 95.12 562 GLU A CA 1
ATOM 4481 C C . GLU A 1 562 ? 43.669 -16.245 -83.900 1.00 95.12 562 GLU A C 1
ATOM 4483 O O . GLU A 1 562 ? 44.540 -16.728 -84.622 1.00 95.12 562 GLU A O 1
ATOM 4488 N N . LYS A 1 563 ? 42.815 -15.328 -84.370 1.00 96.06 563 LYS A N 1
ATOM 4489 C CA . LYS A 1 563 ? 42.929 -14.776 -85.731 1.00 96.06 563 LYS A CA 1
ATOM 4490 C C . LYS A 1 563 ? 44.226 -13.994 -85.917 1.00 96.06 563 LYS A C 1
ATOM 4492 O O . LYS A 1 563 ? 44.862 -14.125 -86.962 1.00 96.06 563 LYS A O 1
ATOM 4497 N N . LEU A 1 564 ? 44.616 -13.197 -84.920 1.00 94.25 564 LEU A N 1
ATOM 4498 C CA . LEU A 1 564 ? 45.859 -12.434 -84.953 1.00 94.25 564 LEU A CA 1
ATOM 4499 C C . LEU A 1 564 ? 47.071 -13.367 -85.000 1.00 94.25 564 LEU A C 1
ATOM 4501 O O . LEU A 1 564 ? 47.913 -13.182 -85.870 1.00 94.25 564 LEU A O 1
ATOM 4505 N N . THR A 1 565 ? 47.122 -14.410 -84.165 1.00 93.94 565 THR A N 1
ATOM 4506 C CA . THR A 1 565 ? 48.232 -15.378 -84.192 1.00 93.94 565 THR A CA 1
ATOM 4507 C C . THR A 1 565 ? 48.315 -16.131 -85.523 1.00 93.94 565 THR A C 1
ATOM 4509 O O . THR A 1 565 ? 49.411 -16.324 -86.043 1.00 93.94 565 THR A O 1
ATOM 4512 N N . HIS A 1 566 ? 47.180 -16.497 -86.136 1.00 92.69 566 HIS A N 1
ATOM 4513 C CA . HIS A 1 566 ? 47.171 -17.072 -87.491 1.00 92.69 566 HIS A CA 1
ATOM 4514 C C . HIS A 1 566 ? 47.671 -16.076 -88.548 1.00 92.69 566 HIS A C 1
ATOM 4516 O O . HIS A 1 566 ? 48.409 -16.459 -89.456 1.00 92.69 566 HIS A O 1
ATOM 4522 N N . SER A 1 567 ? 47.285 -14.801 -88.447 1.00 92.62 567 SER A N 1
ATOM 4523 C CA . SER A 1 567 ? 47.756 -13.751 -89.356 1.00 92.62 567 SER A CA 1
ATOM 4524 C C . SER A 1 567 ? 49.252 -13.474 -89.190 1.00 92.62 567 SER A C 1
ATOM 4526 O O . SER A 1 567 ? 49.939 -13.266 -90.188 1.00 92.62 567 SER A O 1
ATOM 4528 N N . GLU A 1 568 ? 49.761 -13.468 -87.957 1.00 93.81 568 GLU A N 1
ATOM 4529 C CA . GLU A 1 568 ? 51.192 -13.356 -87.654 1.00 93.81 568 GLU A CA 1
ATOM 4530 C C . GLU A 1 568 ? 51.962 -14.530 -88.262 1.00 93.81 568 GLU A C 1
ATOM 4532 O O . GLU A 1 568 ? 52.966 -14.312 -88.936 1.00 93.81 568 GLU A O 1
ATOM 4537 N N . GLN A 1 569 ? 51.451 -15.757 -88.122 1.00 93.69 569 GLN A N 1
ATOM 4538 C CA . GLN A 1 569 ? 52.057 -16.942 -88.727 1.00 93.69 569 GLN A CA 1
ATOM 4539 C C . GLN A 1 569 ? 52.080 -16.863 -90.262 1.00 93.69 569 GLN A C 1
ATOM 4541 O O . GLN A 1 569 ? 53.123 -17.092 -90.870 1.00 93.69 569 GLN A O 1
ATOM 4546 N N . ALA A 1 570 ? 50.974 -16.456 -90.895 1.00 93.75 570 ALA A N 1
ATOM 4547 C CA . ALA A 1 570 ? 50.920 -16.251 -92.343 1.00 93.75 570 ALA A CA 1
ATOM 4548 C C . ALA A 1 570 ? 51.886 -15.149 -92.819 1.00 93.75 570 ALA A C 1
ATOM 4550 O O . ALA A 1 570 ? 52.486 -15.264 -93.890 1.00 93.75 570 ALA A O 1
ATOM 4551 N N . LEU A 1 571 ? 52.066 -14.085 -92.027 1.00 93.81 571 LEU A N 1
ATOM 4552 C CA . LEU A 1 571 ? 53.041 -13.032 -92.307 1.00 93.81 571 LEU A CA 1
ATOM 4553 C C . LEU A 1 571 ? 54.480 -13.554 -92.196 1.00 93.81 571 LEU A C 1
ATOM 4555 O O . LEU A 1 571 ? 55.292 -13.249 -93.069 1.00 93.81 571 LEU A O 1
ATOM 4559 N N . SER A 1 572 ? 54.798 -14.350 -91.170 1.00 93.00 572 SER A N 1
ATOM 4560 C CA . SER A 1 572 ? 56.106 -15.003 -91.034 1.00 93.00 572 SER A CA 1
ATOM 4561 C C . SER A 1 572 ? 56.396 -15.953 -92.201 1.00 93.00 572 SER A C 1
ATOM 4563 O O . SER A 1 572 ? 57.493 -15.913 -92.759 1.00 93.00 572 SER A O 1
ATOM 4565 N N . ASP A 1 573 ? 55.411 -16.744 -92.634 1.00 94.12 573 ASP A N 1
ATOM 4566 C CA . ASP A 1 573 ? 55.539 -17.613 -93.810 1.00 94.12 573 ASP A CA 1
ATOM 4567 C C . ASP A 1 573 ? 55.791 -16.794 -95.087 1.00 94.12 573 ASP A C 1
ATOM 4569 O O . ASP A 1 573 ? 56.688 -17.113 -95.873 1.00 94.12 573 ASP A O 1
ATOM 4573 N N . LEU A 1 574 ? 55.060 -15.690 -95.281 1.00 93.50 574 LEU A N 1
ATOM 4574 C CA . LEU A 1 574 ? 55.284 -14.768 -96.397 1.00 93.50 574 LEU A CA 1
ATOM 4575 C C . LEU A 1 574 ? 56.685 -14.149 -96.356 1.00 93.50 574 LEU A C 1
ATOM 4577 O O . LEU A 1 574 ? 57.362 -14.141 -97.383 1.00 93.50 574 LEU A O 1
ATOM 4581 N N . GLN A 1 575 ? 57.154 -13.684 -95.197 1.00 92.69 575 GLN A N 1
ATOM 4582 C CA . GLN A 1 575 ? 58.516 -13.164 -95.029 1.00 92.69 575 GLN A CA 1
ATOM 4583 C C . GLN A 1 575 ? 59.571 -14.221 -95.373 1.00 92.69 575 GLN A C 1
ATOM 4585 O O . GLN A 1 575 ? 60.521 -13.915 -96.089 1.00 92.69 575 GLN A O 1
ATOM 4590 N N . LEU A 1 576 ? 59.372 -15.475 -94.958 1.00 92.94 576 LEU A N 1
ATOM 4591 C CA . LEU A 1 576 ? 60.257 -16.583 -95.316 1.00 92.94 576 LEU A CA 1
ATOM 4592 C C . LEU A 1 576 ? 60.270 -16.837 -96.832 1.00 92.94 576 LEU A C 1
ATOM 4594 O O . LEU A 1 576 ? 61.330 -17.071 -97.413 1.00 92.94 576 LEU A O 1
ATOM 4598 N N . THR A 1 577 ? 59.109 -16.799 -97.496 1.00 92.50 577 THR A N 1
ATOM 4599 C CA . THR A 1 577 ? 59.049 -16.938 -98.964 1.00 92.50 577 THR A CA 1
ATOM 4600 C C . THR A 1 577 ? 59.685 -15.756 -99.687 1.00 92.50 577 THR A C 1
ATOM 4602 O O . THR A 1 577 ? 60.369 -15.968 -100.686 1.00 92.50 577 THR A O 1
ATOM 4605 N N . LYS A 1 578 ? 59.508 -14.535 -99.170 1.00 92.75 578 LYS A N 1
ATOM 4606 C CA . LYS A 1 578 ? 60.139 -13.322 -99.686 1.00 92.75 578 LYS A CA 1
ATOM 4607 C C . LYS A 1 578 ? 61.660 -13.430 -99.591 1.00 92.75 578 LYS A C 1
ATOM 4609 O O . LYS A 1 578 ? 62.305 -13.251 -100.615 1.00 92.75 578 LYS A O 1
ATOM 4614 N N . GLN A 1 579 ? 62.205 -13.808 -98.433 1.00 92.56 579 GLN A N 1
ATOM 4615 C CA . GLN A 1 579 ? 63.647 -14.008 -98.257 1.00 92.56 579 GLN A CA 1
ATOM 4616 C C . GLN A 1 579 ? 64.187 -15.033 -99.262 1.00 92.56 579 GLN A C 1
ATOM 4618 O O . GLN A 1 579 ? 65.123 -14.747 -99.990 1.00 92.56 579 GLN A O 1
ATOM 4623 N N . LYS A 1 580 ? 63.521 -16.188 -99.411 1.00 91.88 580 LYS A N 1
ATOM 4624 C CA . LYS A 1 580 ? 63.905 -17.203 -100.412 1.00 91.88 580 LYS A CA 1
ATOM 4625 C C . LYS A 1 580 ? 63.875 -16.686 -101.856 1.00 91.88 580 LYS A C 1
ATOM 4627 O O . LYS A 1 580 ? 64.594 -17.210 -102.706 1.00 91.88 580 LYS A O 1
ATOM 4632 N N . LEU A 1 581 ? 62.979 -15.749 -102.173 1.00 90.81 581 LEU A N 1
ATOM 4633 C CA . LEU A 1 581 ? 62.920 -15.110 -103.489 1.00 90.81 581 LEU A CA 1
ATOM 4634 C C . LEU A 1 581 ? 64.021 -14.061 -103.650 1.00 90.81 581 LEU A C 1
ATOM 4636 O O . LEU A 1 581 ? 64.609 -14.008 -104.723 1.00 90.81 581 LEU A O 1
ATOM 4640 N N . GLU A 1 582 ? 64.306 -13.267 -102.617 1.00 90.88 582 GLU A N 1
ATOM 4641 C CA . GLU A 1 582 ? 65.424 -12.315 -102.589 1.00 90.88 582 GLU A CA 1
ATOM 4642 C C . GLU A 1 582 ? 66.758 -13.047 -102.771 1.00 90.88 582 GLU A C 1
ATOM 4644 O O . GLU A 1 582 ? 67.487 -12.701 -103.695 1.00 90.88 582 GLU A O 1
ATOM 4649 N N . ASP A 1 583 ? 66.996 -14.133 -102.027 1.00 90.94 583 ASP A N 1
ATOM 4650 C CA . ASP A 1 583 ? 68.183 -14.989 -102.168 1.00 90.94 583 ASP A CA 1
ATOM 4651 C C . ASP A 1 583 ? 68.307 -15.539 -103.607 1.00 90.94 583 ASP A C 1
ATOM 4653 O O . ASP A 1 583 ? 69.376 -15.520 -104.210 1.00 90.94 583 ASP A O 1
ATOM 4657 N N . LYS A 1 584 ? 67.193 -15.978 -104.218 1.00 91.00 584 LYS A N 1
ATOM 4658 C CA . LYS A 1 584 ? 67.173 -16.425 -105.626 1.00 91.00 584 LYS A CA 1
ATOM 4659 C C . LYS A 1 584 ? 67.453 -15.303 -106.621 1.00 91.00 584 LYS A C 1
ATOM 4661 O O . LYS A 1 584 ? 68.039 -15.559 -107.670 1.00 91.00 584 LYS A O 1
ATOM 4666 N N . VAL A 1 585 ? 66.945 -14.098 -106.372 1.00 88.88 585 VAL A N 1
ATOM 4667 C CA . VAL A 1 585 ? 67.202 -12.936 -107.231 1.00 88.88 585 VAL A CA 1
ATOM 4668 C C . VAL A 1 585 ? 68.669 -12.543 -107.127 1.00 88.88 585 VAL A C 1
ATOM 4670 O O . VAL A 1 585 ? 69.278 -12.293 -108.161 1.00 88.88 585 VAL A O 1
ATOM 4673 N N . GLU A 1 586 ? 69.240 -12.545 -105.923 1.00 89.38 586 GLU A N 1
ATOM 4674 C CA . GLU A 1 586 ? 70.667 -12.321 -105.689 1.00 89.38 586 GLU A CA 1
ATOM 4675 C C . GLU A 1 586 ? 71.512 -13.366 -106.432 1.00 89.38 586 GLU A C 1
ATOM 4677 O O . GLU A 1 586 ? 72.350 -12.987 -107.248 1.00 89.38 586 GLU A O 1
ATOM 4682 N N . ASP A 1 587 ? 71.186 -14.660 -106.306 1.00 86.62 587 ASP A N 1
ATOM 4683 C CA . ASP A 1 587 ? 71.821 -15.743 -107.074 1.00 86.62 587 ASP A CA 1
ATOM 4684 C C . ASP A 1 587 ? 71.745 -15.517 -108.598 1.00 86.62 587 ASP A C 1
ATOM 4686 O O . ASP A 1 587 ? 72.704 -15.784 -109.329 1.00 86.62 587 ASP A O 1
ATOM 4690 N N . LEU A 1 588 ? 70.602 -15.047 -109.114 1.00 87.50 588 LEU A N 1
ATOM 4691 C CA . LEU A 1 588 ? 70.417 -14.763 -110.543 1.00 87.50 588 LEU A CA 1
ATOM 4692 C C . LEU A 1 588 ? 71.197 -13.521 -111.000 1.00 87.50 588 LEU A C 1
ATOM 4694 O O . LEU A 1 588 ? 71.750 -13.525 -112.101 1.00 87.50 588 LEU A O 1
ATOM 4698 N N . VAL A 1 589 ? 71.260 -12.468 -110.182 1.00 85.81 589 VAL A N 1
ATOM 4699 C CA . VAL A 1 589 ? 72.072 -11.265 -110.438 1.00 85.81 589 VAL A CA 1
ATOM 4700 C C . VAL A 1 589 ? 73.562 -11.622 -110.446 1.00 85.81 589 VAL A C 1
ATOM 4702 O O . VAL A 1 589 ? 74.302 -11.190 -111.335 1.00 85.81 589 VAL A O 1
ATOM 4705 N N . ASP A 1 590 ? 73.995 -12.480 -109.526 1.00 84.94 590 ASP A N 1
ATOM 4706 C CA . ASP A 1 590 ? 75.351 -13.024 -109.472 1.00 84.94 590 ASP A CA 1
ATOM 4707 C C . ASP A 1 590 ? 75.689 -13.900 -110.686 1.00 84.94 590 ASP A C 1
ATOM 4709 O O . ASP A 1 590 ? 76.828 -13.901 -111.157 1.00 84.94 590 ASP A O 1
ATOM 4713 N N . GLN A 1 591 ? 74.718 -14.642 -111.225 1.00 81.81 591 GLN A N 1
ATOM 4714 C CA . GLN A 1 591 ? 74.888 -15.382 -112.481 1.00 81.81 591 GLN A CA 1
ATOM 4715 C C . GLN A 1 591 ? 75.010 -14.445 -113.690 1.00 81.81 591 GLN A C 1
ATOM 4717 O O . GLN A 1 591 ? 75.855 -14.675 -114.554 1.00 81.81 591 GLN A O 1
ATOM 4722 N N . LEU A 1 592 ? 74.206 -13.380 -113.746 1.00 76.50 592 LEU A N 1
ATOM 4723 C CA . LEU A 1 592 ? 74.222 -12.387 -114.827 1.00 76.50 592 LEU A CA 1
ATOM 4724 C C . LEU A 1 592 ? 75.498 -11.539 -114.848 1.00 76.50 592 LEU A C 1
ATOM 4726 O O . LEU A 1 592 ? 75.978 -11.207 -115.923 1.00 76.50 592 LEU A O 1
ATOM 4730 N N . SER A 1 593 ? 76.062 -11.204 -113.688 1.00 75.00 593 SER A N 1
ATOM 4731 C CA . SER A 1 593 ? 77.303 -10.417 -113.588 1.00 75.00 593 SER A CA 1
ATOM 4732 C C . SER A 1 593 ? 78.577 -11.205 -113.931 1.00 75.00 593 SER A C 1
ATOM 4734 O O . SER A 1 593 ? 79.631 -10.605 -114.140 1.00 75.00 593 SER A O 1
ATOM 4736 N N . LYS A 1 594 ? 78.491 -12.540 -113.997 1.00 71.50 594 LYS A N 1
ATOM 4737 C CA . LYS A 1 594 ? 79.591 -13.444 -114.380 1.00 71.50 594 LYS A CA 1
ATOM 4738 C C . LYS A 1 594 ? 79.574 -13.845 -115.863 1.00 71.50 594 LYS A C 1
ATOM 4740 O O . LYS A 1 594 ? 80.494 -14.547 -116.287 1.00 71.50 594 LYS A O 1
ATOM 4745 N N . SER A 1 595 ? 78.559 -13.430 -116.625 1.00 52.97 595 SER A N 1
ATOM 4746 C CA . SER A 1 595 ? 78.459 -13.615 -118.081 1.00 52.97 595 SER A CA 1
ATOM 4747 C C . SER A 1 595 ? 78.797 -12.334 -118.827 1.00 52.97 595 SER A C 1
ATOM 4749 O O . SER A 1 595 ? 79.168 -12.482 -120.015 1.00 52.97 595 SER A O 1
#

Organism: Mus musculus (NCBI:txid10090)

Radius of gyration: 75.76 Å; chains: 1; bounding box: 180×102×258 Å

Foldseek 3Di:
DDDPPDDPDDDPDDDPDDDPPVVVVVVVVVVVVVVVVVVVVPDDDDDDDDDPVVVVVVVVVVVVVVVVVVVVVVVVVVVVVVVVVVVVVVVVVVVVVVVVVVVVVVVVVVVVVVVVVVVVVVVVVVVVVVVPPPDDDDDDDDDDDDDDDDDDPPPDPDDDDDPPVVNVVVVVVVVVVVVVVVVVVVVVVVVVVVVVVVVVVDDPVVVVVVVVVVVVVVVVVVVVVVVVVVVVVVVVVVVVVVVVVVVVVVVVVVVVVVVVVVVVVVVVVVVVVVVVVPCPPPVVVVVVVVVVVVVVVVVVVVVVVVVVVVVVVVVVVVVVVVVVVVVVVVVVVVVVVVVVVVVVVVVVVVVVVVVVVVVVVVVVVVPPDDDDDDDDDDDDDDDDDVPCVVVVVVVVVVVVVVVVVVVVVPPDDVVVVVVVVVVVVVVVVVVVVVVVVVVVVVVVVVVVVVVVVVVVVVVVVVVVVVVVVVVVVVVVVVVVVVVVVVVVVVVVVVVVVVVVVVVVVVVVVVVVVVVVVVVVVVVVVVVVVVVVVVVVVVVVVVVVVVVVVVVVVVVVVVVVVVVVVVVVVVVVVVVVVVVVVVVVVVVVVVVVVVD

Secondary structure (DSSP, 8-state):
--------S---S--TT--SSHHHHHHHHHHHHHHHHHHTT-----S-S-HHHHHHHHHHHHHHHHHHHHHHHHHHHHHHHHHHHHHHHHHHHHHHHHHHHHHHHHHHHHHHHHHHHHHHHHHHHHHHHHTT-SS----------------------S-SS---HHHHHHHHHHHHHHHHHHHHHHHHHHHHHHHHHHTTS--TTHHHHHHHHHHHHHHHHHHHHHHHHHHHHHHHHHHHHHHHHHHHHHHHHHHHHHHHHHHHHHHHHHHHHHHHHSTTTHHHHHHHHHHHHHHHHHHHHHHHHHHHHHHHHHHHHHHHHHHHHHHHHHHHHHHHHHHHHHHHHHHHHHHHHHHHHHHHHHHHHTTS-----------------TTTHHHHHHHHHHHHHHHHHHHHHHSSHHHHHHHHHHHHHHHHHHHHHHHHHHHHHHHHHHHHHHHHHHHHHHHHHHHHHHHHHHHHHHHHHHHHHHHHHHHHHHHHHHHHHHHHHHHHHHHHHHHHHHHHHHHHHHHHHHHHHHHHHHHHHHHHHHHHHHHHHHHHHHHHHHHHHHHHHHHHHHHHHHHHHHHHHHHHHHHHHHHHTT-

pLDDT: mean 78.59, std 20.52, range [25.06, 97.69]